Protein AF-A0A438N6I4-F1 (afdb_monomer_lite)

Foldseek 3Di:
DDDDDDDDDDDDDDDDDDDDDDPDDDPPPPVPPPPDDPDPDPPDDDPDDPDDDDDDDPDDPVPDDPDPCPPPPPDPPDADVVVQLVLQQAAQPVDRDDPDPPDDGSVVVCDDDVNPPDRSVPDDRDHDLLVLLQAEAEQEAQDQKAWAQQQDDPPTHPIDIWGQVDLAWTADPPNRHTYHYPVNLVVVVPDPDHSHHNDHDPDPSYDPGPRGDHDDPDDDDDDDDDDDDDDDDDDDDDDDDPDPPDPDDQDKDKDKDKDKDFWDFAWKDFCQVVVCVRCQVLQQFAKWKKKKFWPDQLKAKAKFFDPDPVVRVVVSVVLCVVQPFPPPPPPDPDAPPHRQVVSSNVSCVVHHRMDMFIRHNSDTPDPPGITMMIGGRHRDTDMIMMMIMIIHGGD

Secondary structure (DSSP, 8-state):
-------------------------------------S--STT-PPTT-SSPP----SS-TTS---------TTS-----HHHHHHHHH---TT--S-SSTTSPPHHHHT-STTTTT--GGGS-----HHHHHHTSPPEEESSSEEEE-SSSSTTS---EEEE--SSS-EE-TTT--EEEEGGGHHHHHHSS--SS-SS----TT---PPPP---------------------------------PPPP--EEEEEEEEEPPPB-SEEEE-HHHHHHH-GGGGGEEEEEEEEEES-SSEEEEEEESS-SHHHHHHHHHHHHHS---TTS-S-S--TT-TTHHHHHHHHHHH-SEEEEEEETTEE---TTEEEEEEE--SS-B--EEEEEEEEEE-

Structure (mmCIF, N/CA/C/O backbone):
data_AF-A0A438N6I4-F1
#
_entry.id   AF-A0A438N6I4-F1
#
loop_
_atom_site.group_PDB
_atom_site.id
_atom_site.type_symbol
_atom_site.label_atom_id
_atom_site.label_alt_id
_atom_site.label_comp_id
_atom_site.label_asym_id
_atom_site.label_entity_id
_atom_site.label_seq_id
_atom_site.pdbx_PDB_ins_code
_atom_site.Cartn_x
_atom_site.Cartn_y
_atom_site.Cartn_z
_atom_site.occupancy
_atom_site.B_iso_or_equiv
_atom_site.auth_seq_id
_atom_site.auth_comp_id
_atom_site.auth_asym_id
_atom_site.auth_atom_id
_atom_site.pdbx_PDB_model_num
ATOM 1 N N . MET A 1 1 ? -16.463 18.625 87.730 1.00 43.56 1 MET A N 1
ATOM 2 C CA . MET A 1 1 ? -16.125 17.210 87.471 1.00 43.56 1 MET A CA 1
ATOM 3 C C . MET A 1 1 ? -17.326 16.554 86.815 1.00 43.56 1 MET A C 1
ATOM 5 O O . MET A 1 1 ? -18.324 16.334 87.484 1.00 43.56 1 MET A O 1
ATOM 9 N N . ALA A 1 2 ? -17.278 16.378 85.495 1.00 35.69 2 ALA A N 1
ATOM 10 C CA . ALA A 1 2 ? -18.364 15.792 84.717 1.00 35.69 2 ALA A CA 1
ATOM 11 C C . ALA A 1 2 ? -18.176 14.270 84.645 1.00 35.69 2 ALA A C 1
ATOM 13 O O . ALA A 1 2 ? -17.121 13.807 84.221 1.00 35.69 2 ALA A O 1
ATOM 14 N N . SER A 1 3 ? -19.191 13.517 85.066 1.00 35.22 3 SER A N 1
ATOM 15 C CA . SER A 1 3 ? -19.293 12.067 84.889 1.00 35.22 3 SER A CA 1
ATOM 16 C C . SER A 1 3 ? -20.554 11.796 84.074 1.00 35.22 3 SER A C 1
ATOM 18 O O . SER A 1 3 ? -21.653 12.148 84.501 1.00 35.22 3 SER A O 1
ATOM 20 N N . LEU A 1 4 ? -20.389 11.236 82.876 1.00 39.81 4 LEU A N 1
ATOM 21 C CA . LEU A 1 4 ? -21.473 10.780 82.008 1.00 39.81 4 LEU A CA 1
ATOM 22 C C . LEU A 1 4 ? -21.297 9.276 81.789 1.00 39.81 4 LEU A C 1
ATOM 24 O O . LEU A 1 4 ? -20.354 8.835 81.136 1.00 39.81 4 LEU A O 1
ATOM 28 N N . LEU A 1 5 ? -22.221 8.505 82.360 1.00 39.84 5 LEU A N 1
ATOM 29 C CA . LEU A 1 5 ? -22.455 7.094 82.057 1.00 39.84 5 LEU A CA 1
ATOM 30 C C . LEU A 1 5 ? -23.241 6.970 80.735 1.00 39.84 5 LEU A C 1
ATOM 32 O O . LEU A 1 5 ? -24.096 7.818 80.465 1.00 39.84 5 LEU A O 1
ATOM 36 N N . PRO A 1 6 ? -23.021 5.922 79.919 1.00 47.69 6 PRO A N 1
ATOM 37 C CA . PRO A 1 6 ? -23.746 5.736 78.669 1.00 47.69 6 PRO A CA 1
ATOM 38 C C . PRO A 1 6 ? -25.044 4.940 78.881 1.00 47.69 6 PRO A C 1
ATOM 40 O O . PRO A 1 6 ? -25.056 3.881 79.506 1.00 47.69 6 PRO A O 1
ATOM 43 N N . VAL A 1 7 ? -26.144 5.430 78.305 1.00 45.06 7 VAL A N 1
ATOM 44 C CA . VAL A 1 7 ? -27.427 4.716 78.217 1.00 45.06 7 VAL A CA 1
ATOM 45 C C . VAL A 1 7 ? -27.436 3.861 76.948 1.00 45.06 7 VAL A C 1
ATOM 47 O O . VAL A 1 7 ? -27.422 4.384 75.834 1.00 45.06 7 VAL A O 1
ATOM 50 N N . MET A 1 8 ? -27.494 2.538 77.117 1.00 37.34 8 MET A N 1
ATOM 51 C CA . MET A 1 8 ? -27.798 1.589 76.045 1.00 37.34 8 MET A CA 1
ATOM 52 C C . MET A 1 8 ? -29.251 1.763 75.580 1.00 37.34 8 MET A C 1
ATOM 54 O O . MET A 1 8 ? -30.184 1.645 76.372 1.00 37.34 8 MET A O 1
ATOM 58 N N . ARG A 1 9 ? -29.458 1.993 74.279 1.00 42.03 9 ARG A N 1
ATOM 59 C CA . ARG A 1 9 ? -30.762 1.844 73.615 1.00 42.03 9 ARG A CA 1
ATOM 60 C C . ARG A 1 9 ? -30.723 0.623 72.704 1.00 42.03 9 ARG A C 1
ATOM 62 O O . ARG A 1 9 ? -30.037 0.618 71.687 1.00 42.03 9 ARG A O 1
ATOM 69 N N . THR A 1 10 ? -31.495 -0.390 73.070 1.00 39.00 10 THR A N 1
ATOM 70 C CA . THR A 1 10 ? -31.819 -1.553 72.246 1.00 39.00 10 THR A CA 1
ATOM 71 C C . THR A 1 10 ? -32.731 -1.128 71.089 1.00 39.00 10 THR A C 1
ATOM 73 O O . THR A 1 10 ? -33.742 -0.454 71.286 1.00 39.00 10 THR A O 1
ATOM 76 N N . ARG A 1 11 ? -32.374 -1.496 69.853 1.00 41.38 11 ARG A N 1
ATOM 77 C CA . ARG A 1 11 ? -33.251 -1.384 68.677 1.00 41.38 11 ARG A CA 1
ATOM 78 C C . ARG A 1 11 ? -33.702 -2.781 68.263 1.00 41.38 11 ARG A C 1
ATOM 80 O O . ARG A 1 11 ? -32.890 -3.605 67.863 1.00 41.38 11 ARG A O 1
ATOM 87 N N . VAL A 1 12 ? -35.007 -3.010 68.352 1.00 40.94 12 VAL A N 1
ATOM 88 C CA . VAL A 1 12 ? -35.719 -4.146 67.752 1.00 40.94 12 VAL A CA 1
ATOM 89 C C . VAL A 1 12 ? -35.766 -3.939 66.230 1.00 40.94 12 VAL A C 1
ATOM 91 O O . VAL A 1 12 ? -36.139 -2.841 65.802 1.00 40.94 12 VAL A O 1
ATOM 94 N N . PRO A 1 13 ? -35.427 -4.928 65.384 1.00 41.31 13 PRO A N 1
ATOM 95 C CA . PRO A 1 13 ? -35.602 -4.788 63.945 1.00 41.31 13 PRO A CA 1
ATOM 96 C C . PRO A 1 13 ? -37.062 -5.066 63.555 1.00 41.31 13 PRO A C 1
ATOM 98 O O . PRO A 1 13 ? -37.615 -6.127 63.835 1.00 41.31 13 PRO A O 1
ATOM 101 N N . ARG A 1 14 ? -37.689 -4.099 62.876 1.00 41.59 14 ARG A N 1
ATOM 102 C CA . ARG A 1 14 ? -38.939 -4.295 62.129 1.00 41.59 14 ARG A CA 1
ATOM 103 C C . ARG A 1 14 ? -38.622 -5.050 60.837 1.00 41.59 14 ARG A C 1
ATOM 105 O O . ARG A 1 14 ? -37.941 -4.515 59.967 1.00 41.59 14 ARG A O 1
ATOM 112 N N . VAL A 1 15 ? -39.152 -6.262 60.705 1.00 41.09 15 VAL A N 1
ATOM 113 C CA . VAL A 1 15 ? -39.207 -7.002 59.439 1.00 41.09 15 VAL A CA 1
ATOM 114 C C . VAL A 1 15 ? -40.285 -6.357 58.567 1.00 41.09 15 VAL A C 1
ATOM 116 O O . VAL A 1 15 ? -41.470 -6.432 58.881 1.00 41.09 15 VAL A O 1
ATOM 119 N N . ALA A 1 16 ? -39.873 -5.680 57.496 1.00 42.94 16 ALA A N 1
ATOM 120 C CA . ALA A 1 16 ? -40.768 -5.195 56.453 1.00 42.94 16 ALA A CA 1
ATOM 121 C C . ALA A 1 16 ? -40.784 -6.217 55.310 1.00 42.94 16 ALA A C 1
ATOM 123 O O . ALA A 1 16 ? -39.807 -6.374 54.581 1.00 42.94 16 ALA A O 1
ATOM 124 N N . THR A 1 17 ? -41.897 -6.930 55.174 1.00 43.00 17 THR A N 1
ATOM 125 C CA . THR A 1 17 ? -42.191 -7.819 54.049 1.00 43.00 17 THR A CA 1
ATOM 126 C C . THR A 1 17 ? -42.391 -6.994 52.777 1.00 43.00 17 THR A C 1
ATOM 128 O O . THR A 1 17 ? -43.435 -6.365 52.602 1.00 43.00 17 THR A O 1
ATOM 131 N N . TYR A 1 18 ? -41.401 -6.989 51.885 1.00 40.97 18 TYR A N 1
ATOM 132 C CA . TYR A 1 18 ? -41.552 -6.468 50.527 1.00 40.97 18 TYR A CA 1
ATOM 133 C C . TYR A 1 18 ? -42.101 -7.574 49.621 1.00 40.97 18 TYR A C 1
ATOM 135 O O . TYR A 1 18 ? -41.411 -8.538 49.296 1.00 40.97 18 TYR A O 1
ATOM 143 N N . ALA A 1 19 ? -43.365 -7.436 49.226 1.00 40.06 19 ALA A N 1
ATOM 144 C CA . ALA A 1 19 ? -43.981 -8.259 48.197 1.00 40.06 19 ALA A CA 1
ATOM 145 C C . ALA A 1 19 ? -43.385 -7.894 46.825 1.00 40.06 19 ALA A C 1
ATOM 147 O O . ALA A 1 19 ? -43.558 -6.775 46.337 1.00 40.06 19 ALA A O 1
ATOM 148 N N . LEU A 1 20 ? -42.687 -8.842 46.199 1.00 38.19 20 LEU A N 1
ATOM 149 C CA . LEU A 1 20 ? -42.206 -8.735 44.823 1.00 38.19 20 LEU A CA 1
ATOM 150 C C . LEU A 1 20 ? -43.403 -8.758 43.860 1.00 38.19 20 LEU A C 1
ATOM 152 O O . LEU A 1 20 ? -43.984 -9.809 43.589 1.00 38.19 20 LEU A O 1
ATOM 156 N N . ARG A 1 21 ? -43.774 -7.595 43.316 1.00 38.75 21 ARG A N 1
ATOM 157 C CA . ARG A 1 21 ? -44.653 -7.510 42.142 1.00 38.75 21 ARG A CA 1
ATOM 158 C C . ARG A 1 21 ? -43.849 -7.895 40.899 1.00 38.75 21 ARG A C 1
ATOM 160 O O . ARG A 1 21 ? -43.129 -7.072 40.345 1.00 38.75 21 ARG A O 1
ATOM 167 N N . SER A 1 22 ? -43.988 -9.145 40.466 1.00 37.25 22 SER A N 1
ATOM 168 C CA . SER A 1 22 ? -43.541 -9.593 39.143 1.00 37.25 22 SER A CA 1
ATOM 169 C C . SER A 1 22 ? -44.535 -9.120 38.075 1.00 37.25 22 SER A C 1
ATOM 171 O O . SER A 1 22 ? -45.722 -9.432 38.194 1.00 37.25 22 SER A O 1
ATOM 173 N N . PRO A 1 23 ? -44.117 -8.407 37.014 1.00 40.84 23 PRO A N 1
ATOM 174 C CA . PRO A 1 23 ? -44.973 -8.199 35.859 1.00 40.84 23 PRO A CA 1
ATOM 175 C C . PRO A 1 23 ? -44.974 -9.479 35.016 1.00 40.84 23 PRO A C 1
ATOM 177 O O . PRO A 1 23 ? -44.004 -9.806 34.335 1.00 40.84 23 PRO A O 1
ATOM 180 N N . CYS A 1 24 ? -46.082 -10.214 35.066 1.00 36.59 24 CYS A N 1
ATOM 181 C CA . CYS A 1 24 ? -46.358 -11.316 34.155 1.00 36.59 24 CYS A CA 1
ATOM 182 C C . CYS A 1 24 ? -46.638 -10.720 32.762 1.00 36.59 24 CYS A C 1
ATOM 184 O O . CYS A 1 24 ? -47.746 -10.267 32.481 1.00 36.59 24 CYS A O 1
ATOM 186 N N . ARG A 1 25 ? -45.621 -10.645 31.893 1.00 37.78 25 ARG A N 1
ATOM 187 C CA . ARG A 1 25 ? -45.846 -10.457 30.454 1.00 37.78 25 ARG A CA 1
ATOM 188 C C . ARG A 1 25 ? -46.265 -11.804 29.878 1.00 37.78 25 ARG A C 1
ATOM 190 O O . ARG A 1 25 ? -45.504 -12.764 29.956 1.00 37.78 25 ARG A O 1
ATOM 197 N N . SER A 1 26 ? -47.456 -11.863 29.284 1.00 36.91 26 SER A N 1
ATOM 198 C CA . SER A 1 26 ? -47.880 -13.018 28.499 1.00 36.91 26 SER A CA 1
ATOM 199 C C . SER A 1 26 ? -46.914 -13.202 27.329 1.00 36.91 26 SER A C 1
ATOM 201 O O . SER A 1 26 ? -46.804 -12.331 26.461 1.00 36.91 26 SER A O 1
ATOM 203 N N . LEU A 1 27 ? -46.210 -14.329 27.301 1.00 35.62 27 LEU A N 1
ATOM 204 C CA . LEU A 1 27 ? -45.497 -14.778 26.115 1.00 35.62 27 LEU A CA 1
ATOM 205 C C . LEU A 1 27 ? -46.546 -15.101 25.048 1.00 35.62 27 LEU A C 1
ATOM 207 O O . LEU A 1 27 ? -47.216 -16.127 25.106 1.00 35.62 27 LEU A O 1
ATOM 211 N N . SER A 1 28 ? -46.708 -14.193 24.088 1.00 37.78 28 SER A N 1
ATOM 212 C CA . SER A 1 28 ? -47.361 -14.495 22.819 1.00 37.78 28 SER A CA 1
ATOM 213 C C . SER A 1 28 ? -46.523 -15.564 22.121 1.00 37.78 28 SER A C 1
ATOM 215 O O . SER A 1 28 ? -45.469 -15.260 21.559 1.00 37.78 28 SER A O 1
ATOM 217 N N . SER A 1 29 ? -46.973 -16.815 22.163 1.00 37.78 29 SER A N 1
ATOM 218 C CA . SER A 1 29 ? -46.452 -17.906 21.344 1.00 37.78 29 SER A CA 1
ATOM 219 C C . SER A 1 29 ? -46.892 -17.715 19.891 1.00 37.78 29 SER A C 1
ATOM 221 O O . SER A 1 29 ? -47.653 -18.492 19.320 1.00 37.78 29 SER A O 1
ATOM 223 N N . THR A 1 30 ? -46.380 -16.670 19.243 1.00 38.25 30 THR A N 1
ATOM 224 C CA . THR A 1 30 ? -46.267 -16.703 17.788 1.00 38.25 30 THR A CA 1
ATOM 225 C C . THR A 1 30 ? -45.284 -17.811 17.466 1.00 38.25 30 THR A C 1
ATOM 227 O O . THR A 1 30 ? -44.095 -17.700 17.766 1.00 38.25 30 THR A O 1
ATOM 230 N N . ASN A 1 31 ? -45.818 -18.883 16.893 1.00 38.66 31 ASN A N 1
ATOM 231 C CA . ASN A 1 31 ? -45.114 -20.030 16.347 1.00 38.66 31 ASN A CA 1
ATOM 232 C C . ASN A 1 31 ? -44.243 -19.556 15.168 1.00 38.66 31 ASN A C 1
ATOM 234 O O . ASN A 1 31 ? -44.555 -19.753 13.996 1.00 38.66 31 ASN A O 1
ATOM 238 N N . ARG A 1 32 ? -43.185 -18.802 15.475 1.00 38.91 32 ARG A N 1
ATOM 239 C CA . ARG A 1 32 ? -42.172 -18.394 14.517 1.00 38.91 32 ARG A CA 1
ATOM 240 C C . ARG A 1 32 ? -41.281 -19.611 14.379 1.00 38.91 32 ARG A C 1
ATOM 242 O O . ARG A 1 32 ? -40.435 -19.853 15.235 1.00 38.91 32 ARG A O 1
ATOM 249 N N . GLN A 1 33 ? -41.552 -20.396 13.336 1.00 38.72 33 GLN A N 1
ATOM 250 C CA . GLN A 1 33 ? -40.645 -21.419 12.833 1.00 38.72 33 GLN A CA 1
ATOM 251 C C . GLN A 1 33 ? -39.211 -20.937 13.041 1.00 38.72 33 GLN A C 1
ATOM 253 O O . GLN A 1 33 ? -38.864 -19.833 12.609 1.00 38.72 33 GLN A O 1
ATOM 258 N N . LEU A 1 34 ? -38.424 -21.744 13.752 1.00 38.12 34 LEU A N 1
ATOM 259 C CA . LEU A 1 34 ? -36.976 -21.639 13.805 1.00 38.12 34 LEU A CA 1
ATOM 260 C C . LEU A 1 34 ? -36.488 -21.495 12.361 1.00 38.12 34 LEU A C 1
ATOM 262 O O . LEU A 1 34 ? -36.399 -22.475 11.623 1.00 38.12 34 LEU A O 1
ATOM 266 N N . ARG A 1 35 ? -36.246 -20.251 11.935 1.00 39.78 35 ARG A N 1
ATOM 267 C CA . ARG A 1 35 ? -35.493 -19.980 10.721 1.00 39.78 35 ARG A CA 1
ATOM 268 C C . ARG A 1 35 ? -34.130 -20.596 10.977 1.00 39.78 35 ARG A C 1
ATOM 270 O O . ARG A 1 35 ? -33.415 -20.178 11.886 1.00 39.78 35 ARG A O 1
ATOM 277 N N . GLN A 1 36 ? -33.854 -21.635 10.202 1.00 43.34 36 GLN A N 1
ATOM 278 C CA . GLN A 1 36 ? -32.537 -22.215 10.023 1.00 43.34 36 GLN A CA 1
ATOM 279 C C . GLN A 1 36 ? -31.509 -21.094 9.788 1.00 43.34 36 GLN A C 1
ATOM 281 O O . GLN A 1 36 ? -31.866 -20.014 9.314 1.00 43.34 36 GLN A O 1
ATOM 286 N N . GLY A 1 37 ? -30.275 -21.349 10.223 1.00 42.50 37 GLY A N 1
ATOM 287 C CA . GLY A 1 37 ? -29.209 -20.370 10.436 1.00 42.50 37 GLY A CA 1
ATOM 288 C C . GLY A 1 37 ? -28.726 -19.578 9.205 1.00 42.50 37 GLY A C 1
ATOM 289 O O . GLY A 1 37 ? -29.398 -19.500 8.178 1.00 42.50 37 GLY A O 1
ATOM 290 N N . PRO A 1 38 ? -27.565 -18.911 9.316 1.00 47.53 38 PRO A N 1
ATOM 291 C CA . PRO A 1 38 ? -27.121 -17.932 8.334 1.00 47.53 38 PRO A CA 1
ATOM 292 C C . PRO A 1 38 ? -26.650 -18.637 7.056 1.00 47.53 38 PRO A C 1
ATOM 294 O O . PRO A 1 38 ? -25.630 -19.315 7.070 1.00 47.53 38 PRO A O 1
ATOM 297 N N . GLY A 1 39 ? -27.380 -18.463 5.950 1.00 42.53 39 GLY A N 1
ATOM 298 C CA . GLY A 1 39 ? -26.947 -18.977 4.648 1.00 42.53 39 GLY A CA 1
ATOM 299 C C . GLY A 1 39 ? -28.082 -19.269 3.675 1.00 42.53 39 GLY A C 1
ATOM 300 O O . GLY A 1 39 ? -28.296 -20.411 3.306 1.00 42.53 39 GLY A O 1
ATOM 301 N N . THR A 1 40 ? -28.818 -18.254 3.221 1.00 46.84 40 THR A N 1
ATOM 302 C CA . THR A 1 40 ? -29.792 -18.410 2.119 1.00 46.84 40 THR A CA 1
ATOM 303 C C . THR A 1 40 ? -29.202 -17.957 0.782 1.00 46.84 40 THR A C 1
ATOM 305 O O . THR A 1 40 ? -29.860 -17.259 0.013 1.00 46.84 40 THR A O 1
ATOM 308 N N . GLY A 1 41 ? -27.930 -18.272 0.537 1.00 52.00 41 GLY A N 1
ATOM 309 C CA . GLY A 1 41 ? -27.316 -18.122 -0.781 1.00 52.00 41 GLY A CA 1
ATOM 310 C C . GLY A 1 41 ? -27.501 -19.405 -1.585 1.00 52.00 41 GLY A C 1
ATOM 311 O O . GLY A 1 41 ? -27.479 -20.487 -1.010 1.00 52.00 41 GLY A O 1
ATOM 312 N N . GLU A 1 42 ? -27.620 -19.305 -2.908 1.00 55.19 42 GLU A N 1
ATOM 313 C CA . GLU A 1 42 ? -27.724 -20.464 -3.820 1.00 55.19 42 GLU A CA 1
ATOM 314 C C . GLU A 1 42 ? -26.508 -21.415 -3.751 1.00 55.19 42 GLU A C 1
ATOM 316 O O . GLU A 1 42 ? -26.558 -22.523 -4.273 1.00 55.19 42 GLU A O 1
ATOM 321 N N . ASN A 1 43 ? -25.437 -20.990 -3.072 1.00 50.56 43 ASN A N 1
ATOM 322 C CA . ASN A 1 43 ? -24.204 -21.742 -2.834 1.00 50.56 43 ASN A CA 1
ATOM 323 C C . ASN A 1 43 ? -24.063 -22.254 -1.387 1.00 50.56 43 ASN A C 1
ATOM 325 O O . ASN A 1 43 ? -22.968 -22.646 -0.991 1.00 50.56 43 ASN A O 1
ATOM 329 N N . PHE A 1 44 ? -25.110 -22.183 -0.558 1.00 56.19 44 PHE A N 1
ATOM 330 C CA . PHE A 1 44 ? -25.045 -22.742 0.790 1.00 56.19 44 PHE A CA 1
ATOM 331 C C . PHE A 1 44 ? -25.271 -24.255 0.738 1.00 56.19 44 PHE A C 1
ATOM 333 O O . PHE A 1 44 ? -26.343 -24.720 0.355 1.00 56.19 44 PHE A O 1
ATOM 340 N N . GLU A 1 45 ? -24.249 -25.014 1.122 1.00 58.44 45 GLU A N 1
ATOM 341 C CA . GLU A 1 45 ? -24.281 -26.473 1.144 1.00 58.44 45 GLU A CA 1
ATOM 342 C C . GLU A 1 45 ? -24.613 -26.974 2.551 1.00 58.44 45 GLU A C 1
ATOM 344 O O . GLU A 1 45 ? -23.993 -26.579 3.542 1.00 58.44 45 GLU A O 1
ATOM 349 N N . GLN A 1 46 ? -25.587 -27.876 2.646 1.00 57.84 46 GLN A N 1
ATOM 350 C CA . GLN A 1 46 ? -25.891 -28.569 3.888 1.00 57.84 46 GLN A CA 1
ATOM 351 C C . GLN A 1 46 ? -25.017 -29.826 3.962 1.00 57.84 46 GLN A C 1
ATOM 353 O O . GLN A 1 46 ? -25.104 -30.708 3.109 1.00 57.84 46 GLN A O 1
ATOM 358 N N . ALA A 1 47 ? -24.146 -29.911 4.970 1.00 49.19 47 ALA A N 1
ATOM 359 C CA . ALA A 1 47 ? -23.325 -31.099 5.180 1.00 49.19 47 ALA A CA 1
ATOM 360 C C . ALA A 1 47 ? -24.244 -32.322 5.400 1.00 49.19 47 ALA A C 1
ATOM 362 O O . ALA A 1 47 ? -25.029 -32.321 6.347 1.00 49.19 47 ALA A O 1
ATOM 363 N N . ASN A 1 48 ? -24.134 -33.339 4.533 1.00 58.84 48 ASN A N 1
ATOM 364 C CA . ASN A 1 48 ? -24.966 -34.559 4.438 1.00 58.84 48 ASN A CA 1
ATOM 365 C C . ASN A 1 48 ? -26.322 -34.459 3.705 1.00 58.84 48 ASN A C 1
ATOM 367 O O . ASN A 1 48 ? -27.286 -35.105 4.121 1.00 58.84 48 ASN A O 1
ATOM 371 N N . ASP A 1 49 ? -26.412 -33.741 2.585 1.00 67.25 49 ASP A N 1
ATOM 372 C CA . ASP A 1 49 ? -27.532 -33.946 1.652 1.00 67.25 49 ASP A CA 1
ATOM 373 C C . ASP A 1 49 ? -27.348 -35.263 0.851 1.00 67.25 49 ASP A C 1
ATOM 375 O O . ASP A 1 49 ? -26.330 -35.424 0.173 1.00 67.25 49 ASP A O 1
ATOM 379 N N . PRO A 1 50 ? -28.286 -36.233 0.916 1.00 70.00 50 PRO A N 1
ATOM 380 C CA . PRO A 1 50 ? -28.240 -37.453 0.104 1.00 70.00 50 PRO A CA 1
ATOM 381 C C . PRO A 1 50 ? -28.500 -37.212 -1.394 1.00 70.00 50 PRO A C 1
ATOM 383 O O . PRO A 1 50 ? -28.365 -38.143 -2.192 1.00 70.00 50 PRO A O 1
ATOM 386 N N . GLN A 1 51 ? -28.904 -36.005 -1.797 1.00 67.31 51 GLN A N 1
ATOM 387 C CA . GLN A 1 51 ? -29.154 -35.654 -3.192 1.00 67.31 51 GLN A CA 1
ATOM 388 C C . GLN A 1 51 ? -27.873 -35.145 -3.866 1.00 67.31 51 GLN A C 1
ATOM 390 O O . GLN A 1 51 ? -27.151 -34.300 -3.344 1.00 67.31 51 GLN A O 1
ATOM 395 N N . GLY A 1 52 ? -27.578 -35.675 -5.057 1.00 61.19 52 GLY A N 1
ATOM 396 C CA . GLY A 1 52 ? -26.422 -35.253 -5.847 1.00 61.19 52 GLY A CA 1
ATOM 397 C C . GLY A 1 52 ? -26.509 -33.782 -6.266 1.00 61.19 52 GLY A C 1
ATOM 398 O O . GLY A 1 52 ? -27.594 -33.248 -6.504 1.00 61.19 52 GLY A O 1
ATOM 399 N N . ARG A 1 53 ? -25.347 -33.131 -6.388 1.00 59.12 53 ARG A N 1
ATOM 400 C CA . ARG A 1 53 ? -25.228 -31.706 -6.721 1.00 59.12 53 ARG A CA 1
ATOM 401 C C . ARG A 1 53 ? -25.997 -31.356 -7.996 1.00 59.12 53 ARG A C 1
ATOM 403 O O . ARG A 1 53 ? -25.740 -31.908 -9.067 1.00 59.12 53 ARG A O 1
ATOM 410 N N . LYS A 1 54 ? -26.873 -30.355 -7.911 1.00 64.75 54 LYS A N 1
ATOM 411 C CA . LYS A 1 54 ? -27.453 -29.726 -9.099 1.00 64.75 54 LYS A CA 1
ATOM 412 C C . LYS A 1 54 ? -26.391 -28.821 -9.728 1.00 64.75 54 LYS A C 1
ATOM 414 O O . LYS A 1 54 ? -25.965 -27.849 -9.112 1.00 64.75 54 LYS A O 1
ATOM 419 N N . LEU A 1 55 ? -25.925 -29.162 -10.928 1.00 57.94 55 LEU A N 1
ATOM 420 C CA . LEU A 1 55 ? -24.955 -28.348 -11.660 1.00 57.94 55 LEU A CA 1
ATOM 421 C C . LEU A 1 55 ? -25.629 -27.051 -12.122 1.00 57.94 55 LEU A C 1
ATOM 423 O O . LEU A 1 55 ? -26.399 -27.048 -13.081 1.00 57.94 55 LEU A O 1
ATOM 427 N N . THR A 1 56 ? -25.356 -25.951 -11.428 1.00 59.75 56 THR A N 1
ATOM 428 C CA . THR A 1 56 ? -25.748 -24.612 -11.869 1.00 59.75 56 THR A CA 1
ATOM 429 C C . THR A 1 56 ? -24.625 -24.051 -12.744 1.00 59.75 56 THR A C 1
ATOM 431 O O . THR A 1 56 ? -23.509 -23.882 -12.247 1.00 59.75 56 THR A O 1
ATOM 434 N N . PRO A 1 57 ? -24.858 -23.785 -14.043 1.00 62.31 57 PRO A N 1
ATOM 435 C CA . PRO A 1 57 ? -23.854 -23.132 -14.870 1.00 62.31 57 PRO A CA 1
ATOM 436 C C . PRO A 1 57 ? -23.572 -21.731 -14.317 1.00 62.31 57 PRO A C 1
ATOM 438 O O . PRO A 1 57 ? -24.477 -20.997 -13.926 1.00 62.31 57 PRO A O 1
ATOM 441 N N . ASN A 1 58 ? -22.296 -21.361 -14.285 1.00 62.41 58 ASN A N 1
ATOM 442 C CA . ASN A 1 58 ? -21.796 -20.085 -13.769 1.00 62.41 58 ASN A CA 1
ATOM 443 C C . ASN A 1 58 ? -22.012 -18.907 -14.737 1.00 62.41 58 ASN A C 1
ATOM 445 O O . ASN A 1 58 ? -21.548 -17.799 -14.469 1.00 62.41 58 ASN A O 1
ATOM 449 N N . VAL A 1 59 ? -22.686 -19.139 -15.865 1.00 63.34 59 VAL A N 1
ATOM 450 C CA . VAL A 1 59 ? -22.919 -18.143 -16.910 1.00 63.34 59 VAL A CA 1
ATOM 451 C C . VAL A 1 59 ? -24.373 -18.221 -17.370 1.00 63.34 59 VAL A C 1
ATOM 453 O O . VAL A 1 59 ? -24.957 -19.301 -17.459 1.00 63.34 59 VAL A O 1
ATOM 456 N N . SER A 1 60 ? -24.976 -17.069 -17.661 1.00 62.94 60 SER A N 1
ATOM 457 C CA . SER A 1 60 ? -26.275 -17.026 -18.329 1.00 62.94 60 SER A CA 1
ATOM 458 C C . SER A 1 60 ? -26.145 -17.607 -19.740 1.00 62.94 60 SER A C 1
ATOM 460 O O . SER A 1 60 ? -25.171 -17.324 -20.437 1.00 62.94 60 SER A O 1
ATOM 462 N N . LYS A 1 61 ? -27.153 -18.368 -20.195 1.00 61.59 61 LYS A N 1
ATOM 463 C CA . LYS A 1 61 ? -27.202 -18.972 -21.548 1.00 61.59 61 LYS A CA 1
ATOM 464 C C . LYS A 1 61 ? -26.919 -17.981 -22.686 1.00 61.59 61 LYS A C 1
ATOM 466 O O . LYS A 1 61 ? -26.537 -18.377 -23.776 1.00 61.59 61 LYS A O 1
ATOM 471 N N . THR A 1 62 ? -27.133 -16.693 -22.445 1.00 60.75 62 THR A N 1
ATOM 472 C CA . THR A 1 62 ? -26.906 -15.603 -23.399 1.00 60.75 62 THR A CA 1
ATOM 473 C C . THR A 1 62 ? -25.437 -15.195 -23.562 1.00 60.75 62 THR A C 1
ATOM 475 O O . THR A 1 62 ? -25.131 -14.523 -24.539 1.00 60.75 62 THR A O 1
ATOM 478 N N . ASN A 1 63 ? -24.539 -15.582 -22.646 1.00 56.47 63 ASN A N 1
ATOM 479 C CA . ASN A 1 63 ? -23.118 -15.196 -22.640 1.00 56.47 63 ASN A CA 1
ATOM 480 C C . ASN A 1 63 ? -22.154 -16.393 -22.785 1.00 56.47 63 ASN A C 1
ATOM 482 O O . ASN A 1 63 ? -20.952 -16.237 -22.569 1.00 56.47 63 ASN A O 1
ATOM 486 N N . GLU A 1 64 ? -22.650 -17.586 -23.131 1.00 56.94 64 GLU A N 1
ATOM 487 C CA . GLU A 1 64 ? -21.800 -18.755 -23.378 1.00 56.94 64 GLU A CA 1
ATOM 488 C C . GLU A 1 64 ? -20.967 -18.548 -24.654 1.00 56.94 64 GLU A C 1
ATOM 490 O O . GLU A 1 64 ? -21.451 -18.689 -25.776 1.00 56.94 64 GLU A O 1
ATOM 495 N N . THR A 1 65 ? -19.685 -18.222 -24.494 1.00 47.78 65 THR A N 1
ATOM 496 C CA . THR A 1 65 ? -18.685 -18.531 -25.519 1.00 47.78 65 THR A CA 1
ATOM 497 C C . THR A 1 65 ? -18.330 -20.017 -25.416 1.00 47.78 65 THR A C 1
ATOM 499 O O . THR A 1 65 ? -18.318 -20.557 -24.304 1.00 47.78 65 THR A O 1
ATOM 502 N N . PRO A 1 66 ? -18.038 -20.708 -26.537 1.00 44.44 66 PRO A N 1
ATOM 503 C CA . PRO A 1 66 ? -17.552 -22.080 -26.496 1.00 44.44 66 PRO A CA 1
ATOM 504 C C . PRO A 1 66 ? -16.211 -22.090 -25.762 1.00 44.44 66 PRO A C 1
ATOM 506 O O . PRO A 1 66 ? -15.162 -21.761 -26.313 1.00 44.44 66 PRO A O 1
ATOM 509 N N . THR A 1 67 ? -16.262 -22.405 -24.475 1.00 46.28 67 THR A N 1
ATOM 510 C CA . THR A 1 67 ? -15.080 -22.681 -23.677 1.00 46.28 67 THR A CA 1
ATOM 511 C C . THR A 1 67 ? -14.824 -24.166 -23.825 1.00 46.28 67 THR A C 1
ATOM 513 O O . THR A 1 67 ? -15.579 -24.988 -23.317 1.00 46.28 67 THR A O 1
ATOM 516 N N . ASP A 1 68 ? -13.754 -24.518 -24.534 1.00 43.47 68 ASP A N 1
ATOM 517 C CA . ASP A 1 68 ? -13.278 -25.900 -24.657 1.00 43.47 68 ASP A CA 1
ATOM 518 C C . ASP A 1 68 ? -12.579 -26.344 -23.358 1.00 43.47 68 ASP A C 1
ATOM 520 O O . ASP A 1 68 ? -11.471 -26.875 -23.333 1.00 43.47 68 ASP A O 1
ATOM 524 N N . ALA A 1 69 ? -13.216 -26.059 -22.222 1.00 45.78 69 ALA A N 1
ATOM 525 C CA . ALA A 1 69 ? -12.790 -26.517 -20.916 1.00 45.78 69 ALA A CA 1
ATOM 526 C C . ALA A 1 69 ? -13.332 -27.933 -20.691 1.00 45.78 69 ALA A C 1
ATOM 528 O O . ALA A 1 69 ? -13.993 -28.201 -19.690 1.00 45.78 69 ALA A O 1
ATOM 529 N N . MET A 1 70 ? -13.004 -28.859 -21.596 1.00 44.22 70 MET A N 1
ATOM 530 C CA . MET A 1 70 ? -13.101 -30.304 -21.361 1.00 44.22 70 MET A CA 1
ATOM 531 C C . MET A 1 70 ? -11.986 -30.762 -20.400 1.00 44.22 70 MET A C 1
ATOM 533 O O . MET A 1 70 ? -11.324 -31.775 -20.608 1.00 44.22 70 MET A O 1
ATOM 537 N N . GLY A 1 71 ? -11.746 -29.993 -19.335 1.00 50.09 71 GLY A N 1
ATOM 538 C CA . GLY A 1 71 ? -10.981 -30.446 -18.186 1.00 50.09 71 GLY A CA 1
ATOM 539 C C . GLY A 1 71 ? -11.906 -31.297 -17.331 1.00 50.09 71 GLY A C 1
ATOM 540 O O . GLY A 1 71 ? -13.013 -30.867 -17.009 1.00 50.09 71 GLY A O 1
ATOM 541 N N . ALA A 1 72 ? -11.482 -32.509 -16.989 1.00 53.25 72 ALA A N 1
ATOM 542 C CA . ALA A 1 72 ? -12.234 -33.431 -16.149 1.00 53.25 72 ALA A CA 1
ATOM 543 C C . ALA A 1 72 ? -12.372 -32.876 -14.718 1.00 53.25 72 ALA A C 1
ATOM 545 O O . ALA A 1 72 ? -11.644 -33.275 -13.817 1.00 53.25 72 ALA A O 1
ATOM 546 N N . ARG A 1 73 ? -13.300 -31.934 -14.515 1.00 54.66 73 ARG A N 1
ATOM 547 C CA . ARG A 1 73 ? -13.511 -31.221 -13.245 1.00 54.66 73 ARG A CA 1
ATOM 548 C C . ARG A 1 73 ? -13.995 -32.120 -12.102 1.00 54.66 73 ARG A C 1
ATOM 550 O O . ARG A 1 73 ? -13.847 -31.734 -10.951 1.00 54.66 73 ARG A O 1
ATOM 557 N N . ASP A 1 74 ? -14.500 -33.311 -12.423 1.00 56.25 74 ASP A N 1
ATOM 558 C CA . ASP A 1 74 ? -15.095 -34.243 -11.456 1.00 56.25 74 ASP A CA 1
ATOM 559 C C . ASP A 1 74 ? -14.211 -35.460 -11.134 1.00 56.25 74 ASP A C 1
ATOM 561 O O . ASP A 1 74 ? -14.619 -36.337 -10.370 1.00 56.25 74 ASP A O 1
ATOM 565 N N . LYS A 1 75 ? -13.002 -35.562 -11.706 1.00 61.81 75 LYS A N 1
ATOM 566 C CA . LYS A 1 75 ? -12.076 -36.635 -11.320 1.00 61.81 75 LYS A CA 1
ATOM 567 C C . LYS A 1 75 ? -11.395 -36.271 -9.998 1.00 61.81 75 LYS A C 1
ATOM 569 O O . LYS A 1 75 ? -10.936 -35.137 -9.859 1.00 61.81 75 LYS A O 1
ATOM 574 N N . PRO A 1 76 ? -11.284 -37.207 -9.035 1.00 64.06 76 PRO A N 1
ATOM 575 C CA . PRO A 1 76 ? -10.481 -36.971 -7.846 1.00 64.06 76 PRO A CA 1
ATOM 576 C C . PRO A 1 76 ? -9.044 -36.663 -8.277 1.00 64.06 76 PRO A C 1
ATOM 578 O O . PRO A 1 76 ? -8.425 -37.444 -9.001 1.00 64.06 76 PRO A O 1
ATOM 581 N N . LEU A 1 77 ? -8.540 -35.505 -7.849 1.00 66.00 77 LEU A N 1
ATOM 582 C CA . LEU A 1 77 ? -7.154 -35.081 -8.032 1.00 66.00 77 LEU A CA 1
ATOM 583 C C . LEU A 1 77 ? -6.263 -35.979 -7.168 1.00 66.00 77 LEU A C 1
ATOM 585 O O . LEU A 1 77 ? -5.953 -35.658 -6.023 1.00 66.00 77 LEU A O 1
ATOM 589 N N . GLN A 1 78 ? -5.918 -37.148 -7.701 1.00 69.06 78 GLN A N 1
ATOM 590 C CA . GLN A 1 78 ? -5.048 -38.114 -7.051 1.00 69.06 78 GLN A CA 1
ATOM 591 C C . GLN A 1 78 ? -3.753 -38.240 -7.842 1.00 69.06 78 GLN A C 1
ATOM 593 O O . GLN A 1 78 ? -3.748 -38.582 -9.022 1.00 69.06 78 GLN A O 1
ATOM 598 N N . GLU A 1 79 ? -2.648 -37.965 -7.165 1.00 70.88 79 GLU A N 1
ATOM 599 C CA . GLU A 1 79 ? -1.318 -38.057 -7.739 1.00 70.88 79 GLU A CA 1
ATOM 600 C C . GLU A 1 79 ? -0.846 -39.519 -7.762 1.00 70.88 79 GLU A C 1
ATOM 602 O O . GLU A 1 79 ? -0.862 -40.213 -6.742 1.00 70.88 79 GLU A O 1
ATOM 607 N N . ALA A 1 80 ? -0.388 -39.996 -8.921 1.00 79.06 80 ALA A N 1
ATOM 608 C CA . ALA A 1 80 ? 0.370 -41.236 -8.990 1.00 79.06 80 ALA A CA 1
ATOM 609 C C . ALA A 1 80 ? 1.819 -40.948 -8.566 1.00 79.06 80 ALA A C 1
ATOM 611 O O . ALA A 1 80 ? 2.590 -40.379 -9.337 1.00 79.06 80 ALA A O 1
ATOM 612 N N . VAL A 1 81 ? 2.199 -41.376 -7.357 1.00 74.38 81 VAL A N 1
ATOM 613 C CA . VAL A 1 81 ? 3.532 -41.153 -6.754 1.00 74.38 81 VAL A CA 1
ATOM 614 C C . VAL A 1 81 ? 4.714 -41.332 -7.733 1.00 74.38 81 VAL A C 1
ATOM 616 O O . VAL A 1 81 ? 5.530 -40.416 -7.826 1.00 74.38 81 VAL A O 1
ATOM 619 N N . PRO A 1 82 ? 4.821 -42.419 -8.531 1.00 78.31 82 PRO A N 1
ATOM 620 C CA . PRO A 1 82 ? 5.966 -42.586 -9.433 1.00 78.31 82 PRO A CA 1
ATOM 621 C C . PRO A 1 82 ? 5.986 -41.597 -10.612 1.00 78.31 82 PRO A C 1
ATOM 623 O O . PRO A 1 82 ? 7.057 -41.224 -11.094 1.00 78.31 82 PRO A O 1
ATOM 626 N N . ALA A 1 83 ? 4.821 -41.168 -11.102 1.00 74.56 83 ALA A N 1
ATOM 627 C CA . ALA A 1 83 ? 4.730 -40.197 -12.192 1.00 74.56 83 ALA A CA 1
ATOM 628 C C . ALA A 1 83 ? 5.059 -38.776 -11.687 1.00 74.56 83 ALA A C 1
ATOM 630 O O . ALA A 1 83 ? 5.812 -38.030 -12.324 1.00 74.56 83 ALA A O 1
ATOM 631 N N . ALA A 1 84 ? 4.639 -38.478 -10.459 1.00 73.62 84 ALA A N 1
ATOM 632 C CA . ALA A 1 84 ? 4.939 -37.241 -9.757 1.00 73.62 84 ALA A CA 1
ATOM 633 C C . ALA A 1 84 ? 6.417 -37.040 -9.434 1.00 73.62 84 ALA A C 1
ATOM 635 O O . ALA A 1 84 ? 6.966 -35.958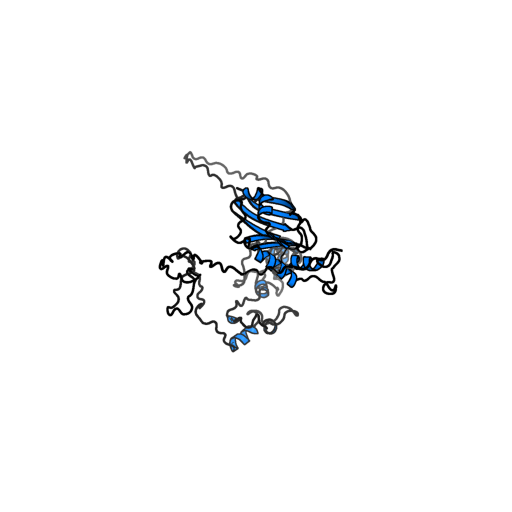 -9.640 1.00 73.62 84 ALA A O 1
ATOM 636 N N . GLU A 1 85 ? 7.094 -38.079 -8.950 1.00 76.12 85 GLU A N 1
ATOM 637 C CA . GLU A 1 85 ? 8.535 -38.015 -8.694 1.00 76.12 85 GLU A CA 1
ATOM 638 C C . GLU A 1 85 ? 9.314 -37.722 -9.980 1.00 76.12 85 GLU A C 1
ATOM 640 O O . GLU A 1 85 ? 10.219 -36.884 -9.986 1.00 76.12 85 GLU A O 1
ATOM 645 N N . LYS A 1 86 ? 8.899 -38.323 -11.102 1.00 78.25 86 LYS A N 1
ATOM 646 C CA . LYS A 1 86 ? 9.490 -38.063 -12.418 1.00 78.25 86 LYS A CA 1
ATOM 647 C C . LYS A 1 86 ? 9.238 -36.627 -12.892 1.00 78.25 86 LYS A C 1
ATOM 649 O O . LYS A 1 86 ? 10.157 -35.978 -13.391 1.00 78.25 86 LYS A O 1
ATOM 654 N N . SER A 1 87 ? 8.019 -36.107 -12.745 1.00 75.31 87 SER A N 1
ATOM 655 C CA . SER A 1 87 ? 7.669 -34.749 -13.194 1.00 75.31 87 SER A CA 1
ATOM 656 C C . SER A 1 87 ? 8.328 -33.648 -12.351 1.00 75.31 87 SER A C 1
ATOM 658 O O . SER A 1 87 ? 8.702 -32.608 -12.898 1.00 75.31 87 SER A O 1
ATOM 660 N N . ARG A 1 88 ? 8.574 -33.888 -11.054 1.00 75.00 88 ARG A N 1
ATOM 661 C CA . ARG A 1 88 ? 9.317 -32.975 -10.158 1.00 75.00 88 ARG A CA 1
ATOM 662 C C . ARG A 1 88 ? 10.773 -32.763 -10.580 1.00 75.00 88 ARG A C 1
ATOM 664 O O . ARG A 1 88 ? 11.321 -31.683 -10.360 1.00 75.00 88 ARG A O 1
ATOM 671 N N . GLN A 1 89 ? 11.387 -33.762 -11.209 1.00 74.50 89 GLN A N 1
ATOM 672 C CA . GLN A 1 89 ? 12.783 -33.707 -11.657 1.00 74.50 89 GLN A CA 1
ATOM 673 C C . GLN A 1 89 ? 12.945 -33.064 -13.043 1.00 74.50 89 GLN A C 1
ATOM 675 O O . GLN A 1 89 ? 14.007 -32.527 -13.363 1.00 74.50 89 GLN A O 1
ATOM 680 N N . LEU A 1 90 ? 11.898 -33.081 -13.872 1.00 74.81 90 LEU A N 1
ATOM 681 C CA . LEU A 1 90 ? 11.963 -32.588 -15.246 1.00 74.81 90 LEU A CA 1
ATOM 682 C C . LEU A 1 90 ? 11.945 -31.054 -15.304 1.00 74.81 90 LEU A C 1
ATOM 684 O O . LEU A 1 90 ? 11.038 -30.389 -14.799 1.00 74.81 90 LEU A O 1
ATOM 688 N N . GLN A 1 91 ? 12.940 -30.480 -15.980 1.00 79.56 91 GLN A N 1
ATOM 689 C CA . GLN A 1 91 ? 12.929 -29.074 -16.390 1.00 79.56 91 GLN A CA 1
ATOM 690 C C . GLN A 1 91 ? 11.877 -28.827 -17.490 1.00 79.56 91 GLN A C 1
ATOM 692 O O . GLN A 1 91 ? 11.108 -29.720 -17.850 1.00 79.56 91 GLN A O 1
ATOM 697 N N . SER A 1 92 ? 11.800 -27.600 -18.011 1.00 82.00 92 SER A N 1
ATOM 698 C CA . SER A 1 92 ? 10.889 -27.264 -19.116 1.00 82.00 92 SER A CA 1
ATOM 699 C C . SER A 1 92 ? 11.028 -28.246 -20.293 1.00 82.00 92 SER A C 1
ATOM 701 O O . SER A 1 92 ? 12.155 -28.633 -20.605 1.00 82.00 92 SER A O 1
ATOM 703 N N . PRO A 1 93 ? 9.945 -28.595 -21.011 1.00 83.69 93 PRO A N 1
ATOM 704 C CA . PRO A 1 93 ? 9.972 -29.678 -22.002 1.00 83.69 93 PRO A CA 1
ATOM 705 C C . PRO A 1 93 ? 11.008 -29.527 -23.127 1.00 83.69 93 PRO A C 1
ATOM 707 O O . PRO A 1 93 ? 11.480 -30.514 -23.679 1.00 83.69 93 PRO A O 1
ATOM 710 N N . ASN A 1 94 ? 11.364 -28.293 -23.478 1.00 85.31 94 ASN A N 1
ATOM 711 C CA . ASN A 1 94 ? 12.328 -27.975 -24.528 1.00 85.31 94 ASN A CA 1
ATOM 712 C C . ASN A 1 94 ? 13.768 -27.794 -24.017 1.00 85.31 94 ASN A C 1
ATOM 714 O O . ASN A 1 94 ? 14.692 -27.765 -24.820 1.00 85.31 94 ASN A O 1
ATOM 718 N N . ARG A 1 95 ? 13.985 -27.740 -22.697 1.00 82.44 95 ARG A N 1
ATOM 719 C CA . ARG A 1 95 ? 15.307 -27.503 -22.108 1.00 82.44 95 ARG A CA 1
ATOM 720 C C . ARG A 1 95 ? 15.547 -28.367 -20.876 1.00 82.44 95 ARG A C 1
ATOM 722 O O . ARG A 1 95 ? 14.926 -28.156 -19.841 1.00 82.44 95 ARG A O 1
ATOM 729 N N . ALA A 1 96 ? 16.519 -29.273 -20.966 1.00 81.75 96 ALA A N 1
ATOM 730 C CA . ALA A 1 96 ? 16.836 -30.221 -19.895 1.00 81.75 96 ALA A CA 1
ATOM 731 C C . ALA A 1 96 ? 17.712 -29.647 -18.761 1.00 81.75 96 ALA A C 1
ATOM 733 O O . ALA A 1 96 ? 17.704 -30.183 -17.657 1.00 81.75 96 ALA A O 1
ATOM 734 N N . THR A 1 97 ? 18.479 -28.578 -19.006 1.00 83.62 97 THR A N 1
ATOM 735 C CA . THR A 1 97 ? 19.490 -28.055 -18.066 1.00 83.62 97 THR A CA 1
ATOM 736 C C . THR A 1 97 ? 19.140 -26.673 -17.512 1.00 83.62 97 THR A C 1
ATOM 738 O O . THR A 1 97 ? 18.407 -25.896 -18.132 1.00 83.62 97 THR A O 1
ATOM 741 N N . THR A 1 98 ? 19.701 -26.338 -16.345 1.00 82.25 98 THR A N 1
ATOM 742 C CA . THR A 1 98 ? 19.585 -24.999 -15.748 1.00 82.25 98 THR A CA 1
ATOM 743 C C . THR A 1 98 ? 20.225 -23.931 -16.647 1.00 82.25 98 THR A C 1
ATOM 745 O O . THR A 1 98 ? 21.154 -24.188 -17.416 1.00 82.25 98 THR A O 1
ATOM 748 N N . TRP A 1 99 ? 19.693 -22.709 -16.610 1.00 77.88 99 TRP A N 1
ATOM 749 C CA . TRP A 1 99 ? 20.135 -21.595 -17.451 1.00 77.88 99 TRP A CA 1
ATOM 750 C C . TRP A 1 99 ? 21.312 -20.811 -16.858 1.00 77.88 99 TRP A C 1
ATOM 752 O O . TRP A 1 99 ? 22.016 -20.128 -17.598 1.00 77.88 99 TRP A O 1
ATOM 762 N N . SER A 1 100 ? 21.541 -20.880 -15.544 1.00 81.88 100 SER A N 1
ATOM 763 C CA . SER A 1 100 ? 22.666 -20.216 -14.878 1.00 81.88 100 SER A CA 1
ATOM 764 C C . SER A 1 100 ? 23.288 -21.108 -13.814 1.00 81.88 100 SER A C 1
ATOM 766 O O . SER A 1 100 ? 22.644 -21.991 -13.255 1.00 81.88 100 SER A O 1
ATOM 768 N N . ARG A 1 101 ? 24.549 -20.815 -13.478 1.00 84.25 101 ARG A N 1
ATOM 769 C CA . ARG A 1 101 ? 25.269 -21.484 -12.383 1.00 84.25 101 ARG A CA 1
ATOM 770 C C . ARG A 1 101 ? 24.610 -21.269 -11.016 1.00 84.25 101 ARG A C 1
ATOM 772 O O . ARG A 1 101 ? 24.787 -22.088 -10.129 1.00 84.25 101 ARG A O 1
ATOM 779 N N . SER A 1 102 ? 23.886 -20.161 -10.849 1.00 87.00 102 SER A N 1
ATOM 780 C CA . SER A 1 102 ? 23.172 -19.814 -9.616 1.00 87.00 102 SER A CA 1
ATOM 781 C C . SER A 1 102 ? 21.764 -20.405 -9.533 1.00 87.00 102 SER A C 1
ATOM 783 O O . SER A 1 102 ? 21.168 -20.385 -8.460 1.00 87.00 102 SER A O 1
ATOM 785 N N . GLN A 1 103 ? 21.207 -20.897 -10.644 1.00 84.88 103 GLN A N 1
ATOM 786 C CA . GLN A 1 103 ? 19.875 -21.484 -10.645 1.00 84.88 103 GLN A CA 1
ATOM 787 C C . GLN A 1 103 ? 19.932 -22.893 -10.055 1.00 84.88 103 GLN A C 1
ATOM 789 O O . GLN A 1 103 ? 20.669 -23.752 -10.539 1.00 84.88 103 GLN A O 1
ATOM 794 N N . GLN A 1 104 ? 19.098 -23.144 -9.049 1.00 86.25 104 GLN A N 1
ATOM 795 C CA . GLN A 1 104 ? 18.921 -24.483 -8.505 1.00 86.25 104 GLN A CA 1
ATOM 796 C C . GLN A 1 104 ? 18.118 -25.370 -9.478 1.00 86.25 104 GLN A C 1
ATOM 798 O O . GLN A 1 104 ? 17.085 -24.934 -9.996 1.00 86.25 104 GLN A O 1
ATOM 803 N N . PRO A 1 105 ? 18.564 -26.614 -9.730 1.00 85.31 105 PRO A N 1
ATOM 804 C CA . PRO A 1 105 ? 17.759 -27.659 -10.351 1.00 85.31 105 PRO A CA 1
ATOM 805 C C . PRO A 1 105 ? 16.369 -27.792 -9.721 1.00 85.31 105 PRO A C 1
ATOM 807 O O . PRO A 1 105 ? 16.198 -27.610 -8.515 1.00 85.31 105 PRO A O 1
ATOM 810 N N . ARG A 1 106 ? 15.373 -28.140 -10.543 1.00 81.00 106 ARG A N 1
ATOM 811 C CA . ARG A 1 106 ? 13.964 -28.227 -10.136 1.00 81.00 106 ARG A CA 1
ATOM 812 C C . ARG A 1 106 ? 13.753 -29.245 -9.018 1.00 81.00 106 ARG A C 1
ATOM 814 O O . ARG A 1 106 ? 13.009 -28.956 -8.092 1.00 81.00 106 ARG A O 1
ATOM 821 N N . GLU A 1 107 ? 14.483 -30.357 -9.063 1.00 81.25 107 GLU A N 1
ATOM 822 C CA . GLU A 1 107 ? 14.498 -31.386 -8.016 1.00 81.25 107 GLU A CA 1
ATOM 823 C C . GLU A 1 107 ? 14.850 -30.836 -6.623 1.00 81.25 107 GLU A C 1
ATOM 825 O O . GLU A 1 107 ? 14.298 -31.296 -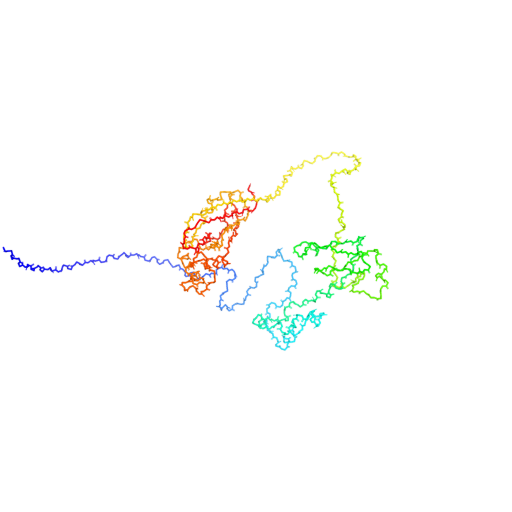5.632 1.00 81.25 107 GLU A O 1
ATOM 830 N N . MET A 1 108 ? 15.718 -29.819 -6.540 1.00 84.06 108 MET A N 1
ATOM 831 C CA . MET A 1 108 ? 16.092 -29.182 -5.273 1.00 84.06 108 MET A CA 1
ATOM 832 C C . MET A 1 108 ? 15.177 -27.999 -4.942 1.00 84.06 108 MET A C 1
ATOM 834 O O . MET A 1 108 ? 14.821 -27.802 -3.783 1.00 84.06 108 MET A O 1
ATOM 838 N N . ALA A 1 109 ? 14.776 -27.220 -5.952 1.00 82.69 109 ALA A N 1
ATOM 839 C CA . ALA A 1 109 ? 13.970 -26.012 -5.772 1.00 82.69 109 ALA A CA 1
ATOM 840 C C . ALA A 1 109 ? 12.497 -26.297 -5.422 1.00 82.69 109 ALA A C 1
ATOM 842 O O . ALA A 1 109 ? 11.867 -25.498 -4.733 1.00 82.69 109 ALA A O 1
ATOM 843 N N . MET A 1 110 ? 11.941 -27.419 -5.889 1.00 78.12 110 MET A N 1
ATOM 844 C CA . MET A 1 110 ? 10.539 -27.806 -5.681 1.00 78.12 110 MET A CA 1
ATOM 845 C C . MET A 1 110 ? 10.364 -28.678 -4.430 1.00 78.12 110 MET A C 1
ATOM 847 O O . MET A 1 110 ? 9.635 -29.667 -4.446 1.00 78.12 110 MET A O 1
ATOM 851 N N . THR A 1 111 ? 11.054 -28.319 -3.348 1.00 80.25 111 THR A N 1
ATOM 852 C CA . THR A 1 111 ? 11.001 -29.018 -2.058 1.00 80.25 111 THR A CA 1
ATOM 853 C C . THR A 1 111 ? 10.344 -28.145 -0.983 1.00 80.25 111 THR A C 1
ATOM 855 O O . THR A 1 111 ? 10.411 -26.915 -1.026 1.00 80.25 111 THR A O 1
ATOM 858 N N . GLY A 1 112 ? 9.684 -28.780 -0.011 1.00 81.88 112 GLY A N 1
ATOM 859 C CA . GLY A 1 112 ? 9.112 -28.134 1.172 1.00 81.88 112 GLY A CA 1
ATOM 860 C C . GLY A 1 112 ? 7.592 -27.907 1.141 1.00 81.88 112 GLY A C 1
ATOM 861 O O . GLY A 1 112 ? 6.930 -28.188 0.136 1.00 81.88 112 GLY A O 1
ATOM 862 N N . PRO A 1 113 ? 7.034 -27.319 2.221 1.00 81.19 113 PRO A N 1
ATOM 863 C CA . PRO A 1 113 ? 5.591 -27.322 2.497 1.00 81.19 113 PRO A CA 1
ATOM 864 C C . PRO A 1 113 ? 4.722 -26.675 1.412 1.00 81.19 113 PRO A C 1
ATOM 866 O O . PRO A 1 113 ? 3.546 -26.991 1.275 1.00 81.19 113 PRO A O 1
ATOM 869 N N . ARG A 1 114 ? 5.298 -25.766 0.613 1.00 77.44 114 ARG A N 1
ATOM 870 C CA . ARG A 1 114 ? 4.611 -25.115 -0.513 1.00 77.44 114 ARG A CA 1
ATOM 871 C C . ARG A 1 114 ? 4.314 -26.081 -1.667 1.00 77.44 114 ARG A C 1
ATOM 873 O O . ARG A 1 114 ? 3.334 -25.875 -2.373 1.00 77.44 114 ARG A O 1
ATOM 880 N N . PHE A 1 115 ? 5.160 -27.086 -1.888 1.00 76.00 115 PHE A N 1
ATOM 881 C CA . PHE A 1 115 ? 5.103 -27.957 -3.068 1.00 76.00 115 PHE A CA 1
ATOM 882 C C . PHE A 1 115 ? 4.584 -29.368 -2.758 1.00 76.00 115 PHE A C 1
ATOM 884 O O . PHE A 1 115 ? 4.187 -30.075 -3.678 1.00 76.00 115 PHE A O 1
ATOM 891 N N . GLU A 1 116 ? 4.510 -29.749 -1.479 1.00 70.81 116 GLU A N 1
ATOM 892 C CA . GLU A 1 116 ? 4.029 -31.059 -1.004 1.00 70.81 116 GLU A CA 1
ATOM 893 C C . GLU A 1 116 ? 2.558 -31.353 -1.348 1.00 70.81 116 GLU A C 1
ATOM 895 O O . GLU A 1 116 ? 2.178 -32.511 -1.473 1.00 70.81 116 GLU A O 1
ATOM 900 N N . GLN A 1 117 ? 1.733 -30.320 -1.547 1.00 71.75 117 GLN A N 1
ATOM 901 C CA . GLN A 1 117 ? 0.314 -30.454 -1.917 1.00 71.75 117 GLN A CA 1
ATOM 902 C C . GLN A 1 117 ? 0.033 -30.093 -3.386 1.00 71.75 117 GLN A C 1
ATOM 904 O O . GLN A 1 117 ? -1.122 -29.929 -3.775 1.00 71.75 117 GLN A O 1
ATOM 909 N N . THR A 1 118 ? 1.073 -29.923 -4.210 1.00 73.44 118 THR A N 1
ATOM 910 C CA . THR A 1 118 ? 0.920 -29.529 -5.618 1.00 73.44 118 THR A CA 1
ATOM 911 C C . THR A 1 118 ? 1.108 -30.728 -6.542 1.00 73.44 118 THR A C 1
ATOM 913 O O . THR A 1 118 ? 2.204 -31.281 -6.624 1.00 73.44 118 THR A O 1
ATOM 916 N N . ILE A 1 119 ? 0.069 -31.072 -7.308 1.00 80.94 119 ILE A N 1
ATOM 917 C CA . ILE A 1 119 ? 0.151 -32.070 -8.384 1.00 80.94 119 ILE A CA 1
ATOM 918 C C . ILE A 1 119 ? 0.824 -31.411 -9.588 1.00 80.94 119 ILE A C 1
ATOM 920 O O . ILE A 1 119 ? 0.205 -30.620 -10.302 1.00 80.94 119 ILE A O 1
ATOM 924 N N . ILE A 1 120 ? 2.113 -31.698 -9.782 1.00 76.06 120 ILE A N 1
ATOM 925 C CA . ILE A 1 120 ? 2.965 -31.028 -10.781 1.00 76.06 120 ILE A CA 1
ATOM 926 C C . ILE A 1 120 ? 2.497 -31.284 -12.218 1.00 76.06 120 ILE A C 1
ATOM 928 O O . ILE A 1 120 ? 2.680 -30.426 -13.076 1.00 76.06 120 ILE A O 1
ATOM 932 N N . GLU A 1 121 ? 1.875 -32.431 -12.475 1.00 74.75 121 GLU A N 1
ATOM 933 C CA . GLU A 1 121 ? 1.390 -32.839 -13.802 1.00 74.75 121 GLU A CA 1
ATOM 934 C C . GLU A 1 121 ? 0.224 -31.985 -14.305 1.00 74.75 121 GLU A C 1
ATOM 936 O O . GLU A 1 121 ? 0.125 -31.718 -15.499 1.00 74.75 121 GLU A O 1
ATOM 941 N N . GLU A 1 122 ? -0.618 -31.516 -13.387 1.00 77.62 122 GLU A N 1
ATOM 942 C CA . GLU A 1 122 ? -1.755 -30.638 -13.681 1.00 77.62 122 GLU A CA 1
ATOM 943 C C . GLU A 1 122 ? -1.333 -29.162 -13.759 1.00 77.62 122 GLU A C 1
ATOM 945 O O . GLU A 1 122 ? -2.117 -28.293 -14.144 1.00 77.62 122 GLU A O 1
ATOM 950 N N . GLN A 1 123 ? -0.088 -28.843 -13.384 1.00 77.62 123 GLN A N 1
ATOM 951 C CA . GLN A 1 123 ? 0.427 -27.489 -13.536 1.00 77.62 123 GLN A CA 1
ATOM 952 C C . GLN A 1 123 ? 0.788 -27.223 -15.002 1.00 77.62 123 GLN A C 1
ATOM 954 O O . GLN A 1 123 ? 1.364 -28.088 -15.668 1.00 77.62 123 GLN A O 1
ATOM 959 N N . PRO A 1 124 ? 0.547 -26.002 -15.512 1.00 75.75 124 PRO A N 1
ATOM 960 C CA . PRO A 1 124 ? 1.046 -25.608 -16.819 1.00 75.75 124 PRO A CA 1
ATOM 961 C C . PRO A 1 124 ? 2.558 -25.846 -16.902 1.00 75.75 124 PRO A C 1
ATOM 963 O O . PRO A 1 124 ? 3.318 -25.360 -16.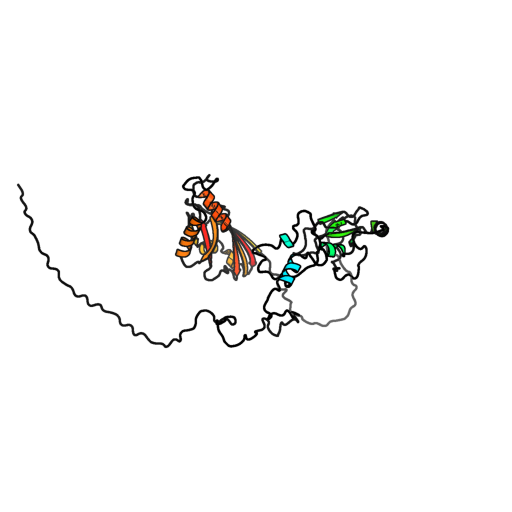062 1.00 75.75 124 PRO A O 1
ATOM 966 N N . ALA A 1 125 ? 2.999 -26.571 -17.930 1.00 74.12 125 ALA A N 1
ATOM 967 C CA . ALA A 1 125 ? 4.409 -26.830 -18.211 1.00 74.12 125 ALA A CA 1
ATOM 968 C C . ALA A 1 125 ? 4.872 -25.978 -19.408 1.00 74.12 125 ALA A C 1
ATOM 970 O O . ALA A 1 125 ? 5.036 -26.504 -20.513 1.00 74.12 125 ALA A O 1
ATOM 971 N N . PRO A 1 126 ? 5.040 -24.650 -19.241 1.00 79.25 126 PRO A N 1
ATOM 972 C CA . PRO A 1 126 ? 5.423 -23.784 -20.343 1.00 79.25 126 PRO A CA 1
ATOM 973 C C . PRO A 1 126 ? 6.827 -24.131 -20.847 1.00 79.25 126 PRO A C 1
ATOM 975 O O . PRO A 1 126 ? 7.727 -24.494 -20.084 1.00 79.25 126 PRO A O 1
ATOM 978 N N . PHE A 1 127 ? 7.025 -23.967 -22.152 1.00 84.62 127 PHE A N 1
ATOM 979 C CA . PHE A 1 127 ? 8.352 -24.025 -22.749 1.00 84.62 127 PHE A CA 1
ATOM 980 C C . PHE A 1 127 ? 9.241 -22.891 -22.215 1.00 84.62 127 PHE A C 1
ATOM 982 O O . PHE A 1 127 ? 8.772 -21.784 -21.938 1.00 84.62 127 PHE A O 1
ATOM 989 N N . ALA A 1 128 ? 10.545 -23.142 -22.114 1.00 85.00 128 ALA A N 1
ATOM 990 C CA . ALA A 1 128 ? 11.529 -22.133 -21.761 1.00 85.00 128 ALA A CA 1
ATOM 991 C C . ALA A 1 128 ? 11.511 -20.992 -22.785 1.00 85.00 128 ALA A C 1
ATOM 993 O O . ALA A 1 128 ? 11.875 -21.177 -23.951 1.00 85.00 128 ALA A O 1
ATOM 994 N N . ALA A 1 129 ? 11.141 -19.798 -22.316 1.00 82.44 129 ALA A N 1
ATOM 995 C CA . ALA A 1 129 ? 10.985 -18.606 -23.144 1.00 82.44 129 ALA A CA 1
ATOM 996 C C . ALA A 1 129 ? 12.248 -18.265 -23.946 1.00 82.44 129 ALA A C 1
ATOM 998 O O . ALA A 1 129 ? 12.142 -17.813 -25.079 1.00 82.44 129 ALA A O 1
ATOM 999 N N . ILE A 1 130 ? 13.440 -18.532 -23.402 1.00 82.12 130 ILE A N 1
ATOM 1000 C CA . ILE A 1 130 ? 14.705 -18.257 -24.092 1.00 82.12 130 ILE A CA 1
ATOM 1001 C C . ILE A 1 130 ? 14.793 -18.967 -25.445 1.00 82.12 130 ILE A C 1
ATOM 1003 O O . ILE A 1 130 ? 15.180 -18.347 -26.429 1.00 82.12 130 ILE A O 1
ATOM 1007 N N . GLU A 1 131 ? 14.383 -20.229 -25.542 1.00 85.69 131 GLU A N 1
ATOM 1008 C CA . GLU A 1 131 ? 14.445 -20.961 -26.810 1.00 85.69 131 GLU A CA 1
ATOM 1009 C C . GLU A 1 131 ? 13.337 -20.523 -27.766 1.00 85.69 131 GLU A C 1
ATOM 1011 O O . GLU A 1 131 ? 13.564 -20.438 -28.969 1.00 85.69 131 GLU A O 1
ATOM 1016 N N . LEU A 1 132 ? 12.164 -20.158 -27.237 1.00 87.19 132 LEU A N 1
ATOM 1017 C CA . LEU A 1 132 ? 11.094 -19.560 -28.040 1.00 87.19 132 LEU A CA 1
ATOM 1018 C C . LEU A 1 132 ? 11.512 -18.204 -28.632 1.00 87.19 132 LEU A C 1
ATOM 1020 O O . LEU A 1 132 ? 11.147 -17.882 -29.763 1.00 87.19 132 LEU A O 1
ATOM 1024 N N . ILE A 1 133 ? 12.302 -17.419 -27.895 1.00 87.81 133 ILE A N 1
ATOM 1025 C CA . ILE A 1 133 ? 12.861 -16.145 -28.362 1.00 87.81 133 ILE A CA 1
ATOM 1026 C C . ILE A 1 133 ? 13.889 -16.382 -29.476 1.00 87.81 133 ILE A C 1
ATOM 1028 O O . ILE A 1 133 ? 13.868 -15.668 -30.475 1.00 87.81 133 ILE A O 1
ATOM 1032 N N . HIS A 1 134 ? 14.732 -17.414 -29.367 1.00 88.19 134 HIS A N 1
ATOM 1033 C CA . HIS A 1 134 ? 15.700 -17.770 -30.417 1.00 88.19 134 HIS A CA 1
ATOM 1034 C C . HIS A 1 134 ? 15.042 -18.279 -31.703 1.00 88.19 134 HIS A C 1
ATOM 1036 O O . HIS A 1 134 ? 15.648 -18.223 -32.768 1.00 88.19 134 HIS A O 1
ATOM 1042 N N . LYS A 1 135 ? 13.785 -18.724 -31.631 1.00 89.00 135 LYS A N 1
ATOM 1043 C CA . LYS A 1 135 ? 12.978 -19.043 -32.813 1.00 89.00 135 LYS A CA 1
ATOM 1044 C C . LYS A 1 135 ? 12.404 -17.805 -33.502 1.00 89.00 135 LYS A C 1
ATOM 1046 O O . LYS A 1 135 ? 11.936 -17.937 -34.631 1.00 89.00 135 LYS A O 1
ATOM 1051 N N . GLN A 1 136 ? 12.417 -16.625 -32.870 1.00 88.81 136 GLN A N 1
ATOM 1052 C CA . GLN A 1 136 ? 11.934 -15.396 -33.504 1.00 88.81 136 GLN A CA 1
ATOM 1053 C C . GLN A 1 136 ? 12.917 -14.917 -34.576 1.00 88.81 136 GLN A C 1
ATOM 1055 O O . GLN A 1 136 ? 14.128 -14.907 -34.339 1.00 88.81 136 GLN A O 1
ATOM 1060 N N . PRO A 1 137 ? 12.419 -14.478 -35.742 1.00 90.81 137 PRO A N 1
ATOM 1061 C CA . PRO A 1 137 ? 13.283 -13.984 -36.794 1.00 90.81 137 PRO A CA 1
ATOM 1062 C C . PRO A 1 137 ? 13.888 -12.622 -36.441 1.00 90.81 137 PRO A C 1
ATOM 1064 O O . PRO A 1 137 ? 13.283 -11.808 -35.737 1.00 90.81 137 PRO A O 1
ATOM 1067 N N . VAL A 1 138 ? 15.071 -12.348 -36.992 1.00 91.25 138 VAL A N 1
ATOM 1068 C CA . VAL A 1 138 ? 15.746 -11.052 -36.873 1.00 91.25 138 VAL A CA 1
ATOM 1069 C C . VAL A 1 138 ? 14.858 -9.937 -37.416 1.00 91.25 138 VAL A C 1
ATOM 1071 O O . VAL A 1 138 ? 14.374 -9.976 -38.550 1.00 91.25 138 VAL A O 1
ATOM 1074 N N . ARG A 1 139 ? 14.678 -8.891 -36.606 1.00 89.75 139 ARG A N 1
ATOM 1075 C CA . ARG A 1 139 ? 13.911 -7.705 -36.978 1.00 89.75 139 ARG A CA 1
ATOM 1076 C C . ARG A 1 139 ? 14.814 -6.703 -37.681 1.00 89.75 139 ARG A C 1
ATOM 1078 O O . ARG A 1 139 ? 15.713 -6.111 -37.085 1.00 89.75 139 ARG A O 1
ATOM 1085 N N . TRP A 1 140 ? 14.547 -6.508 -38.963 1.00 90.06 140 TRP A N 1
ATOM 1086 C CA . TRP A 1 140 ? 15.333 -5.637 -39.824 1.00 90.06 140 TRP A CA 1
ATOM 1087 C C . TRP A 1 140 ? 14.930 -4.168 -39.681 1.00 90.06 140 TRP A C 1
ATOM 1089 O O . TRP A 1 140 ? 13.765 -3.818 -39.863 1.00 90.06 140 TRP A O 1
ATOM 1099 N N . VAL A 1 141 ? 15.905 -3.300 -39.411 1.00 90.25 141 VAL A N 1
ATOM 1100 C CA . VAL A 1 141 ? 15.705 -1.858 -39.191 1.00 90.25 141 VAL A CA 1
ATOM 1101 C C . VAL A 1 141 ? 16.518 -1.052 -40.208 1.00 90.25 141 VAL A C 1
ATOM 1103 O O . VAL A 1 141 ? 17.617 -1.446 -40.584 1.00 90.25 141 VAL A O 1
ATOM 1106 N N . ASP A 1 142 ? 15.987 0.081 -40.668 1.00 88.31 142 ASP A N 1
ATOM 1107 C CA . ASP A 1 142 ? 16.658 0.958 -41.646 1.00 88.31 142 ASP A CA 1
ATOM 1108 C C . ASP A 1 142 ? 17.673 1.937 -41.018 1.00 88.31 142 ASP A C 1
ATOM 1110 O O . ASP A 1 142 ? 18.445 2.580 -41.724 1.00 88.31 142 ASP A O 1
ATOM 1114 N N . GLY A 1 143 ? 17.646 2.108 -39.694 1.00 86.31 143 GLY A N 1
ATOM 1115 C CA . GLY A 1 143 ? 18.480 3.055 -38.950 1.00 86.31 143 GLY A CA 1
ATOM 1116 C C . GLY A 1 143 ? 19.652 2.404 -38.214 1.00 86.31 143 GLY A C 1
ATOM 1117 O O . GLY A 1 143 ? 19.784 1.185 -38.169 1.00 86.31 143 GLY A O 1
ATOM 1118 N N . LYS A 1 144 ? 20.482 3.244 -37.587 1.00 89.00 144 LYS A N 1
ATOM 1119 C CA . LYS A 1 144 ? 21.597 2.826 -36.716 1.00 89.00 144 LYS A CA 1
ATOM 1120 C C . LYS A 1 144 ? 21.169 2.509 -35.283 1.00 89.00 144 LYS A C 1
ATOM 1122 O O . LYS A 1 144 ? 21.940 1.947 -34.515 1.00 89.00 144 LYS A O 1
ATOM 1127 N N . SER A 1 145 ? 19.944 2.865 -34.910 1.00 89.69 145 SER A N 1
ATOM 1128 C CA . SER A 1 145 ? 19.367 2.566 -33.605 1.00 89.69 145 SER A CA 1
ATOM 1129 C C . SER A 1 145 ? 17.898 2.179 -33.733 1.00 89.69 145 SER A C 1
ATOM 1131 O O . SER A 1 145 ? 17.211 2.582 -34.675 1.00 89.69 145 SER A O 1
ATOM 1133 N N . VAL A 1 146 ? 17.418 1.384 -32.779 1.00 90.19 146 VAL A N 1
ATOM 1134 C CA . VAL A 1 146 ? 16.020 0.954 -32.685 1.00 90.19 146 VAL A CA 1
ATOM 1135 C C . VAL A 1 146 ? 15.513 1.114 -31.260 1.00 90.19 146 VAL A C 1
ATOM 1137 O O . VAL A 1 146 ? 16.254 0.889 -30.305 1.00 90.19 146 VAL A O 1
ATOM 1140 N N . ALA A 1 147 ? 14.250 1.515 -31.119 1.00 89.56 147 ALA A N 1
ATOM 1141 C CA . ALA A 1 147 ? 13.568 1.549 -29.835 1.00 89.56 147 ALA A CA 1
ATOM 1142 C C . ALA A 1 147 ? 12.769 0.256 -29.620 1.00 89.56 147 ALA A C 1
ATOM 1144 O O . ALA A 1 147 ? 12.027 -0.164 -30.511 1.00 89.56 147 ALA A O 1
ATOM 1145 N N . CYS A 1 148 ? 12.907 -0.345 -28.438 1.00 87.75 148 CYS A N 1
ATOM 1146 C CA . CYS A 1 148 ? 12.138 -1.512 -28.008 1.00 87.75 148 CYS A CA 1
ATOM 1147 C C . CYS A 1 148 ? 11.452 -1.221 -26.672 1.00 87.75 148 CYS A C 1
ATOM 1149 O O . CYS A 1 148 ? 12.100 -0.767 -25.731 1.00 87.75 148 CYS A O 1
ATOM 1151 N N . ASP A 1 149 ? 10.159 -1.507 -26.597 1.00 86.38 149 ASP A N 1
ATOM 1152 C CA . ASP A 1 149 ? 9.281 -1.327 -25.434 1.00 86.38 149 ASP A CA 1
ATOM 1153 C C . ASP A 1 149 ? 8.548 -2.627 -25.044 1.00 86.38 149 ASP A C 1
ATOM 1155 O O . ASP A 1 149 ? 7.663 -2.627 -24.192 1.00 86.38 149 ASP A O 1
ATOM 1159 N N . GLY A 1 150 ? 8.898 -3.753 -25.671 1.00 79.19 150 GLY A N 1
ATOM 1160 C CA . GLY A 1 150 ? 8.296 -5.052 -25.374 1.00 79.19 150 GLY A CA 1
ATOM 1161 C C . GLY A 1 150 ? 6.906 -5.277 -25.977 1.00 79.19 150 GLY A C 1
ATOM 1162 O O . GLY A 1 150 ? 6.251 -6.232 -25.580 1.00 79.19 150 GLY A O 1
ATOM 1163 N N . GLY A 1 151 ? 6.464 -4.456 -26.941 1.00 73.69 151 GLY A N 1
ATOM 1164 C CA . GLY A 1 151 ? 5.200 -4.672 -27.663 1.00 73.69 151 GLY A CA 1
ATOM 1165 C C . GLY A 1 151 ? 4.048 -3.750 -27.260 1.00 73.69 151 GLY A C 1
ATOM 1166 O O . GLY A 1 151 ? 2.940 -3.942 -27.753 1.00 73.69 151 GLY A O 1
ATOM 1167 N N . GLY A 1 152 ? 4.319 -2.736 -26.430 1.00 65.81 152 GLY A N 1
ATOM 1168 C CA . GLY A 1 152 ? 3.343 -1.737 -25.993 1.00 65.81 152 GLY A CA 1
ATOM 1169 C C . GLY A 1 152 ? 2.332 -2.270 -24.967 1.00 65.81 152 GLY A C 1
ATOM 1170 O O . GLY A 1 152 ? 1.883 -3.411 -25.028 1.00 65.81 152 GLY A O 1
ATOM 1171 N N . GLY A 1 153 ? 1.955 -1.429 -24.002 1.00 66.88 153 GLY A N 1
ATOM 1172 C CA . GLY A 1 153 ? 0.975 -1.769 -22.964 1.00 66.88 153 GLY A CA 1
ATOM 1173 C C . GLY A 1 153 ? 1.584 -2.231 -21.628 1.00 66.88 153 GLY A C 1
ATOM 1174 O O . GLY A 1 153 ? 2.796 -2.148 -21.430 1.00 66.88 153 GLY A O 1
ATOM 1175 N N . PRO A 1 154 ? 0.744 -2.695 -20.683 1.00 68.81 154 PRO A N 1
ATOM 1176 C CA . PRO A 1 154 ? 1.141 -2.954 -19.293 1.00 68.81 154 PRO A CA 1
ATOM 1177 C C . PRO A 1 154 ? 2.082 -4.155 -19.111 1.00 68.81 154 PRO A C 1
ATOM 1179 O O . PRO A 1 154 ? 2.690 -4.287 -18.056 1.00 68.81 154 PRO A O 1
ATOM 1182 N N . LEU A 1 155 ? 2.204 -5.022 -20.123 1.00 70.31 155 LEU A N 1
ATOM 1183 C CA . LEU A 1 155 ? 3.084 -6.200 -20.117 1.00 70.31 155 LEU A CA 1
ATOM 1184 C C . LEU A 1 155 ? 4.442 -5.950 -20.805 1.00 70.31 155 LEU A C 1
ATOM 1186 O O . LEU A 1 155 ? 5.261 -6.863 -20.889 1.00 70.31 155 LEU A O 1
ATOM 1190 N N . GLY A 1 156 ? 4.672 -4.739 -21.323 1.00 79.25 156 GLY A N 1
ATOM 1191 C CA . GLY A 1 156 ? 5.944 -4.340 -21.925 1.00 79.25 156 GLY A CA 1
ATOM 1192 C C . GLY A 1 156 ? 7.037 -4.046 -20.891 1.00 79.25 156 GLY A C 1
ATOM 1193 O O . GLY A 1 156 ? 6.862 -4.221 -19.686 1.00 79.25 156 GLY A O 1
ATOM 1194 N N . HIS A 1 157 ? 8.182 -3.555 -21.362 1.00 85.44 157 HIS A N 1
ATOM 1195 C CA . HIS A 1 157 ? 9.284 -3.098 -20.507 1.00 85.44 157 HIS A CA 1
ATOM 1196 C C . HIS A 1 157 ? 9.616 -1.625 -20.798 1.00 85.44 157 HIS A C 1
ATOM 1198 O O . HIS A 1 157 ? 9.241 -1.116 -21.859 1.00 85.44 157 HIS A O 1
ATOM 1204 N N . PRO A 1 158 ? 10.340 -0.917 -19.905 1.00 87.12 158 PRO A N 1
ATOM 1205 C CA . PRO A 1 158 ? 10.759 0.456 -20.164 1.00 87.12 158 PRO A CA 1
ATOM 1206 C C . PRO A 1 158 ? 11.444 0.583 -21.524 1.00 87.12 158 PRO A C 1
ATOM 1208 O O . PRO A 1 158 ? 12.244 -0.275 -21.908 1.00 87.12 158 PRO A O 1
ATOM 1211 N N . ARG A 1 159 ? 11.117 1.649 -22.257 1.00 87.81 159 ARG A N 1
ATOM 1212 C CA . ARG A 1 159 ? 11.640 1.879 -23.605 1.00 87.81 159 ARG A CA 1
ATOM 1213 C C . ARG A 1 159 ? 13.166 1.957 -23.571 1.00 87.81 159 ARG A C 1
ATOM 1215 O O . ARG A 1 159 ? 13.724 2.871 -22.968 1.00 87.81 159 ARG A O 1
ATOM 1222 N N . ILE A 1 160 ? 13.825 1.040 -24.273 1.00 88.94 160 ILE A N 1
ATOM 1223 C CA . ILE A 1 160 ? 15.278 1.051 -24.464 1.00 88.94 160 ILE A CA 1
ATOM 1224 C C . ILE A 1 160 ? 15.649 1.375 -25.904 1.00 88.94 160 ILE A C 1
ATOM 1226 O O . ILE A 1 160 ? 14.866 1.146 -26.827 1.00 88.94 160 ILE A O 1
ATOM 1230 N N . TYR A 1 161 ? 16.880 1.844 -26.088 1.00 91.50 161 TYR A N 1
ATOM 1231 C CA . TYR A 1 161 ? 17.474 2.101 -27.393 1.00 91.50 161 TYR A CA 1
ATOM 1232 C C . TYR A 1 161 ? 18.634 1.141 -27.630 1.00 91.50 161 TYR A C 1
ATOM 1234 O O . TYR A 1 161 ? 19.569 1.071 -26.836 1.00 91.50 161 TYR A O 1
ATOM 1242 N N . ILE A 1 162 ? 18.566 0.402 -28.730 1.00 92.50 162 ILE A N 1
ATOM 1243 C CA . ILE A 1 162 ? 19.551 -0.609 -29.108 1.00 92.50 162 ILE A CA 1
ATOM 1244 C C . ILE A 1 162 ? 20.333 -0.062 -30.299 1.00 92.50 162 ILE A C 1
ATOM 1246 O O . ILE A 1 162 ? 19.739 0.334 -31.303 1.00 92.50 162 ILE A O 1
ATOM 1250 N N . ASN A 1 163 ? 21.661 -0.028 -30.190 1.00 93.25 163 ASN A N 1
ATOM 1251 C CA . ASN A 1 163 ? 22.543 0.367 -31.286 1.00 93.25 163 ASN A CA 1
ATOM 1252 C C . ASN A 1 163 ? 22.763 -0.828 -32.231 1.00 93.25 163 ASN A C 1
ATOM 1254 O O . ASN A 1 163 ? 23.255 -1.873 -31.806 1.00 93.25 163 ASN A O 1
ATOM 1258 N N . VAL A 1 164 ? 22.395 -0.665 -33.501 1.00 93.31 164 VAL A N 1
ATOM 1259 C CA . VAL A 1 164 ? 22.479 -1.676 -34.572 1.00 93.31 164 VAL A CA 1
ATOM 1260 C C . VAL A 1 164 ? 23.446 -1.255 -35.691 1.00 93.31 164 VAL A C 1
ATOM 1262 O O . VAL A 1 164 ? 23.380 -1.780 -36.799 1.00 93.31 164 VAL A O 1
ATOM 1265 N N . ASP A 1 165 ? 24.347 -0.300 -35.424 1.00 91.88 165 ASP A N 1
ATOM 1266 C CA . ASP A 1 165 ? 25.341 0.191 -36.399 1.00 91.88 165 ASP A CA 1
ATOM 1267 C C . ASP A 1 165 ? 26.435 -0.843 -36.723 1.00 91.88 165 ASP A C 1
ATOM 1269 O O . ASP A 1 165 ? 27.087 -0.760 -37.759 1.00 91.88 165 ASP A O 1
ATOM 1273 N N . LYS A 1 166 ? 26.640 -1.843 -35.859 1.00 92.19 166 LYS A N 1
ATOM 1274 C CA . LYS A 1 166 ? 27.620 -2.918 -36.073 1.00 92.19 166 LYS A CA 1
ATOM 1275 C C . LYS A 1 166 ? 27.047 -4.025 -36.975 1.00 92.19 166 LYS A C 1
ATOM 1277 O O . LYS A 1 166 ? 25.845 -4.280 -36.905 1.00 92.19 166 LYS A O 1
ATOM 1282 N N . PRO A 1 167 ? 27.882 -4.739 -37.757 1.00 92.12 167 PRO A N 1
ATOM 1283 C CA . PRO A 1 167 ? 27.455 -5.841 -38.624 1.00 92.12 167 PRO A CA 1
ATOM 1284 C C . PRO A 1 167 ? 27.185 -7.134 -37.832 1.00 92.12 167 PRO A C 1
ATOM 1286 O O . PRO A 1 167 ? 27.750 -8.186 -38.103 1.00 92.12 167 PRO A O 1
ATOM 1289 N N . GLN A 1 168 ? 26.335 -7.048 -36.811 1.00 92.81 168 GLN A N 1
ATOM 1290 C CA . GLN A 1 168 ? 25.973 -8.144 -35.916 1.00 92.81 168 GLN A CA 1
ATOM 1291 C C . GLN A 1 168 ? 24.483 -8.066 -35.563 1.00 92.81 168 GLN A C 1
ATOM 1293 O O . GLN A 1 168 ? 23.852 -7.017 -35.702 1.00 92.81 168 GLN A O 1
ATOM 1298 N N . ILE A 1 169 ? 23.932 -9.168 -35.060 1.00 93.50 169 ILE A N 1
ATOM 1299 C CA . ILE A 1 169 ? 22.583 -9.186 -34.492 1.00 93.50 169 ILE A CA 1
ATOM 1300 C C . ILE A 1 169 ? 22.670 -8.648 -33.061 1.00 93.50 169 ILE A C 1
ATOM 1302 O O . ILE A 1 169 ? 23.407 -9.183 -32.233 1.00 93.50 169 ILE A O 1
ATOM 1306 N N . CYS A 1 170 ? 21.920 -7.592 -32.765 1.00 93.50 170 CYS A N 1
ATOM 1307 C CA . CYS A 1 170 ? 21.795 -7.031 -31.424 1.00 93.50 170 CYS A CA 1
ATOM 1308 C C . CYS A 1 170 ? 20.442 -7.428 -30.837 1.00 93.50 170 CYS A C 1
ATOM 1310 O O . CYS A 1 170 ? 19.432 -7.368 -31.530 1.00 93.50 170 CYS A O 1
ATOM 1312 N N . TRP A 1 171 ? 20.388 -7.797 -29.562 1.00 92.38 171 TRP A N 1
ATOM 1313 C CA . TRP A 1 171 ? 19.136 -8.175 -28.905 1.00 92.38 171 TRP A CA 1
ATOM 1314 C C . TRP A 1 171 ? 18.711 -7.148 -27.858 1.00 92.38 171 TRP A C 1
ATOM 1316 O O . TRP A 1 171 ? 19.525 -6.403 -27.309 1.00 92.38 171 TRP A O 1
ATOM 1326 N N . CYS A 1 172 ? 17.414 -7.113 -27.570 1.00 91.00 172 CYS A N 1
ATOM 1327 C CA . CYS A 1 172 ? 16.895 -6.361 -26.437 1.00 91.00 172 CYS A CA 1
ATOM 1328 C C . CYS A 1 172 ? 17.308 -7.027 -25.116 1.00 91.00 172 CYS A C 1
ATOM 1330 O O . CYS A 1 172 ? 17.093 -8.222 -24.931 1.00 91.00 172 CYS A O 1
ATOM 1332 N N . THR A 1 173 ? 17.830 -6.258 -24.162 1.00 89.69 173 THR A N 1
ATOM 1333 C CA . THR A 1 173 ? 18.239 -6.774 -22.843 1.00 89.69 173 THR A CA 1
ATOM 1334 C C . THR A 1 173 ? 17.074 -7.227 -21.962 1.00 89.69 173 THR A C 1
ATOM 1336 O O . THR A 1 173 ? 17.301 -7.965 -21.011 1.00 89.69 173 THR A O 1
ATOM 1339 N N . TYR A 1 174 ? 15.846 -6.798 -22.265 1.00 88.25 174 TYR A N 1
ATOM 1340 C CA . TYR A 1 174 ? 14.646 -7.166 -21.513 1.00 88.25 174 TYR A CA 1
ATOM 1341 C C . TYR A 1 174 ? 13.905 -8.342 -22.153 1.00 88.25 174 TYR A C 1
ATOM 1343 O O . TYR A 1 174 ? 13.742 -9.379 -21.520 1.00 88.25 174 TYR A O 1
ATOM 1351 N N . CYS A 1 175 ? 13.461 -8.205 -23.406 1.00 86.81 175 CYS A N 1
ATOM 1352 C CA . CYS A 1 175 ? 12.650 -9.233 -24.071 1.00 86.81 175 CYS A CA 1
ATOM 1353 C C . CYS A 1 175 ? 13.456 -10.219 -24.931 1.00 86.81 175 CYS A C 1
ATOM 1355 O O . CYS A 1 175 ? 12.883 -11.159 -25.471 1.00 86.81 175 CYS A O 1
ATOM 1357 N N . GLY A 1 176 ? 14.764 -10.006 -25.111 1.00 88.81 176 GLY A N 1
ATOM 1358 C CA . GLY A 1 176 ? 15.630 -10.883 -25.905 1.00 88.81 176 GLY A CA 1
ATOM 1359 C C . GLY A 1 176 ? 15.390 -10.842 -27.419 1.00 88.81 176 GLY A C 1
ATOM 1360 O O . GLY A 1 176 ? 16.088 -11.530 -28.155 1.00 88.81 176 GLY A O 1
ATOM 1361 N N . LEU A 1 177 ? 14.440 -10.035 -27.908 1.00 90.25 177 LEU A N 1
ATOM 1362 C CA . LEU A 1 177 ? 14.120 -9.978 -29.334 1.00 90.25 177 LEU A CA 1
ATOM 1363 C C . LEU A 1 177 ? 15.324 -9.514 -30.173 1.00 90.25 177 LEU A C 1
ATOM 1365 O O . LEU A 1 177 ? 15.969 -8.528 -29.795 1.00 90.25 177 LEU A O 1
ATOM 1369 N N . PRO A 1 178 ? 15.604 -10.177 -31.311 1.00 91.94 178 PRO A N 1
ATOM 1370 C CA . PRO A 1 178 ? 16.742 -9.862 -32.167 1.00 91.94 178 PRO A CA 1
ATOM 1371 C C . PRO A 1 178 ? 16.449 -8.724 -33.154 1.00 91.94 178 PRO A C 1
ATOM 1373 O O . PRO A 1 178 ? 15.404 -8.685 -33.803 1.00 91.94 178 PRO A O 1
ATOM 1376 N N . TYR A 1 179 ? 17.421 -7.835 -33.333 1.00 92.31 179 TYR A N 1
ATOM 1377 C CA . TYR A 1 179 ? 17.395 -6.700 -34.251 1.00 92.31 179 TYR A CA 1
ATOM 1378 C C . TYR A 1 179 ? 18.697 -6.618 -35.050 1.00 92.31 179 TYR A C 1
ATOM 1380 O O . TYR A 1 179 ? 19.782 -6.864 -34.524 1.00 92.31 179 TYR A O 1
ATOM 1388 N N . ALA A 1 180 ? 18.606 -6.213 -36.314 1.00 93.12 180 ALA A N 1
ATOM 1389 C CA . ALA A 1 180 ? 19.773 -5.919 -37.141 1.00 93.12 180 ALA A CA 1
ATOM 1390 C C . ALA A 1 180 ? 19.468 -4.817 -38.158 1.00 93.12 180 ALA A C 1
ATOM 1392 O O . ALA A 1 180 ? 18.326 -4.640 -38.590 1.00 93.12 180 ALA A O 1
ATOM 1393 N N . SER A 1 181 ? 20.500 -4.080 -38.568 1.00 92.56 181 SER A N 1
ATOM 1394 C CA . SER A 1 181 ? 20.370 -3.091 -39.639 1.00 92.56 181 SER A CA 1
ATOM 1395 C C . SER A 1 181 ? 20.284 -3.769 -41.006 1.00 92.56 181 SER A C 1
ATOM 1397 O O . SER A 1 181 ? 21.069 -4.669 -41.314 1.00 92.56 181 SER A O 1
ATOM 1399 N N . LYS A 1 182 ? 19.380 -3.293 -41.872 1.00 92.50 182 LYS A N 1
ATOM 1400 C CA . LYS A 1 182 ? 19.286 -3.746 -43.271 1.00 92.50 182 LYS A CA 1
ATOM 1401 C C . LYS A 1 182 ? 20.579 -3.510 -44.052 1.00 92.50 182 LYS A C 1
ATOM 1403 O O . LYS A 1 182 ? 20.865 -4.276 -44.968 1.00 92.50 182 LYS A O 1
ATOM 1408 N N . ALA A 1 183 ? 21.376 -2.506 -43.675 1.00 92.00 183 ALA A N 1
ATOM 1409 C CA . ALA A 1 183 ? 22.669 -2.232 -44.306 1.00 92.00 183 ALA A CA 1
ATOM 1410 C C . ALA A 1 183 ? 23.637 -3.424 -44.189 1.00 92.00 183 ALA A C 1
ATOM 1412 O O . ALA A 1 183 ? 24.395 -3.703 -45.114 1.00 92.00 183 ALA A O 1
ATOM 1413 N N . HIS A 1 184 ? 23.548 -4.172 -43.087 1.00 92.38 184 HIS A N 1
ATOM 1414 C CA . HIS A 1 184 ? 24.423 -5.308 -42.784 1.00 92.38 184 HIS A CA 1
ATOM 1415 C C . HIS A 1 184 ? 23.819 -6.660 -43.169 1.00 92.38 184 HIS A C 1
ATOM 1417 O O . HIS A 1 184 ? 24.413 -7.701 -42.899 1.00 92.38 184 HIS A O 1
ATOM 1423 N N . LYS A 1 185 ? 22.653 -6.665 -43.826 1.00 92.12 185 LYS A N 1
ATOM 1424 C CA . LYS A 1 185 ? 21.920 -7.888 -44.172 1.00 92.12 185 LYS A CA 1
ATOM 1425 C C . LYS A 1 185 ? 22.749 -8.861 -45.011 1.00 92.12 185 LYS A C 1
ATOM 1427 O O . LYS A 1 185 ? 22.862 -10.021 -44.639 1.00 92.12 185 LYS A O 1
ATOM 1432 N N . LYS A 1 186 ? 23.419 -8.367 -46.060 1.00 92.31 186 LYS A N 1
ATOM 1433 C CA . LYS A 1 186 ? 24.289 -9.184 -46.928 1.00 92.31 186 LYS A CA 1
ATOM 1434 C C . LYS A 1 186 ? 25.432 -9.851 -46.160 1.00 92.31 186 LYS A C 1
ATOM 1436 O O . LYS A 1 186 ? 25.796 -10.981 -46.457 1.00 92.31 186 LYS A O 1
ATOM 1441 N N . HIS A 1 187 ? 26.001 -9.149 -45.177 1.00 92.19 187 HIS A N 1
ATOM 1442 C CA . HIS A 1 187 ? 27.061 -9.703 -44.340 1.00 92.19 187 HIS A CA 1
ATOM 1443 C C . HIS A 1 187 ? 26.516 -10.809 -43.431 1.00 92.19 187 HIS A C 1
ATOM 1445 O O . HIS A 1 187 ? 27.089 -11.892 -43.383 1.00 92.19 187 HIS A O 1
ATOM 1451 N N . LEU A 1 188 ? 25.381 -10.575 -42.769 1.00 91.94 188 LEU A N 1
ATOM 1452 C CA . LEU A 1 188 ? 24.764 -11.571 -41.889 1.00 91.94 188 LEU A CA 1
ATOM 1453 C C . LEU A 1 188 ? 24.300 -12.822 -42.647 1.00 91.94 188 LEU A C 1
ATOM 1455 O O . LEU A 1 188 ? 24.447 -13.923 -42.131 1.00 91.94 188 LEU A O 1
ATOM 1459 N N . GLU A 1 189 ? 23.806 -12.668 -43.876 1.00 93.00 189 GLU A N 1
ATOM 1460 C CA . GLU A 1 189 ? 23.450 -13.785 -44.764 1.00 93.00 189 GLU A CA 1
ATOM 1461 C C . GLU A 1 189 ? 24.673 -14.568 -45.262 1.00 93.00 189 GLU A C 1
ATOM 1463 O O . GLU A 1 189 ? 24.544 -15.739 -45.602 1.00 93.00 189 GLU A O 1
ATOM 1468 N N . SER A 1 190 ? 25.860 -13.949 -45.291 1.00 93.75 190 SER A N 1
ATOM 1469 C CA . SER A 1 190 ? 27.106 -14.629 -45.675 1.00 93.75 190 SER A CA 1
ATOM 1470 C C . SER A 1 190 ? 27.707 -15.495 -44.563 1.00 93.75 190 SER A C 1
ATOM 1472 O O . SER A 1 190 ? 28.606 -16.293 -44.829 1.00 93.75 190 SER A O 1
ATOM 1474 N N . LEU A 1 191 ? 27.243 -15.341 -43.317 1.00 92.38 191 LEU A N 1
ATOM 1475 C CA . LEU A 1 191 ? 27.745 -16.124 -42.192 1.00 92.38 191 LEU A CA 1
ATOM 1476 C C . LEU A 1 191 ? 27.259 -17.580 -42.288 1.00 92.38 191 LEU A C 1
ATOM 1478 O O . LEU A 1 191 ? 26.099 -17.818 -42.620 1.00 92.38 191 LEU A O 1
ATOM 1482 N N . PRO A 1 192 ? 28.106 -18.567 -41.936 1.00 89.88 192 PRO A N 1
ATOM 1483 C CA . PRO A 1 192 ? 27.755 -19.987 -42.044 1.00 89.88 192 PRO A CA 1
ATOM 1484 C C . PRO A 1 192 ? 26.611 -20.392 -41.106 1.00 89.88 192 PRO A C 1
ATOM 1486 O O . PRO A 1 192 ? 25.898 -21.356 -41.368 1.00 89.88 192 PRO A O 1
ATOM 1489 N N . SER A 1 193 ? 26.447 -19.674 -39.994 1.00 89.19 193 SER A N 1
ATOM 1490 C CA . SER A 1 193 ? 25.360 -19.856 -39.039 1.00 89.19 193 SER A CA 1
ATOM 1491 C C . SER A 1 193 ? 25.145 -18.568 -38.251 1.00 89.19 193 SER A C 1
ATOM 1493 O O . SER A 1 193 ? 26.079 -17.793 -38.029 1.00 89.19 193 SER A O 1
ATOM 1495 N N . THR A 1 194 ? 23.908 -18.342 -37.821 1.00 89.56 194 THR A N 1
ATOM 1496 C CA . THR A 1 194 ? 23.513 -17.200 -36.995 1.00 89.56 194 THR A CA 1
ATOM 1497 C C . THR A 1 194 ? 22.709 -17.683 -35.793 1.00 89.56 194 THR A C 1
ATOM 1499 O O . THR A 1 194 ? 22.025 -18.701 -35.852 1.00 89.56 194 THR A O 1
ATOM 1502 N N . THR A 1 195 ? 22.798 -16.951 -34.682 1.00 87.25 195 THR A N 1
ATOM 1503 C CA . THR A 1 195 ? 22.099 -17.288 -33.428 1.00 87.25 195 THR A CA 1
ATOM 1504 C C . THR A 1 195 ? 20.573 -17.209 -33.553 1.00 87.25 195 THR A C 1
ATOM 1506 O O . THR A 1 195 ? 19.870 -17.872 -32.798 1.00 87.25 195 THR A O 1
ATOM 1509 N N . TYR A 1 196 ? 20.066 -16.412 -34.498 1.00 91.25 196 TYR A N 1
ATOM 1510 C CA . TYR A 1 196 ? 18.639 -16.195 -34.739 1.00 91.25 196 TYR A CA 1
ATOM 1511 C C . TYR A 1 196 ? 18.318 -16.378 -36.227 1.00 91.25 196 TYR A C 1
ATOM 1513 O O . TYR A 1 196 ? 19.116 -15.944 -37.060 1.00 91.25 196 TYR A O 1
ATOM 1521 N N . PRO A 1 197 ? 17.144 -16.926 -36.589 1.00 90.31 197 PRO A N 1
ATOM 1522 C CA . PRO A 1 197 ? 16.704 -17.020 -37.977 1.00 90.31 197 PRO A CA 1
ATOM 1523 C C . PRO A 1 197 ? 16.682 -15.649 -38.666 1.00 90.31 197 PRO A C 1
ATOM 1525 O O . PRO A 1 197 ? 16.076 -14.702 -38.172 1.00 90.31 197 PRO A O 1
ATOM 1528 N N . LEU A 1 198 ? 17.303 -15.522 -39.840 1.00 89.25 198 LEU A N 1
ATOM 1529 C CA . LEU A 1 198 ? 17.311 -14.257 -40.595 1.00 89.25 198 LEU A CA 1
ATOM 1530 C C . LEU A 1 198 ? 15.974 -13.959 -41.295 1.00 89.25 198 LEU A C 1
ATOM 1532 O O . LEU A 1 198 ? 15.676 -12.802 -41.611 1.00 89.25 198 LEU A O 1
ATOM 1536 N N . ALA A 1 199 ? 15.177 -15.003 -41.528 1.00 85.00 199 ALA A N 1
ATOM 1537 C CA . ALA A 1 199 ? 13.865 -14.952 -42.155 1.00 85.00 199 ALA A CA 1
ATOM 1538 C C . ALA A 1 199 ? 12.811 -15.633 -41.263 1.00 85.00 199 ALA A C 1
ATOM 1540 O O . ALA A 1 199 ? 13.162 -16.517 -40.473 1.00 85.00 199 ALA A O 1
ATOM 1541 N N . PRO A 1 200 ? 11.527 -15.239 -41.375 1.00 82.38 200 PRO A N 1
ATOM 1542 C CA . PRO A 1 200 ? 10.433 -15.931 -40.704 1.00 82.38 200 PRO A CA 1
ATOM 1543 C C . PRO A 1 200 ? 10.431 -17.419 -41.056 1.00 82.38 200 PRO A C 1
ATOM 1545 O O . PRO A 1 200 ? 10.635 -17.793 -42.209 1.00 82.38 200 PRO A O 1
ATOM 1548 N N . SER A 1 201 ? 10.184 -18.252 -40.054 1.00 76.75 201 SER A N 1
ATOM 1549 C CA . SER A 1 201 ? 9.985 -19.693 -40.202 1.00 76.75 201 SER A CA 1
ATOM 1550 C C . SER A 1 201 ? 8.540 -19.990 -39.820 1.00 76.75 201 SER A C 1
ATOM 1552 O O . SER A 1 201 ? 7.980 -19.324 -38.957 1.00 76.75 201 SER A O 1
ATOM 1554 N N . ASN A 1 202 ? 7.910 -21.004 -40.404 1.00 75.06 202 ASN A N 1
ATOM 1555 C CA . ASN A 1 202 ? 6.546 -21.392 -40.021 1.00 75.06 202 ASN A CA 1
ATOM 1556 C C . ASN A 1 202 ? 6.505 -22.148 -38.672 1.00 75.06 202 ASN A C 1
ATOM 1558 O O . ASN A 1 202 ? 5.690 -23.047 -38.487 1.00 75.06 202 ASN A O 1
ATOM 1562 N N . ASP A 1 203 ? 7.401 -21.820 -37.736 1.00 79.94 203 ASP A N 1
ATOM 1563 C CA . ASP A 1 203 ? 7.424 -22.423 -36.406 1.00 79.94 203 ASP A CA 1
ATOM 1564 C C . ASP A 1 203 ? 6.245 -21.867 -35.582 1.00 79.94 203 ASP A C 1
ATOM 1566 O O . ASP A 1 203 ? 6.077 -20.646 -35.514 1.00 79.94 203 ASP A O 1
ATOM 1570 N N . PRO A 1 204 ? 5.432 -22.725 -34.939 1.00 77.81 204 PRO A N 1
ATOM 1571 C CA . PRO A 1 204 ? 4.273 -22.303 -34.147 1.00 77.81 204 PRO A CA 1
ATOM 1572 C C . PRO A 1 204 ? 4.628 -21.372 -32.977 1.00 77.81 204 PRO A C 1
ATOM 1574 O O . PRO A 1 204 ? 3.758 -20.667 -32.475 1.00 77.81 204 PRO A O 1
ATOM 1577 N N . ALA A 1 205 ? 5.891 -21.345 -32.540 1.00 74.31 205 ALA A N 1
ATOM 1578 C CA . ALA A 1 205 ? 6.367 -20.415 -31.522 1.00 74.31 205 ALA A CA 1
ATOM 1579 C C . ALA A 1 205 ? 6.590 -18.985 -32.048 1.00 74.31 205 ALA A C 1
ATOM 1581 O O . ALA A 1 205 ? 6.798 -18.071 -31.246 1.00 74.31 205 ALA A O 1
ATOM 1582 N N . GLN A 1 206 ? 6.600 -18.762 -33.368 1.00 80.50 206 GLN A N 1
ATOM 1583 C CA . GLN A 1 206 ? 6.785 -17.427 -33.931 1.00 80.50 206 GLN A CA 1
ATOM 1584 C C . GLN A 1 206 ? 5.547 -16.570 -33.715 1.00 80.50 206 GLN A C 1
ATOM 1586 O O . GLN A 1 206 ? 4.452 -16.874 -34.188 1.00 80.50 206 GLN A O 1
ATOM 1591 N N . VAL A 1 207 ? 5.741 -15.450 -33.023 1.00 75.44 207 VAL A N 1
ATOM 1592 C CA . VAL A 1 207 ? 4.673 -14.489 -32.778 1.00 75.44 207 VAL A CA 1
ATOM 1593 C C . VAL A 1 207 ? 4.793 -13.383 -33.810 1.00 75.44 207 VAL A C 1
ATOM 1595 O O . VAL A 1 207 ? 5.863 -12.808 -34.020 1.00 75.44 207 VAL A O 1
ATOM 1598 N N . ARG A 1 208 ? 3.671 -13.038 -34.446 1.00 67.69 208 ARG A N 1
ATOM 1599 C CA . ARG A 1 208 ? 3.592 -11.841 -35.287 1.00 67.69 208 ARG A CA 1
ATOM 1600 C C . ARG A 1 208 ? 3.619 -10.608 -34.393 1.00 67.69 208 ARG A C 1
ATOM 1602 O O . ARG A 1 208 ? 2.585 -10.123 -33.948 1.00 67.69 208 ARG A O 1
ATOM 1609 N N . LEU A 1 209 ? 4.819 -10.127 -34.105 1.00 66.38 209 LEU A N 1
ATOM 1610 C CA . LEU A 1 209 ? 5.007 -8.892 -33.361 1.00 66.38 209 LEU A CA 1
ATOM 1611 C C . LEU A 1 209 ? 4.702 -7.689 -34.265 1.00 66.38 209 LEU A C 1
ATOM 1613 O O . LEU A 1 209 ? 5.058 -7.716 -35.448 1.00 66.38 209 LEU A O 1
ATOM 1617 N N . PRO A 1 210 ? 4.086 -6.620 -33.729 1.00 65.19 210 PRO A N 1
ATOM 1618 C CA . PRO A 1 210 ? 3.841 -5.401 -34.490 1.00 65.19 210 PRO A CA 1
ATOM 1619 C C . PRO A 1 210 ? 5.162 -4.858 -35.030 1.00 65.19 210 PRO A C 1
ATOM 1621 O O . PRO A 1 210 ? 6.196 -4.966 -34.367 1.00 65.19 210 PRO A O 1
ATOM 1624 N N . THR A 1 211 ? 5.159 -4.284 -36.230 1.00 58.78 211 THR A N 1
ATOM 1625 C CA . THR A 1 211 ? 6.339 -3.634 -36.812 1.00 58.78 211 THR A CA 1
ATOM 1626 C C . THR A 1 211 ? 6.879 -2.608 -35.812 1.00 58.78 211 THR A C 1
ATOM 1628 O O . THR A 1 211 ? 6.126 -1.780 -35.309 1.00 58.78 211 THR A O 1
ATOM 1631 N N . SER A 1 212 ? 8.165 -2.717 -35.452 1.00 51.09 212 SER A N 1
ATOM 1632 C CA . SER A 1 212 ? 8.792 -1.867 -34.426 1.00 51.09 212 SER A CA 1
ATOM 1633 C C . SER A 1 212 ? 8.553 -0.404 -34.799 1.00 51.09 212 SER A C 1
ATOM 1635 O O . SER A 1 212 ? 8.667 -0.101 -35.989 1.00 51.09 212 SER A O 1
ATOM 1637 N N . PRO A 1 213 ? 8.248 0.502 -33.854 1.00 49.22 213 PRO A N 1
ATOM 1638 C CA . PRO A 1 213 ? 7.988 1.890 -34.198 1.00 49.22 213 PRO A CA 1
ATOM 1639 C C . PRO A 1 213 ? 9.212 2.484 -34.903 1.00 49.22 213 PRO A C 1
ATOM 1641 O O . PRO A 1 213 ? 10.304 2.611 -34.341 1.00 49.22 213 PRO A O 1
ATOM 1644 N N . THR A 1 214 ? 9.006 2.780 -36.183 1.00 39.62 214 THR A N 1
ATOM 1645 C CA . THR A 1 214 ? 9.899 3.498 -37.083 1.00 39.62 214 THR A CA 1
ATOM 1646 C C . THR A 1 214 ? 10.351 4.810 -36.437 1.00 39.62 214 THR A C 1
ATOM 1648 O O . THR A 1 214 ? 9.539 5.510 -35.845 1.00 39.62 214 THR A O 1
ATOM 1651 N N . LYS A 1 215 ? 11.655 5.102 -36.557 1.00 37.34 215 LYS A N 1
ATOM 1652 C CA . LYS A 1 215 ? 12.360 6.387 -36.355 1.00 37.34 215 LYS A CA 1
ATOM 1653 C C . LYS A 1 215 ? 11.670 7.451 -35.481 1.00 37.34 215 LYS A C 1
ATOM 1655 O O . LYS A 1 215 ? 10.685 8.065 -35.872 1.00 37.34 215 LYS A O 1
ATOM 1660 N N . LEU A 1 216 ? 12.357 7.835 -34.403 1.00 31.94 216 LEU A N 1
ATOM 1661 C CA . LEU A 1 216 ? 12.304 9.212 -33.905 1.00 31.94 216 LEU A CA 1
ATOM 1662 C C . LEU A 1 216 ? 12.717 10.162 -35.044 1.00 31.94 216 LEU A C 1
ATOM 1664 O O . LEU A 1 216 ? 13.899 10.241 -35.376 1.00 31.94 216 LEU A O 1
ATOM 1668 N N . ILE A 1 217 ? 11.758 10.871 -35.642 1.00 31.22 217 ILE A N 1
ATOM 1669 C CA . ILE A 1 217 ? 12.031 12.188 -36.220 1.00 31.22 217 ILE A CA 1
ATOM 1670 C C . ILE A 1 217 ? 11.969 13.162 -35.044 1.00 31.22 217 ILE A C 1
ATOM 1672 O O . ILE A 1 217 ? 10.907 13.438 -34.494 1.00 31.22 217 ILE A O 1
ATOM 1676 N N . LEU A 1 218 ? 13.140 13.630 -34.620 1.00 32.19 218 LEU A N 1
ATOM 1677 C CA . LEU A 1 218 ? 13.271 14.876 -33.878 1.00 32.19 218 LEU A CA 1
ATOM 1678 C C . LEU A 1 218 ? 12.925 16.012 -34.850 1.00 32.19 218 LEU A C 1
ATOM 1680 O O . LEU A 1 218 ? 13.693 16.237 -35.783 1.00 32.19 218 LEU A O 1
ATOM 1684 N N . ASN A 1 219 ? 11.763 16.648 -34.666 1.00 27.45 219 ASN A N 1
ATOM 1685 C CA . ASN A 1 219 ? 11.525 18.103 -34.721 1.00 27.45 219 ASN A CA 1
ATOM 1686 C C . ASN A 1 219 ? 10.105 18.474 -35.193 1.00 27.45 219 ASN A C 1
ATOM 1688 O O . ASN A 1 219 ? 9.654 18.020 -36.238 1.00 27.45 219 ASN A O 1
ATOM 1692 N N . ALA A 1 220 ? 9.518 19.391 -34.413 1.00 29.52 220 ALA A N 1
ATOM 1693 C CA . ALA A 1 220 ? 8.643 20.507 -34.785 1.00 29.52 220 ALA A CA 1
ATOM 1694 C C . ALA A 1 220 ? 7.256 20.242 -35.413 1.00 29.52 220 ALA A C 1
ATOM 1696 O O . ALA A 1 220 ? 7.123 19.679 -36.491 1.00 29.52 220 ALA A O 1
ATOM 1697 N N . GLU A 1 221 ? 6.245 20.747 -34.691 1.00 33.06 221 GLU A N 1
ATOM 1698 C CA . GLU A 1 221 ? 4.985 21.348 -35.159 1.00 33.06 221 GLU A CA 1
ATOM 1699 C C . GLU A 1 221 ? 4.338 20.770 -36.429 1.00 33.06 221 GLU A C 1
ATOM 1701 O O . GLU A 1 221 ? 4.727 21.075 -37.552 1.00 33.06 221 GLU A O 1
ATOM 1706 N N . GLN A 1 222 ? 3.238 20.033 -36.249 1.00 28.39 222 GLN A N 1
ATOM 1707 C CA . GLN A 1 222 ? 2.259 19.812 -37.314 1.00 28.39 222 GLN A CA 1
ATOM 1708 C C . GLN A 1 222 ? 0.966 20.560 -36.993 1.00 28.39 222 GLN A C 1
ATOM 1710 O O . GLN A 1 222 ? 0.142 20.128 -36.189 1.00 28.39 222 GLN A O 1
ATOM 1715 N N . SER A 1 223 ? 0.813 21.701 -37.658 1.00 28.05 223 SER A N 1
ATOM 1716 C CA . SER A 1 223 ? -0.468 22.311 -37.996 1.00 28.05 223 SER A CA 1
ATOM 1717 C C . SER A 1 223 ? -1.203 21.444 -39.040 1.00 28.05 223 SER A C 1
ATOM 1719 O O . SER A 1 223 ? -0.558 20.834 -39.897 1.00 28.05 223 SER A O 1
ATOM 1721 N N . PRO A 1 224 ? -2.547 21.358 -39.008 1.00 32.06 224 PRO A N 1
ATOM 1722 C CA . PRO A 1 224 ? -3.298 20.572 -39.982 1.00 32.06 224 PRO A CA 1
ATOM 1723 C C . PRO A 1 224 ? -3.511 21.391 -41.263 1.00 32.06 224 PRO A C 1
ATOM 1725 O O . PRO A 1 224 ? -4.270 22.358 -41.281 1.00 32.06 224 PRO A O 1
ATOM 1728 N N . GLY A 1 225 ? -2.825 21.010 -42.341 1.00 27.58 225 GLY A N 1
ATOM 1729 C CA . GLY A 1 225 ? -2.925 21.643 -43.656 1.00 27.58 225 GLY A CA 1
ATOM 1730 C C . GLY A 1 225 ? -3.574 20.736 -44.702 1.00 27.58 225 GLY A C 1
ATOM 1731 O O . GLY A 1 225 ? -2.935 19.820 -45.200 1.00 27.58 225 GLY A O 1
ATOM 1732 N N . SER A 1 226 ? -4.832 21.047 -45.017 1.00 26.81 226 SER A N 1
ATOM 1733 C CA . SER A 1 226 ? -5.512 20.959 -46.322 1.00 26.81 226 SER A CA 1
ATOM 1734 C C . SER A 1 226 ? -5.245 19.754 -47.246 1.00 26.81 226 SER A C 1
ATOM 1736 O O . SER A 1 226 ? -4.258 19.697 -47.978 1.00 26.81 226 SER A O 1
ATOM 1738 N N . ILE A 1 227 ? -6.237 18.864 -47.326 1.00 31.38 227 ILE A N 1
ATOM 1739 C CA . ILE A 1 227 ? -6.486 18.003 -48.489 1.00 31.38 227 ILE A CA 1
ATOM 1740 C C . ILE A 1 227 ? -7.503 18.704 -49.399 1.00 31.38 227 ILE A C 1
ATOM 1742 O O . ILE A 1 227 ? -8.695 18.744 -49.100 1.00 31.38 227 ILE A O 1
ATOM 1746 N N . ASN A 1 228 ? -7.025 19.246 -50.521 1.00 27.91 228 ASN A N 1
ATOM 1747 C CA . ASN A 1 228 ? -7.871 19.702 -51.623 1.00 27.91 228 ASN A CA 1
ATOM 1748 C C . ASN A 1 228 ? -8.510 18.485 -52.307 1.00 27.91 228 ASN A C 1
ATOM 1750 O O . ASN A 1 228 ? -7.820 17.714 -52.974 1.00 27.91 228 ASN A O 1
ATOM 1754 N N . SER A 1 229 ? -9.828 18.341 -52.179 1.00 31.44 229 SER A N 1
ATOM 1755 C CA . SER A 1 229 ? -10.644 17.517 -53.075 1.00 31.44 229 SER A CA 1
ATOM 1756 C C . SER A 1 229 ? -11.581 18.440 -53.854 1.00 31.44 229 SER A C 1
ATOM 1758 O O . SER A 1 229 ? -12.232 19.317 -53.293 1.00 31.44 229 SER A O 1
ATOM 1760 N N . THR A 1 230 ? -11.558 18.303 -55.175 1.00 30.30 230 THR A N 1
ATOM 1761 C CA . THR A 1 230 ? -12.375 19.057 -56.134 1.00 30.30 230 THR A CA 1
ATOM 1762 C C . THR A 1 230 ? -13.856 18.672 -56.034 1.00 30.30 230 THR A C 1
ATOM 1764 O O . THR A 1 230 ? -14.140 17.490 -55.827 1.00 30.30 230 THR A O 1
ATOM 1767 N N . PRO A 1 231 ? -14.799 19.614 -56.223 1.00 32.84 231 PRO A N 1
ATOM 1768 C CA . PRO A 1 231 ? -16.223 19.350 -56.068 1.00 32.84 231 PRO A CA 1
ATOM 1769 C C . PRO A 1 231 ? -16.836 18.807 -57.366 1.00 32.84 231 PRO A C 1
ATOM 1771 O O . PRO A 1 231 ? -16.529 19.286 -58.457 1.00 32.84 231 PRO A O 1
ATOM 1774 N N . LEU A 1 232 ? -17.738 17.835 -57.239 1.00 30.36 232 LEU A N 1
ATOM 1775 C CA . LEU A 1 232 ? -18.741 17.528 -58.255 1.00 30.36 232 LEU A CA 1
ATOM 1776 C C . LEU A 1 232 ? -20.119 17.678 -57.609 1.00 30.36 232 LEU A C 1
ATOM 1778 O O . LEU A 1 232 ? -20.440 17.007 -56.628 1.00 30.36 232 LEU A O 1
ATOM 1782 N N . ASP A 1 233 ? -20.874 18.620 -58.162 1.00 30.86 233 ASP A N 1
ATOM 1783 C CA . ASP A 1 233 ? -22.241 18.990 -57.820 1.00 30.86 233 ASP A CA 1
ATOM 1784 C C . ASP A 1 233 ? -23.227 17.831 -57.992 1.00 30.86 233 ASP A C 1
ATOM 1786 O O . ASP A 1 233 ? -23.294 17.238 -59.065 1.00 30.86 233 ASP A O 1
ATOM 1790 N N . HIS A 1 234 ? -24.089 17.612 -56.993 1.00 34.50 234 HIS A N 1
ATOM 1791 C CA . HIS A 1 234 ? -25.470 17.163 -57.205 1.00 34.50 234 HIS A CA 1
ATOM 1792 C C . HIS A 1 234 ? -26.398 17.654 -56.072 1.00 34.50 234 HIS A C 1
ATOM 1794 O O . HIS A 1 234 ? -25.944 17.828 -54.938 1.00 34.50 234 HIS A O 1
ATOM 1800 N N . PRO A 1 235 ? -27.687 17.931 -56.364 1.00 35.81 235 PRO A N 1
ATOM 1801 C CA . PRO A 1 235 ? -28.526 18.770 -55.516 1.00 35.81 235 PRO A CA 1
ATOM 1802 C C . PRO A 1 235 ? -29.270 18.012 -54.404 1.00 35.81 235 PRO A C 1
ATOM 1804 O O . PRO A 1 235 ? -29.769 16.908 -54.590 1.00 35.81 235 PRO A O 1
ATOM 1807 N N . ALA A 1 236 ? -29.362 18.701 -53.264 1.00 37.06 236 ALA A N 1
ATOM 1808 C CA . ALA A 1 236 ? -30.404 18.709 -52.233 1.00 37.06 236 ALA A CA 1
ATOM 1809 C C . ALA A 1 236 ? -31.237 17.434 -51.965 1.00 37.06 236 ALA A C 1
ATOM 1811 O O . ALA A 1 236 ? -32.234 17.160 -52.630 1.00 37.06 236 ALA A O 1
ATOM 1812 N N . ALA A 1 237 ? -30.969 16.814 -50.812 1.00 32.22 237 ALA A N 1
ATOM 1813 C CA . ALA A 1 237 ? -31.999 16.197 -49.979 1.00 32.22 237 ALA A CA 1
ATOM 1814 C C . ALA A 1 237 ? -31.792 16.652 -48.524 1.00 32.22 237 ALA A C 1
ATOM 1816 O O . ALA A 1 237 ? -30.843 16.248 -47.853 1.00 32.22 237 ALA A O 1
ATOM 1817 N N . HIS A 1 238 ? -32.667 17.540 -48.048 1.00 43.75 238 HIS A N 1
ATOM 1818 C CA . HIS A 1 238 ? -32.725 17.951 -46.648 1.00 43.75 238 HIS A CA 1
ATOM 1819 C C . HIS A 1 238 ? -33.193 16.771 -45.789 1.00 43.75 238 HIS A C 1
ATOM 1821 O O . HIS A 1 238 ? -34.386 16.490 -45.709 1.00 43.75 238 HIS A O 1
ATOM 1827 N N . ILE A 1 239 ? -32.257 16.106 -45.113 1.00 40.78 239 ILE A N 1
ATOM 1828 C CA . ILE A 1 239 ? -32.563 15.250 -43.966 1.00 40.78 239 ILE A CA 1
ATOM 1829 C C . ILE A 1 239 ? -32.111 16.013 -42.724 1.00 40.78 239 ILE A C 1
ATOM 1831 O O . ILE A 1 239 ? -30.921 16.182 -42.469 1.00 40.78 239 ILE A O 1
ATOM 1835 N N . CYS A 1 240 ? -33.087 16.527 -41.978 1.00 37.25 240 CYS A N 1
ATOM 1836 C CA . CYS A 1 240 ? -32.872 17.156 -40.684 1.00 37.25 240 CYS A CA 1
ATOM 1837 C C . CYS A 1 240 ? -32.491 16.057 -39.677 1.00 37.25 240 CYS A C 1
ATOM 1839 O O . CYS A 1 240 ? -33.359 15.343 -39.174 1.00 37.25 240 CYS A O 1
ATOM 1841 N N . LEU A 1 241 ? -31.192 15.866 -39.439 1.00 39.72 241 LEU A N 1
ATOM 1842 C CA . LEU A 1 241 ? -30.695 15.022 -38.352 1.00 39.72 241 LEU A CA 1
ATOM 1843 C C . LEU A 1 241 ? -30.775 15.812 -37.036 1.00 39.72 241 LEU A C 1
ATOM 1845 O O . LEU A 1 241 ? -30.378 16.980 -37.013 1.00 39.72 241 LEU A O 1
ATOM 1849 N N . PRO A 1 242 ? -31.265 15.212 -35.936 1.00 44.91 242 PRO A N 1
ATOM 1850 C CA . PRO A 1 242 ? -31.257 15.870 -34.640 1.00 44.91 242 PRO A CA 1
ATOM 1851 C C . PRO A 1 242 ? -29.810 16.092 -34.192 1.00 44.91 242 PRO A C 1
ATOM 1853 O O . PRO A 1 242 ? -28.955 15.220 -34.352 1.00 44.91 242 PRO A O 1
ATOM 1856 N N . SER A 1 243 ? -29.548 17.272 -33.633 1.00 42.88 243 SER A N 1
ATOM 1857 C CA . SER A 1 243 ? -28.257 17.670 -33.081 1.00 42.88 243 SER A CA 1
ATOM 1858 C C . SER A 1 243 ? -27.706 16.582 -32.160 1.00 42.88 243 SER A C 1
ATOM 1860 O O . SER A 1 243 ? -28.245 16.340 -31.079 1.00 42.88 243 SER A O 1
ATOM 1862 N N . SER A 1 244 ? -26.623 15.926 -32.577 1.00 42.78 244 SER A N 1
ATOM 1863 C CA . SER A 1 244 ? -25.887 14.996 -31.731 1.00 42.78 244 SER A CA 1
ATOM 1864 C C . SER A 1 244 ? -25.287 15.781 -30.569 1.00 42.78 244 SER A C 1
ATOM 1866 O O . SER A 1 244 ? -24.303 16.503 -30.737 1.00 42.78 244 SER A O 1
ATOM 1868 N N . THR A 1 245 ? -25.879 15.666 -29.384 1.00 47.72 245 THR A N 1
ATOM 1869 C CA . THR A 1 245 ? -25.210 16.059 -28.148 1.00 47.72 245 THR A CA 1
ATOM 1870 C C . THR A 1 245 ? -24.027 15.111 -27.991 1.00 47.72 245 THR A C 1
ATOM 1872 O O . THR A 1 245 ? -24.198 13.940 -27.663 1.00 47.72 245 THR A O 1
ATOM 1875 N N . THR A 1 246 ? -22.826 15.575 -28.327 1.00 49.19 246 THR A N 1
ATOM 1876 C CA . THR A 1 246 ? -21.594 14.828 -28.071 1.00 49.19 246 THR A CA 1
ATOM 1877 C C . THR A 1 246 ? -21.522 14.542 -26.571 1.00 49.19 246 THR A C 1
ATOM 1879 O O . THR A 1 246 ? -21.549 15.505 -25.800 1.00 49.19 246 THR A O 1
ATOM 1882 N N . PRO A 1 247 ? -21.455 13.274 -26.124 1.00 52.59 247 PRO A N 1
ATOM 1883 C CA . PRO A 1 247 ? -21.249 12.984 -24.716 1.00 52.59 247 PRO A CA 1
ATOM 1884 C C . PRO A 1 247 ? -19.885 13.546 -24.322 1.00 52.59 247 PRO A C 1
ATOM 1886 O O . PRO A 1 247 ? -18.856 13.154 -24.873 1.00 52.59 247 PRO A O 1
ATOM 1889 N N . THR A 1 248 ? -19.887 14.518 -23.414 1.00 60.66 248 THR A N 1
ATOM 1890 C CA . THR A 1 248 ? -18.679 15.071 -22.810 1.00 60.66 248 THR A CA 1
ATOM 1891 C C . THR A 1 248 ? -17.907 13.910 -22.193 1.00 60.66 248 THR A C 1
ATOM 1893 O O . THR A 1 248 ? -18.420 13.238 -21.298 1.00 60.66 248 THR A O 1
ATOM 1896 N N . SER A 1 249 ? -16.704 13.625 -22.695 1.00 60.59 249 SER A N 1
ATOM 1897 C CA . SER A 1 249 ? -15.825 12.627 -22.085 1.00 60.59 249 SER A CA 1
ATOM 1898 C C . SER A 1 249 ? -15.662 12.955 -20.597 1.00 60.59 249 SER A C 1
ATOM 1900 O O . SER A 1 249 ? -15.437 14.128 -20.285 1.00 60.59 249 SER A O 1
ATOM 1902 N N . PRO A 1 250 ? -15.771 11.977 -19.679 1.00 65.69 250 PRO A N 1
ATOM 1903 C CA . PRO A 1 250 ? -15.664 12.246 -18.251 1.00 65.69 250 PRO A CA 1
ATOM 1904 C C . PRO A 1 250 ? -14.290 12.850 -17.952 1.00 65.69 250 PRO A C 1
ATOM 1906 O O . PRO A 1 250 ? -13.250 12.204 -18.101 1.00 65.69 250 PRO A O 1
ATOM 1909 N N . THR A 1 251 ? -14.279 14.129 -17.581 1.00 77.88 251 THR A N 1
ATOM 1910 C CA . THR A 1 251 ? -13.052 14.858 -17.274 1.00 77.88 251 THR A CA 1
ATOM 1911 C C . THR A 1 251 ? -12.552 14.397 -15.910 1.00 77.88 251 THR A C 1
ATOM 1913 O O . THR A 1 251 ? -13.125 14.742 -14.875 1.00 77.88 251 THR A O 1
ATOM 1916 N N . MET A 1 252 ? -11.481 13.603 -15.897 1.00 86.19 252 MET A N 1
ATOM 1917 C CA . MET A 1 252 ? -10.815 13.206 -14.657 1.00 86.19 252 MET A CA 1
ATOM 1918 C C . MET A 1 252 ? -10.245 14.442 -13.964 1.00 86.19 252 MET A C 1
ATOM 1920 O O . MET A 1 252 ? -9.415 15.159 -14.525 1.00 86.19 252 MET A O 1
ATOM 1924 N N . SER A 1 253 ? -10.688 14.687 -12.736 1.00 93.69 253 SER A N 1
ATOM 1925 C CA . SER A 1 253 ? -10.261 15.825 -11.930 1.00 93.69 253 SER A CA 1
ATOM 1926 C C . SER A 1 253 ? -9.467 15.373 -10.709 1.00 93.69 253 SER A C 1
ATOM 1928 O O . SER A 1 253 ? -9.676 14.278 -10.180 1.00 93.69 253 SER A O 1
ATOM 1930 N N . TRP A 1 254 ? -8.553 16.237 -10.278 1.00 96.00 254 TRP A N 1
ATOM 1931 C CA . TRP A 1 254 ? -7.695 16.029 -9.120 1.00 96.00 254 TRP A CA 1
ATOM 1932 C C . TRP A 1 254 ? -7.892 17.172 -8.137 1.00 96.00 254 TRP A C 1
ATOM 1934 O O . TRP A 1 254 ? -7.924 18.342 -8.523 1.00 96.00 254 TRP A O 1
ATOM 1944 N N . PHE A 1 255 ? -7.994 16.836 -6.860 1.00 96.81 255 PHE A N 1
ATOM 1945 C CA . PHE A 1 255 ? -8.052 17.795 -5.770 1.00 96.81 255 PHE A CA 1
ATOM 1946 C C . PHE A 1 255 ? -7.173 17.310 -4.626 1.00 96.81 255 PHE A C 1
ATOM 1948 O O . PHE A 1 255 ? -7.216 16.139 -4.260 1.00 96.81 255 PHE A O 1
ATOM 1955 N N . GLN A 1 256 ? -6.383 18.205 -4.043 1.00 97.75 256 GLN A N 1
ATOM 1956 C CA . GLN A 1 256 ? -5.559 17.884 -2.888 1.00 97.75 256 GLN A CA 1
ATOM 1957 C C . GLN A 1 256 ? -5.728 18.955 -1.822 1.00 97.75 256 GLN A C 1
ATOM 1959 O O . GLN A 1 256 ? -5.658 20.150 -2.102 1.00 97.75 256 GLN A O 1
ATOM 1964 N N . LYS A 1 257 ? -5.925 18.512 -0.584 1.00 97.75 257 LYS A N 1
ATOM 1965 C CA . LYS A 1 257 ? -6.067 19.376 0.581 1.00 97.75 257 LYS A CA 1
ATOM 1966 C C . LYS A 1 257 ? -5.304 18.782 1.739 1.00 97.75 257 LYS A C 1
ATOM 1968 O O . LYS A 1 257 ? -5.277 17.571 1.931 1.00 97.75 257 LYS A O 1
ATOM 1973 N N . THR A 1 258 ? -4.701 19.650 2.531 1.00 98.31 258 THR A N 1
ATOM 1974 C CA . THR A 1 258 ? -4.054 19.238 3.768 1.00 98.31 258 THR A CA 1
ATOM 1975 C C . THR A 1 258 ? -4.800 19.815 4.953 1.00 98.31 258 THR A C 1
ATOM 1977 O O . THR A 1 258 ? -5.119 21.002 4.960 1.00 98.31 258 THR A O 1
ATOM 1980 N N . PHE A 1 259 ? -5.061 18.984 5.955 1.00 97.62 259 PHE A N 1
ATOM 1981 C CA . PHE A 1 259 ? -5.670 19.403 7.210 1.00 97.62 259 PHE A CA 1
ATOM 1982 C C . PHE A 1 259 ? -4.990 18.713 8.391 1.00 97.62 259 PHE A C 1
ATOM 1984 O O . PHE A 1 259 ? -4.190 17.788 8.232 1.00 97.62 259 PHE A O 1
ATOM 1991 N N . THR A 1 260 ? -5.294 19.202 9.586 1.00 97.44 260 THR A N 1
ATOM 1992 C CA . THR A 1 260 ? -4.661 18.761 10.825 1.00 97.44 260 THR A CA 1
ATOM 1993 C C . THR A 1 260 ? -5.718 18.185 11.753 1.00 97.44 260 THR A C 1
ATOM 1995 O O . THR A 1 260 ? -6.769 18.795 11.947 1.00 97.44 260 THR A O 1
ATOM 1998 N N . LEU A 1 261 ? -5.443 17.014 12.322 1.00 95.44 261 LEU A N 1
ATOM 1999 C CA . LEU A 1 261 ? -6.301 16.396 13.324 1.00 95.44 261 LEU A CA 1
ATOM 2000 C C . LEU A 1 261 ? -6.098 17.039 14.703 1.00 95.44 261 LEU A C 1
ATOM 2002 O O . LEU A 1 261 ? -4.988 17.480 15.016 1.00 95.44 261 LEU A O 1
ATOM 2006 N N . PRO A 1 262 ? -7.133 17.055 15.562 1.00 94.19 262 PRO A N 1
ATOM 2007 C CA . PRO A 1 262 ? -6.987 17.480 16.948 1.00 94.19 262 PRO A CA 1
ATOM 2008 C C . PRO A 1 262 ? -5.903 16.682 17.672 1.00 94.19 262 PRO A C 1
ATOM 2010 O O . PRO A 1 262 ? -5.754 15.481 17.443 1.00 94.19 262 PRO A O 1
ATOM 2013 N N . ALA A 1 263 ? -5.188 17.333 18.591 1.00 95.88 263 ALA A N 1
ATOM 2014 C CA . ALA A 1 263 ? -4.129 16.666 19.331 1.00 95.88 263 ALA A CA 1
ATOM 2015 C C . ALA A 1 263 ? -4.688 15.531 20.204 1.00 95.88 263 ALA A C 1
ATOM 2017 O O . ALA A 1 263 ? -5.564 15.753 21.050 1.00 95.88 263 ALA A O 1
ATOM 2018 N N . LYS A 1 264 ? -4.164 14.319 20.018 1.00 95.81 264 LYS A N 1
ATOM 2019 C CA . LYS A 1 264 ? -4.515 13.132 20.806 1.00 95.81 264 LYS A CA 1
ATOM 2020 C C . LYS A 1 264 ? -3.261 12.500 21.386 1.00 95.81 264 LYS A C 1
ATOM 2022 O O . LYS A 1 264 ? -2.178 12.661 20.836 1.00 95.81 264 LYS A O 1
ATOM 2027 N N . SER A 1 265 ? -3.435 11.843 22.524 1.00 95.00 265 SER A N 1
ATOM 2028 C CA . SER A 1 265 ? -2.453 10.928 23.106 1.00 95.00 265 SER A CA 1
ATOM 2029 C C . SER A 1 265 ? -2.658 9.529 22.528 1.00 95.00 265 SER A C 1
ATOM 2031 O O . SER A 1 265 ? -3.539 9.335 21.693 1.00 95.00 265 SER A O 1
ATOM 2033 N N . ARG A 1 266 ? -1.887 8.558 23.015 1.00 94.75 266 ARG A N 1
ATOM 2034 C CA . ARG A 1 266 ? -1.988 7.149 22.634 1.00 94.75 266 ARG A CA 1
ATOM 2035 C C . ARG A 1 266 ? -3.433 6.641 22.637 1.00 94.75 266 ARG A C 1
ATOM 2037 O O . ARG A 1 266 ? -4.155 6.839 23.617 1.00 94.75 266 ARG A O 1
ATOM 2044 N N . GLY A 1 267 ? -3.819 5.961 21.559 1.00 94.62 267 GLY A N 1
ATOM 2045 C CA . GLY A 1 267 ? -5.111 5.295 21.422 1.00 94.62 267 GLY A CA 1
ATOM 2046 C C . GLY A 1 267 ? -5.605 5.188 19.980 1.00 94.62 267 GLY A C 1
ATOM 2047 O O . GLY A 1 267 ? -5.020 5.745 19.047 1.00 94.62 267 GLY A O 1
ATOM 2048 N N . SER A 1 268 ? -6.726 4.483 19.825 1.00 95.69 268 SER A N 1
ATOM 2049 C CA . SER A 1 268 ? -7.426 4.294 18.553 1.00 95.69 268 SER A CA 1
ATOM 2050 C C . SER A 1 268 ? -8.683 5.165 18.485 1.00 95.69 268 SER A C 1
ATOM 2052 O O . SER A 1 268 ? -9.585 5.061 19.321 1.00 95.69 268 SER A O 1
ATOM 2054 N N . TYR A 1 269 ? -8.770 6.036 17.481 1.00 95.88 269 TYR A N 1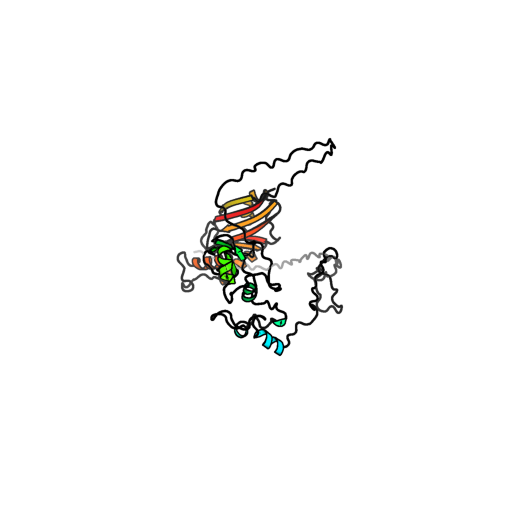
ATOM 2055 C CA . TYR A 1 269 ? -9.828 7.041 17.365 1.00 95.88 269 TYR A CA 1
ATOM 2056 C C . TYR A 1 269 ? -10.582 6.921 16.048 1.00 95.88 269 TYR A C 1
ATOM 2058 O O . TYR A 1 269 ? -9.976 6.869 14.984 1.00 95.88 269 TYR A O 1
ATOM 2066 N N . LEU A 1 270 ? -11.911 6.977 16.104 1.00 96.81 270 LEU A N 1
ATOM 2067 C CA . LEU A 1 270 ? -12.739 7.117 14.912 1.00 96.81 270 LEU A CA 1
ATOM 2068 C C . LEU A 1 270 ? -12.711 8.582 14.443 1.00 96.81 270 LEU A C 1
ATOM 2070 O O . LEU A 1 270 ? -13.075 9.481 15.202 1.00 96.81 270 LEU A O 1
ATOM 2074 N N . ILE A 1 271 ? -12.267 8.823 13.208 1.00 97.12 271 ILE A N 1
ATOM 2075 C CA . ILE A 1 271 ? -12.096 10.172 12.636 1.00 97.12 271 ILE A CA 1
ATOM 2076 C C . ILE A 1 271 ? -12.933 10.417 11.377 1.00 97.12 271 ILE A C 1
ATOM 2078 O O . ILE A 1 271 ? -12.769 11.457 10.742 1.00 97.12 271 ILE A O 1
ATOM 2082 N N . THR A 1 272 ? -13.831 9.499 11.003 1.00 97.12 272 THR A N 1
ATOM 2083 C CA . THR A 1 272 ? -14.641 9.607 9.775 1.00 97.12 272 THR A CA 1
ATOM 2084 C C . THR A 1 272 ? -15.326 10.971 9.647 1.00 97.12 272 THR A C 1
ATOM 2086 O O . THR A 1 272 ? -15.178 11.636 8.624 1.00 97.12 272 THR A O 1
ATOM 2089 N N . ASP A 1 273 ? -15.988 11.446 10.704 1.00 96.50 273 ASP A N 1
ATOM 2090 C CA . ASP A 1 273 ? -16.701 12.731 10.682 1.00 96.50 273 ASP A CA 1
ATOM 2091 C C . ASP A 1 273 ? -15.758 13.929 10.539 1.00 96.50 273 ASP A C 1
ATOM 2093 O O . ASP A 1 273 ? -16.078 14.911 9.870 1.00 96.50 273 ASP A O 1
ATOM 2097 N N . GLN A 1 274 ? -14.565 13.843 11.132 1.00 96.81 274 GLN A N 1
ATOM 2098 C CA . GLN A 1 274 ? -13.545 14.889 11.034 1.00 96.81 274 GLN A CA 1
ATOM 2099 C C . GLN A 1 274 ? -13.015 14.987 9.603 1.00 96.81 274 GLN A C 1
ATOM 2101 O O . GLN A 1 274 ? -12.855 16.090 9.085 1.00 96.81 274 GLN A O 1
ATOM 2106 N N . VAL A 1 275 ? -12.800 13.843 8.946 1.00 97.31 275 VAL A N 1
ATOM 2107 C CA . VAL A 1 275 ? -12.381 13.774 7.541 1.00 97.31 275 VAL A CA 1
ATOM 2108 C C . VAL A 1 275 ? -13.465 14.338 6.623 1.00 97.31 275 VAL A C 1
ATOM 2110 O O . VAL A 1 275 ? -13.168 15.180 5.780 1.00 97.31 275 VAL A O 1
ATOM 2113 N N . VAL A 1 276 ? -14.722 13.916 6.795 1.00 96.94 276 VAL A N 1
ATOM 2114 C CA . VAL A 1 276 ? -15.847 14.385 5.966 1.00 96.94 276 VAL A CA 1
ATOM 2115 C C . VAL A 1 276 ? -16.091 15.884 6.156 1.00 96.94 276 VAL A C 1
ATOM 2117 O O . VAL A 1 276 ? -16.328 16.596 5.183 1.00 96.94 276 VAL A O 1
ATOM 2120 N N . SER A 1 277 ? -15.979 16.386 7.388 1.00 97.12 277 SER A N 1
ATOM 2121 C CA . SER A 1 277 ? -16.086 17.819 7.690 1.00 97.12 277 SER A CA 1
ATOM 2122 C C . SER A 1 277 ? -14.937 18.630 7.076 1.00 97.12 277 SER A C 1
ATOM 2124 O O . SER A 1 277 ? -15.152 19.716 6.540 1.00 97.12 277 SER A O 1
ATOM 2126 N N . ALA A 1 278 ? -13.715 18.087 7.088 1.00 96.69 278 ALA A N 1
ATOM 2127 C CA . ALA A 1 278 ? -12.552 18.729 6.481 1.00 96.69 278 ALA A CA 1
ATOM 2128 C C . ALA A 1 278 ? -12.592 18.741 4.941 1.00 96.69 278 ALA A C 1
ATOM 2130 O O . ALA A 1 278 ? -11.918 19.578 4.330 1.00 96.69 278 ALA A O 1
ATOM 2131 N N . LEU A 1 279 ? -13.370 17.846 4.321 1.00 96.81 279 LEU A N 1
ATOM 2132 C CA . LEU A 1 279 ? -13.442 17.642 2.871 1.00 96.81 279 LEU A CA 1
ATOM 2133 C C . LEU A 1 279 ? -14.867 17.844 2.312 1.00 96.81 279 LEU A C 1
ATOM 2135 O O . LEU A 1 279 ? -15.455 16.902 1.771 1.00 96.81 279 LEU A O 1
ATOM 2139 N N . PRO A 1 280 ? -15.447 19.060 2.393 1.00 96.31 280 PRO A N 1
ATOM 2140 C CA . PRO A 1 280 ? -16.740 19.349 1.769 1.00 96.31 280 PRO A CA 1
ATOM 2141 C C . PRO A 1 280 ? -16.740 19.117 0.250 1.00 96.31 280 PRO A C 1
ATOM 2143 O O . PRO A 1 280 ? -17.792 18.813 -0.314 1.00 96.31 280 PRO A O 1
ATOM 2146 N N . GLU A 1 281 ? -15.569 19.198 -0.389 1.00 94.62 281 GLU A N 1
ATOM 2147 C CA . GLU A 1 281 ? -15.353 19.005 -1.825 1.00 94.62 281 GLU A CA 1
ATOM 2148 C C . GLU A 1 281 ? -15.673 17.572 -2.281 1.00 94.62 281 GLU A C 1
ATOM 2150 O O . GLU A 1 281 ? -15.878 17.342 -3.469 1.00 94.62 281 GLU A O 1
ATOM 2155 N N . LEU A 1 282 ? -15.786 16.603 -1.356 1.00 95.56 282 LEU A N 1
ATOM 2156 C CA . LEU A 1 282 ? -16.260 15.251 -1.671 1.00 95.56 282 LEU A CA 1
ATOM 2157 C C . LEU A 1 282 ? -17.599 15.285 -2.414 1.00 95.56 282 LEU A C 1
ATOM 2159 O O . LEU A 1 282 ? -17.784 14.497 -3.335 1.00 95.56 282 LEU A O 1
ATOM 2163 N N . LYS A 1 283 ? -18.496 16.221 -2.068 1.00 95.50 283 LYS A N 1
ATOM 2164 C CA . LYS A 1 283 ? -19.849 16.342 -2.641 1.00 95.50 283 LYS A CA 1
ATOM 2165 C C . LYS A 1 283 ? -19.869 16.625 -4.144 1.00 95.50 283 LYS A C 1
ATOM 2167 O O . LYS A 1 283 ? -20.875 16.315 -4.788 1.00 95.50 283 LYS A O 1
ATOM 2172 N N . ASP A 1 284 ? -18.776 17.167 -4.673 1.00 95.38 284 ASP A N 1
ATOM 2173 C CA . ASP A 1 284 ? -18.627 17.537 -6.081 1.00 95.38 284 ASP A CA 1
ATOM 2174 C C . ASP A 1 284 ? -18.277 16.331 -6.963 1.00 95.38 284 ASP A C 1
ATOM 2176 O O . ASP A 1 284 ? -18.312 16.435 -8.186 1.00 95.38 284 ASP A O 1
ATOM 2180 N N . TYR A 1 285 ? -17.937 15.181 -6.370 1.00 95.44 285 TYR A N 1
ATOM 2181 C CA . TYR A 1 285 ? -17.520 13.982 -7.096 1.00 95.44 285 TYR A CA 1
ATOM 2182 C C . TYR A 1 285 ? -18.657 12.972 -7.226 1.00 95.44 285 TYR A C 1
ATOM 2184 O O . TYR A 1 285 ? -19.315 12.608 -6.249 1.00 95.44 285 TYR A O 1
ATOM 2192 N N . LYS A 1 286 ? -18.857 12.467 -8.444 1.00 95.12 286 LYS A N 1
ATOM 2193 C CA . LYS A 1 286 ? -19.815 11.397 -8.735 1.00 95.12 286 LYS A CA 1
ATOM 2194 C C . LYS A 1 286 ? -19.199 10.031 -8.444 1.00 95.12 286 LYS A C 1
ATOM 2196 O O . LYS A 1 286 ? -19.791 9.230 -7.728 1.00 95.12 286 LYS A O 1
ATOM 2201 N N . VAL A 1 287 ? -17.999 9.787 -8.965 1.00 96.44 287 VAL A N 1
ATOM 2202 C CA . VAL A 1 287 ? -17.225 8.557 -8.757 1.00 96.44 287 VAL A CA 1
ATOM 2203 C C . VAL A 1 287 ? -15.761 8.935 -8.611 1.00 96.44 287 VAL A C 1
ATOM 2205 O O . VAL A 1 287 ? -15.243 9.734 -9.389 1.00 96.44 287 VAL A O 1
ATOM 2208 N N . GLY A 1 288 ? -15.074 8.361 -7.628 1.00 96.19 288 GLY A N 1
ATOM 2209 C CA . GLY A 1 288 ? -13.660 8.648 -7.431 1.00 96.19 288 GLY A CA 1
ATOM 2210 C C . GLY A 1 288 ? -12.995 7.799 -6.362 1.00 96.19 288 GLY A C 1
ATOM 2211 O O . GLY A 1 288 ? -13.537 6.799 -5.897 1.00 96.19 288 GLY A O 1
ATOM 2212 N N . MET A 1 289 ? -11.803 8.228 -5.969 1.00 97.88 289 MET A N 1
ATOM 2213 C CA . MET A 1 289 ? -11.002 7.645 -4.903 1.00 97.88 289 MET A CA 1
ATOM 2214 C C . MET A 1 289 ? -10.469 8.767 -4.014 1.00 97.88 289 MET A C 1
ATOM 2216 O O . MET A 1 289 ? -9.889 9.732 -4.515 1.00 97.88 289 MET A O 1
ATOM 2220 N N . LEU A 1 290 ? -10.646 8.624 -2.703 1.00 98.19 290 LEU A N 1
ATOM 2221 C CA . LEU A 1 290 ? -9.996 9.434 -1.681 1.00 98.19 290 LEU A CA 1
ATOM 2222 C C . LEU A 1 290 ? -8.787 8.668 -1.149 1.00 98.19 290 LEU A C 1
ATOM 2224 O O . LEU A 1 290 ? -8.951 7.624 -0.529 1.00 98.19 290 LEU A O 1
ATOM 2228 N N . ASN A 1 291 ? -7.590 9.214 -1.318 1.00 98.50 291 ASN A N 1
ATOM 2229 C CA . ASN A 1 291 ? -6.405 8.767 -0.599 1.00 98.50 291 ASN A CA 1
ATOM 2230 C C . ASN A 1 291 ? -6.121 9.714 0.570 1.00 98.50 291 ASN A C 1
ATOM 2232 O O . ASN A 1 291 ? -5.968 10.921 0.369 1.00 98.50 291 ASN A O 1
ATOM 2236 N N . LEU A 1 292 ? -6.017 9.167 1.776 1.00 98.38 292 LEU A N 1
ATOM 2237 C CA . LEU A 1 292 ? -5.577 9.880 2.970 1.00 98.38 292 LEU A CA 1
ATOM 2238 C C . LEU A 1 292 ? -4.179 9.402 3.328 1.00 98.38 292 LEU A C 1
ATOM 2240 O O . LEU A 1 292 ? -3.981 8.210 3.529 1.00 98.38 292 LEU A O 1
ATOM 2244 N N . PHE A 1 293 ? -3.231 10.326 3.438 1.00 98.44 293 PHE A N 1
ATOM 2245 C CA . PHE A 1 293 ? -1.853 10.043 3.825 1.00 98.44 293 PHE A CA 1
ATOM 2246 C C . PHE A 1 293 ? -1.476 10.875 5.050 1.00 98.44 293 PHE A C 1
ATOM 2248 O O . PHE A 1 293 ? -1.538 12.107 5.007 1.00 98.44 293 PHE A O 1
ATOM 2255 N N . VAL A 1 294 ? -1.076 10.227 6.144 1.00 97.88 294 VAL A N 1
ATOM 2256 C CA . VAL A 1 294 ? -0.574 10.919 7.336 1.00 97.88 294 VAL A CA 1
ATOM 2257 C C . VAL A 1 294 ? 0.920 11.204 7.183 1.00 97.88 294 VAL A C 1
ATOM 2259 O O . VAL A 1 294 ? 1.715 10.315 6.900 1.00 97.88 294 VAL A O 1
ATOM 2262 N N . GLN A 1 295 ? 1.329 12.462 7.359 1.00 97.12 295 GLN A N 1
ATOM 2263 C CA . GLN A 1 295 ? 2.725 12.892 7.180 1.00 97.12 295 GLN A CA 1
ATOM 2264 C C . GLN A 1 295 ? 3.568 12.670 8.444 1.00 97.12 295 GLN A C 1
ATOM 2266 O O . GLN A 1 295 ? 4.221 13.592 8.929 1.00 97.12 295 GLN A O 1
ATOM 2271 N N . HIS A 1 296 ? 3.487 11.473 9.024 1.00 96.25 296 HIS A N 1
ATOM 2272 C CA . HIS A 1 296 ? 4.090 11.125 10.311 1.00 96.25 296 HIS A CA 1
ATOM 2273 C C . HIS A 1 296 ? 4.489 9.649 10.322 1.00 96.25 296 HIS A C 1
ATOM 2275 O O . HIS A 1 296 ? 3.870 8.831 9.653 1.00 96.25 296 HIS A O 1
ATOM 2281 N N . THR A 1 297 ? 5.510 9.313 11.104 1.00 96.12 297 THR A N 1
ATOM 2282 C CA . THR A 1 297 ? 6.105 7.965 11.172 1.00 96.12 297 THR A CA 1
ATOM 2283 C C . THR A 1 297 ? 5.819 7.238 12.489 1.00 96.12 297 THR A C 1
ATOM 2285 O O . THR A 1 297 ? 6.265 6.111 12.672 1.00 96.12 297 THR A O 1
ATOM 2288 N N . SER A 1 298 ? 5.090 7.882 13.405 1.00 95.88 298 SER A N 1
ATOM 2289 C CA . SER A 1 298 ? 4.754 7.383 14.747 1.00 95.88 298 SER A CA 1
ATOM 2290 C C . SER A 1 298 ? 3.244 7.313 15.007 1.00 95.88 298 SER A C 1
ATOM 2292 O O . SER A 1 298 ? 2.801 7.237 16.149 1.00 95.88 298 SER A O 1
ATOM 2294 N N . CYS A 1 299 ? 2.445 7.338 13.941 1.00 97.19 299 CYS A N 1
ATOM 2295 C CA . CYS A 1 299 ? 1.001 7.121 13.952 1.00 97.19 299 CYS A CA 1
ATOM 2296 C C . CYS A 1 299 ? 0.575 6.451 12.635 1.00 97.19 299 CYS A C 1
ATOM 2298 O O . CYS A 1 299 ? 1.391 6.311 11.719 1.00 97.19 299 CYS A O 1
ATOM 2300 N N . ALA A 1 300 ? -0.674 6.001 12.541 1.00 97.94 300 ALA A N 1
ATOM 2301 C CA . ALA A 1 300 ? -1.187 5.311 11.358 1.00 97.94 300 ALA A CA 1
ATOM 2302 C C . ALA A 1 300 ? -2.652 5.649 11.063 1.00 97.94 300 ALA A C 1
ATOM 2304 O O . ALA A 1 300 ? -3.376 6.184 11.911 1.00 97.94 300 ALA A O 1
ATOM 2305 N N . LEU A 1 301 ? -3.080 5.296 9.851 1.00 98.00 301 LEU A N 1
ATOM 2306 C CA . LEU A 1 301 ? -4.475 5.320 9.421 1.00 98.00 301 LEU A CA 1
ATOM 2307 C C . LEU A 1 301 ? -4.916 3.900 9.074 1.00 98.00 301 LEU A C 1
ATOM 2309 O O . LEU A 1 301 ? -4.159 3.152 8.466 1.00 98.00 301 LEU A O 1
ATOM 2313 N N . SER A 1 302 ? -6.142 3.538 9.442 1.00 97.25 302 SER A N 1
ATOM 2314 C CA . SER A 1 302 ? -6.716 2.225 9.128 1.00 97.25 302 SER A CA 1
ATOM 2315 C C . SER A 1 302 ? -8.216 2.325 8.848 1.00 97.25 302 SER A C 1
ATOM 2317 O O . SER A 1 302 ? -8.841 3.349 9.130 1.00 97.25 302 SER A O 1
ATOM 2319 N N . LEU A 1 303 ? -8.792 1.266 8.280 1.00 97.06 303 LEU A N 1
ATOM 2320 C CA . LEU A 1 303 ? -10.233 1.082 8.133 1.00 97.06 303 LEU A CA 1
ATOM 2321 C C . LEU A 1 303 ? -10.661 -0.089 9.008 1.00 97.06 303 LEU A C 1
ATOM 2323 O O . LEU A 1 303 ? -10.204 -1.211 8.797 1.00 97.06 303 LEU A O 1
ATOM 2327 N N . ASN A 1 304 ? -11.525 0.166 9.983 1.00 96.44 304 ASN A N 1
ATOM 2328 C CA . ASN A 1 304 ? -12.010 -0.870 10.890 1.00 96.44 304 ASN A CA 1
ATOM 2329 C C . ASN A 1 304 ? -13.385 -0.487 11.466 1.00 96.44 304 ASN A C 1
ATOM 2331 O O . ASN A 1 304 ? -14.000 0.470 10.988 1.00 96.44 304 ASN A O 1
ATOM 2335 N N . GLU A 1 305 ? -13.877 -1.241 12.448 1.00 96.75 305 GLU A N 1
ATOM 2336 C CA . GLU A 1 305 ? -15.226 -1.111 12.990 1.00 96.75 305 GLU A CA 1
ATOM 2337 C C . GLU A 1 305 ? -15.570 0.317 13.462 1.00 96.75 305 GLU A C 1
ATOM 2339 O O . GLU A 1 305 ? -14.790 0.969 14.150 1.00 96.75 305 GLU A O 1
ATOM 2344 N N . ASN A 1 306 ? -16.739 0.841 13.095 1.00 95.38 306 ASN A N 1
ATOM 2345 C CA . ASN A 1 306 ? -17.172 2.203 13.441 1.00 95.38 306 ASN A CA 1
ATOM 2346 C C . ASN A 1 306 ? -18.220 2.276 14.564 1.00 95.38 306 ASN A C 1
ATOM 2348 O O . ASN A 1 306 ? -18.674 3.376 14.878 1.00 95.38 306 ASN A O 1
ATOM 2352 N N . TRP A 1 307 ? -18.612 1.140 15.142 1.00 91.81 307 TRP A N 1
ATOM 2353 C CA . TRP A 1 307 ? -19.731 1.051 16.076 1.00 91.81 307 TRP A CA 1
ATOM 2354 C C . TRP A 1 307 ? -19.279 0.844 17.519 1.00 91.81 307 TRP A C 1
ATOM 2356 O O . TRP A 1 307 ? -19.555 1.690 18.370 1.00 91.81 307 TRP A O 1
ATOM 2366 N N . ASP A 1 308 ? -18.555 -0.240 17.788 1.00 93.12 308 ASP A N 1
ATOM 2367 C CA . ASP A 1 308 ? -18.138 -0.589 19.142 1.00 93.12 308 ASP A CA 1
ATOM 2368 C C . ASP A 1 308 ? -16.870 0.175 19.584 1.00 93.12 308 ASP A C 1
ATOM 2370 O O . ASP A 1 308 ? -15.880 0.300 18.852 1.00 93.12 308 ASP A O 1
ATOM 2374 N N . SER A 1 309 ? -16.894 0.745 20.792 1.00 92.44 309 SER A N 1
ATOM 2375 C CA . SER A 1 309 ? -15.706 1.337 21.414 1.00 92.44 309 SER A CA 1
ATOM 2376 C C . SER A 1 309 ? -14.711 0.291 21.885 1.00 92.44 309 SER A C 1
ATOM 2378 O O . SER A 1 309 ? -13.512 0.556 21.812 1.00 92.44 309 SER A O 1
ATOM 2380 N N . ASP A 1 310 ? -15.185 -0.878 22.302 1.00 94.81 310 ASP A N 1
ATOM 2381 C CA . ASP A 1 310 ? -14.353 -1.907 22.918 1.00 94.81 310 ASP A CA 1
ATOM 2382 C C . ASP A 1 310 ? -13.365 -2.460 21.885 1.00 94.81 310 ASP A C 1
ATOM 2384 O O . ASP A 1 310 ? -12.181 -2.606 22.167 1.00 94.81 310 ASP A O 1
ATOM 2388 N N . VAL A 1 311 ? -13.785 -2.572 20.619 1.00 95.06 311 VAL A N 1
ATOM 2389 C CA . VAL A 1 311 ? -12.919 -2.959 19.489 1.00 95.06 311 VAL A CA 1
ATOM 2390 C C . VAL A 1 311 ? -11.740 -1.988 19.304 1.00 95.06 311 VAL A C 1
ATOM 2392 O O . VAL A 1 311 ? -10.648 -2.394 18.899 1.00 95.06 311 VAL A O 1
ATOM 2395 N N . ARG A 1 312 ? -11.910 -0.697 19.626 1.00 93.25 312 ARG A N 1
ATOM 2396 C CA . ARG A 1 312 ? -10.819 0.299 19.580 1.00 93.25 312 ARG A CA 1
ATOM 2397 C C . ARG A 1 312 ? -9.862 0.155 20.761 1.00 93.25 312 ARG A C 1
ATOM 2399 O O . ARG A 1 312 ? -8.656 0.362 20.589 1.00 93.25 312 ARG A O 1
ATOM 2406 N N . GLU A 1 313 ? -10.376 -0.176 21.939 1.00 93.12 313 GLU A N 1
ATOM 2407 C CA . GLU A 1 313 ? -9.560 -0.425 23.130 1.00 93.12 313 GLU A CA 1
ATOM 2408 C C . GLU A 1 313 ? -8.764 -1.726 22.969 1.00 93.12 313 GLU A C 1
ATOM 2410 O O . GLU A 1 313 ? -7.535 -1.692 23.038 1.00 93.12 313 GLU A O 1
ATOM 2415 N N . ASP A 1 314 ? -9.424 -2.817 22.577 1.00 95.56 314 ASP A N 1
ATOM 2416 C CA . ASP A 1 314 ? -8.814 -4.121 22.305 1.00 95.56 314 ASP A CA 1
ATOM 2417 C C . ASP A 1 314 ? -7.724 -4.045 21.234 1.00 95.56 314 ASP A C 1
ATOM 2419 O O . ASP A 1 314 ? -6.660 -4.655 21.373 1.00 95.56 314 ASP A O 1
ATOM 2423 N N . MET A 1 315 ? -7.949 -3.269 20.168 1.00 93.94 315 MET A N 1
ATOM 2424 C CA . MET A 1 315 ? -6.930 -3.059 19.139 1.00 93.94 315 MET A CA 1
ATOM 2425 C C . MET A 1 315 ? -5.715 -2.305 19.689 1.00 93.94 315 MET A C 1
ATOM 2427 O O . MET A 1 315 ? -4.577 -2.633 19.348 1.00 93.94 315 MET A O 1
ATOM 2431 N N . SER A 1 316 ? -5.935 -1.307 20.550 1.00 92.12 316 SER A N 1
ATOM 2432 C CA . SER A 1 316 ? -4.844 -0.554 21.183 1.00 92.12 316 SER A CA 1
ATOM 2433 C C . SER A 1 316 ? -4.012 -1.475 22.085 1.00 92.12 316 SER A C 1
ATOM 2435 O O . SER A 1 316 ? -2.785 -1.514 21.970 1.00 92.12 316 SER A O 1
ATOM 2437 N N . ASP A 1 317 ? -4.685 -2.300 22.885 1.00 93.75 317 ASP A N 1
ATOM 2438 C CA . ASP A 1 317 ? -4.083 -3.322 23.739 1.00 93.75 317 ASP A CA 1
ATOM 2439 C C . ASP A 1 317 ? -3.315 -4.386 22.941 1.00 93.75 317 ASP A C 1
ATOM 2441 O O . ASP A 1 317 ? -2.211 -4.795 23.313 1.00 93.75 317 ASP A O 1
ATOM 2445 N N . ALA A 1 318 ? -3.878 -4.856 21.826 1.00 95.12 318 ALA A N 1
ATOM 2446 C CA . ALA A 1 318 ? -3.231 -5.829 20.953 1.00 95.12 318 ALA A CA 1
ATOM 2447 C C . ALA A 1 318 ? -1.943 -5.263 20.340 1.00 95.12 318 ALA A C 1
ATOM 2449 O O . ALA A 1 318 ? -0.915 -5.943 20.328 1.00 95.12 318 ALA A O 1
ATOM 2450 N N . LEU A 1 319 ? -1.962 -4.007 19.889 1.00 94.94 319 LEU A N 1
ATOM 2451 C CA . LEU A 1 319 ? -0.778 -3.344 19.346 1.00 94.94 319 LEU A CA 1
ATOM 2452 C C . LEU A 1 319 ? 0.315 -3.166 20.402 1.00 94.94 319 LEU A C 1
ATOM 2454 O O . LEU A 1 319 ? 1.490 -3.367 20.094 1.00 94.94 319 LEU A O 1
ATOM 2458 N N . ASP A 1 320 ? -0.053 -2.854 21.644 1.00 93.06 320 ASP A N 1
ATOM 2459 C CA . ASP A 1 320 ? 0.889 -2.767 22.765 1.00 93.06 320 ASP A CA 1
ATOM 2460 C C . ASP A 1 320 ? 1.541 -4.119 23.099 1.00 93.06 320 ASP A C 1
ATOM 2462 O O . ASP A 1 320 ? 2.686 -4.150 23.548 1.00 93.06 320 ASP A O 1
ATOM 2466 N N . ARG A 1 321 ? 0.874 -5.246 22.817 1.00 94.81 321 ARG A N 1
ATOM 2467 C CA . ARG A 1 321 ? 1.476 -6.588 22.929 1.00 94.81 321 ARG A CA 1
ATOM 2468 C C . ARG A 1 321 ? 2.395 -6.923 21.750 1.00 94.81 321 ARG A C 1
ATOM 2470 O O . ARG A 1 321 ? 3.410 -7.583 21.953 1.00 94.81 321 ARG A O 1
ATOM 2477 N N . ILE A 1 322 ? 2.053 -6.482 20.537 1.00 94.88 322 ILE A N 1
ATOM 2478 C CA . ILE A 1 322 ? 2.838 -6.739 19.312 1.00 94.88 322 ILE A CA 1
ATOM 2479 C C . ILE A 1 322 ? 4.159 -5.960 19.321 1.00 94.88 322 ILE A C 1
ATOM 2481 O O . ILE A 1 322 ? 5.206 -6.504 18.977 1.00 94.88 322 ILE A O 1
ATOM 2485 N N . ALA A 1 323 ? 4.111 -4.687 19.711 1.00 94.81 323 ALA A N 1
ATOM 2486 C CA . ALA A 1 323 ? 5.272 -3.810 19.807 1.00 94.81 323 ALA A CA 1
ATOM 2487 C C . ALA A 1 323 ? 5.270 -3.132 21.189 1.00 94.81 323 ALA A C 1
ATOM 2489 O O . ALA A 1 323 ? 4.739 -2.022 21.332 1.00 94.81 323 ALA A O 1
ATOM 2490 N N . PRO A 1 324 ? 5.801 -3.819 22.217 1.00 93.00 324 PRO A N 1
ATOM 2491 C CA . PRO A 1 324 ? 5.773 -3.339 23.593 1.00 93.00 324 PRO A CA 1
ATOM 2492 C C . PRO A 1 324 ? 6.782 -2.217 23.825 1.00 93.00 324 PRO A C 1
ATOM 2494 O O . PRO A 1 324 ? 7.827 -2.166 23.191 1.00 93.00 324 PRO A O 1
ATOM 2497 N N . GLU A 1 325 ? 6.494 -1.337 24.781 1.00 90.75 325 GLU A N 1
ATOM 2498 C CA . GLU A 1 325 ? 7.454 -0.326 25.236 1.00 90.75 325 GLU A CA 1
ATOM 2499 C C . GLU A 1 325 ? 8.700 -0.961 25.859 1.00 90.75 325 GLU A C 1
ATOM 2501 O O . GLU A 1 325 ? 8.618 -1.919 26.638 1.00 90.75 325 GLU A O 1
ATOM 2506 N N . ASP A 1 326 ? 9.862 -0.369 25.588 1.00 84.94 326 ASP A N 1
ATOM 2507 C CA . ASP A 1 326 ? 11.135 -0.857 26.113 1.00 84.94 326 ASP A CA 1
ATOM 2508 C C . ASP A 1 326 ? 11.407 -0.345 27.531 1.00 84.94 326 ASP A C 1
ATOM 2510 O O . ASP A 1 326 ? 12.270 0.495 27.773 1.00 84.94 326 ASP A O 1
ATOM 2514 N N . ARG A 1 327 ? 10.668 -0.873 28.508 1.00 83.75 327 ARG A N 1
ATOM 2515 C CA . ARG A 1 327 ? 10.807 -0.467 29.919 1.00 83.75 327 ARG A CA 1
ATOM 2516 C C . ARG A 1 327 ? 12.198 -0.730 30.508 1.00 83.75 327 ARG A C 1
ATOM 2518 O O . ARG A 1 327 ? 12.538 -0.135 31.525 1.00 83.75 327 ARG A O 1
ATOM 2525 N N . LYS A 1 328 ? 12.963 -1.660 29.928 1.00 81.69 328 LYS A N 1
ATOM 2526 C CA . LYS A 1 328 ? 14.286 -2.081 30.420 1.00 81.69 328 LYS A CA 1
ATOM 2527 C C . LYS A 1 328 ? 15.444 -1.471 29.618 1.00 81.69 328 LYS A C 1
ATOM 2529 O O . LYS A 1 328 ? 16.586 -1.612 30.046 1.00 81.69 328 LYS A O 1
ATOM 2534 N N . GLY A 1 329 ? 15.160 -0.803 28.498 1.00 79.69 329 GLY A N 1
ATOM 2535 C CA . GLY A 1 329 ? 16.148 -0.181 27.615 1.00 79.69 329 GLY A CA 1
ATOM 2536 C C . GLY A 1 329 ? 17.019 -1.174 26.840 1.00 79.69 329 GLY A C 1
ATOM 2537 O O . GLY A 1 329 ? 18.142 -0.837 26.473 1.00 79.69 329 GLY A O 1
ATOM 2538 N N . ASN A 1 330 ? 16.565 -2.417 26.660 1.00 85.81 330 ASN A N 1
ATOM 2539 C CA . ASN A 1 330 ? 17.339 -3.479 26.012 1.00 85.81 330 ASN A CA 1
ATOM 2540 C C . ASN A 1 330 ? 16.640 -4.124 24.807 1.00 85.81 330 ASN A C 1
ATOM 2542 O O . ASN A 1 330 ? 17.224 -5.003 24.170 1.00 85.81 330 ASN A O 1
ATOM 2546 N N . LEU A 1 331 ? 15.407 -3.723 24.506 1.00 88.88 331 LEU A N 1
ATOM 2547 C CA . LEU A 1 331 ? 14.614 -4.273 23.414 1.00 88.88 331 LEU A CA 1
ATOM 2548 C C . LEU A 1 331 ? 14.900 -3.553 22.093 1.00 88.88 331 LEU A C 1
ATOM 2550 O O . LEU A 1 331 ? 14.999 -4.200 21.048 1.00 88.88 331 LEU A O 1
ATOM 2554 N N . TYR A 1 332 ? 15.070 -2.230 22.133 1.00 90.94 332 TYR A N 1
ATOM 2555 C CA . TYR A 1 332 ? 15.273 -1.417 20.938 1.00 90.94 332 TYR A CA 1
ATOM 2556 C C . TYR A 1 332 ? 16.556 -0.599 21.003 1.00 90.94 332 TYR A C 1
ATOM 2558 O O . TYR A 1 332 ? 16.933 -0.051 22.030 1.00 90.94 332 TYR A O 1
ATOM 2566 N N . ARG A 1 333 ? 17.226 -0.482 19.851 1.00 88.75 333 ARG A N 1
ATOM 2567 C CA . ARG A 1 333 ? 18.406 0.388 19.707 1.00 88.75 333 ARG A CA 1
ATOM 2568 C C . ARG A 1 333 ? 18.032 1.863 19.565 1.00 88.75 333 ARG A C 1
ATOM 2570 O O . ARG A 1 333 ? 18.851 2.728 19.843 1.00 88.75 333 ARG A O 1
ATOM 2577 N N . HIS A 1 334 ? 16.835 2.133 19.053 1.00 85.31 334 HIS A N 1
ATOM 2578 C CA . HIS A 1 334 ? 16.319 3.477 18.849 1.00 85.31 334 HIS A CA 1
ATOM 2579 C C . HIS A 1 334 ? 15.406 3.843 20.021 1.00 85.31 334 HIS A C 1
ATOM 2581 O O . HIS A 1 334 ? 14.465 3.113 20.318 1.00 85.31 334 HIS A O 1
ATOM 2587 N N . SER A 1 335 ? 15.713 4.942 20.701 1.00 82.25 335 SER A N 1
ATOM 2588 C CA . SER A 1 335 ? 14.963 5.432 21.865 1.00 82.25 335 SER A CA 1
ATOM 2589 C C . SER A 1 335 ? 15.166 6.939 22.055 1.00 82.25 335 SER A C 1
ATOM 2591 O O . SER A 1 335 ? 15.167 7.436 23.183 1.00 82.25 335 SER A O 1
ATOM 2593 N N . ALA A 1 336 ? 15.457 7.655 20.964 1.00 81.31 336 ALA A N 1
ATOM 2594 C CA . ALA A 1 336 ? 15.902 9.045 21.024 1.00 81.31 336 ALA A CA 1
ATOM 2595 C C . ALA A 1 336 ? 14.796 9.969 21.551 1.00 81.31 336 ALA A C 1
ATOM 2597 O O . ALA A 1 336 ? 15.091 10.937 22.248 1.00 81.31 336 ALA A O 1
ATOM 2598 N N . GLU A 1 337 ? 13.533 9.642 21.269 1.00 83.62 337 GLU A N 1
ATOM 2599 C CA . GLU A 1 337 ? 12.373 10.434 21.678 1.00 83.62 337 GLU A CA 1
ATOM 2600 C C . GLU A 1 337 ? 11.562 9.806 22.828 1.00 83.62 337 GLU A C 1
ATOM 2602 O O . GLU A 1 337 ? 10.431 10.224 23.089 1.00 83.62 337 GLU A O 1
ATOM 2607 N N . GLY A 1 338 ? 12.123 8.817 23.531 1.00 85.69 338 GLY A N 1
ATOM 2608 C CA . GLY A 1 338 ? 11.504 8.176 24.694 1.00 85.69 338 GLY A CA 1
ATOM 2609 C C . GLY A 1 338 ? 11.243 6.678 24.529 1.00 85.69 338 GLY A C 1
ATOM 2610 O O . GLY A 1 338 ? 11.654 6.045 23.559 1.00 85.69 338 GLY A O 1
ATOM 2611 N N . LEU A 1 339 ? 10.567 6.096 25.525 1.00 87.94 339 LEU A N 1
ATOM 2612 C CA . LEU A 1 339 ? 10.321 4.647 25.618 1.00 87.94 339 LEU A CA 1
ATOM 2613 C C . LEU A 1 339 ? 9.311 4.129 24.579 1.00 87.94 339 LEU A C 1
ATOM 2615 O O . LEU A 1 339 ? 9.315 2.942 24.254 1.00 87.94 339 LEU A O 1
ATOM 2619 N N . ASP A 1 340 ? 8.444 5.012 24.082 1.00 89.38 340 ASP A N 1
ATOM 2620 C CA . ASP A 1 340 ? 7.374 4.726 23.122 1.00 89.38 340 ASP A CA 1
ATOM 2621 C C . ASP A 1 340 ? 7.758 5.055 21.667 1.00 89.38 340 ASP A C 1
ATOM 2623 O O . ASP A 1 340 ? 6.962 4.839 20.754 1.00 89.38 340 ASP A O 1
ATOM 2627 N N . ASP A 1 341 ? 8.988 5.528 21.445 1.00 90.81 341 ASP A N 1
ATOM 2628 C CA . ASP A 1 341 ? 9.490 6.006 20.159 1.00 90.81 341 ASP A CA 1
ATOM 2629 C C . ASP A 1 341 ? 9.582 4.886 19.109 1.00 90.81 341 ASP A C 1
ATOM 2631 O O . ASP A 1 341 ? 8.807 4.828 18.150 1.00 90.81 341 ASP A O 1
ATOM 2635 N N . MET A 1 342 ? 10.460 3.904 19.337 1.00 93.94 342 MET A N 1
ATOM 2636 C CA . MET A 1 342 ? 10.590 2.756 18.436 1.00 93.94 342 MET A CA 1
ATOM 2637 C C . MET A 1 342 ? 9.321 1.887 18.341 1.00 93.94 342 MET A C 1
ATOM 2639 O O . MET A 1 342 ? 8.963 1.506 17.222 1.00 93.94 342 MET A O 1
ATOM 2643 N N . PRO A 1 343 ? 8.588 1.592 19.437 1.00 94.56 343 PRO A N 1
ATOM 2644 C CA . PRO A 1 343 ? 7.290 0.927 19.342 1.00 94.56 343 PRO A CA 1
ATOM 2645 C C . PRO A 1 343 ? 6.322 1.623 18.380 1.00 94.56 343 PRO A C 1
ATOM 2647 O O . PRO A 1 343 ? 5.661 0.953 17.584 1.00 94.56 343 PRO A O 1
ATOM 2650 N N . ALA A 1 344 ? 6.251 2.957 18.412 1.00 95.44 344 ALA A N 1
ATOM 2651 C CA . ALA A 1 344 ? 5.381 3.725 17.531 1.00 95.44 344 ALA A CA 1
ATOM 2652 C C . ALA A 1 344 ? 5.773 3.586 16.054 1.00 95.44 344 ALA A C 1
ATOM 2654 O O . ALA A 1 344 ? 4.894 3.429 15.203 1.00 95.44 344 ALA A O 1
ATOM 2655 N N . HIS A 1 345 ? 7.072 3.573 15.748 1.00 95.81 345 HIS A N 1
ATOM 2656 C CA . HIS A 1 345 ? 7.567 3.320 14.393 1.00 95.81 345 HIS A CA 1
ATOM 2657 C C . HIS A 1 345 ? 7.203 1.925 13.881 1.00 95.81 345 HIS A C 1
ATOM 2659 O O . HIS A 1 345 ? 6.762 1.786 12.740 1.00 95.81 345 HIS A O 1
ATOM 2665 N N . ILE A 1 346 ? 7.334 0.895 14.722 1.00 96.00 346 ILE A N 1
ATOM 2666 C CA . ILE A 1 346 ? 6.972 -0.482 14.357 1.00 96.00 346 ILE A CA 1
ATOM 2667 C C . ILE A 1 346 ? 5.472 -0.573 14.066 1.00 96.00 346 ILE A C 1
ATOM 2669 O O . ILE A 1 346 ? 5.081 -1.070 13.012 1.00 96.00 346 ILE A O 1
ATOM 2673 N N . LYS A 1 347 ? 4.627 -0.047 14.962 1.00 96.81 347 LYS A N 1
ATOM 2674 C CA . LYS A 1 347 ? 3.165 -0.047 14.786 1.00 96.81 347 LYS A CA 1
ATOM 2675 C C . LYS A 1 347 ? 2.747 0.717 13.526 1.00 96.81 347 LYS A C 1
ATOM 2677 O O . LYS A 1 347 ? 1.908 0.234 12.770 1.00 96.81 347 LYS A O 1
ATOM 2682 N N . SER A 1 348 ? 3.370 1.867 13.262 1.00 96.69 348 SER A N 1
ATOM 2683 C CA . SER A 1 348 ? 3.127 2.658 12.049 1.00 96.69 348 SER A CA 1
ATOM 2684 C C . SER A 1 348 ? 3.502 1.893 10.781 1.00 96.69 348 SER A C 1
ATOM 2686 O O . SER A 1 348 ? 2.713 1.850 9.840 1.00 96.69 348 SER A O 1
ATOM 2688 N N . ALA A 1 349 ? 4.654 1.218 10.775 1.00 96.56 349 ALA A N 1
ATOM 2689 C CA . ALA A 1 349 ? 5.104 0.419 9.638 1.00 96.56 349 ALA A CA 1
ATOM 2690 C C . ALA A 1 349 ? 4.216 -0.809 9.369 1.00 96.56 349 ALA A C 1
ATOM 2692 O O . ALA A 1 349 ? 4.021 -1.170 8.211 1.00 96.56 349 ALA A O 1
ATOM 2693 N N . LEU A 1 350 ? 3.672 -1.437 10.417 1.00 96.56 350 LEU A N 1
ATOM 2694 C CA . LEU A 1 350 ? 2.783 -2.597 10.292 1.00 96.56 350 LEU A CA 1
ATOM 2695 C C . LEU A 1 350 ? 1.401 -2.234 9.741 1.00 96.56 350 LEU A C 1
ATOM 2697 O O . LEU A 1 350 ? 0.838 -3.001 8.966 1.00 96.56 350 LEU A O 1
ATOM 2701 N N . ILE A 1 351 ? 0.846 -1.093 10.151 1.00 96.50 351 ILE A N 1
ATOM 2702 C CA . ILE A 1 351 ? -0.514 -0.692 9.760 1.00 96.50 351 ILE A CA 1
ATOM 2703 C C . ILE A 1 351 ? -0.508 0.135 8.474 1.00 96.50 351 ILE A C 1
ATOM 2705 O O . ILE A 1 351 ? -1.351 -0.064 7.602 1.00 96.50 351 ILE A O 1
ATOM 2709 N N . GLY A 1 352 ? 0.460 1.038 8.340 1.00 96.31 352 GLY A N 1
ATOM 2710 C CA . GLY A 1 352 ? 0.618 1.921 7.194 1.00 96.31 352 GLY A CA 1
ATOM 2711 C C . GLY A 1 352 ? 0.174 3.363 7.451 1.00 96.31 352 GLY A C 1
ATOM 2712 O O . GLY A 1 352 ? -0.682 3.674 8.280 1.00 96.31 352 GLY A O 1
ATOM 2713 N N . ALA A 1 353 ? 0.776 4.276 6.688 1.00 97.00 353 ALA A N 1
ATOM 2714 C CA . ALA A 1 353 ? 0.521 5.713 6.775 1.00 97.00 353 ALA A CA 1
ATOM 2715 C C . ALA A 1 353 ? -0.664 6.183 5.909 1.00 97.00 353 ALA A C 1
ATOM 2717 O O . ALA A 1 353 ? -0.975 7.375 5.888 1.00 97.00 353 ALA A O 1
ATOM 2718 N N . SER A 1 354 ? -1.315 5.287 5.160 1.00 97.81 354 SER A N 1
ATOM 2719 C CA . SER A 1 354 ? -2.352 5.682 4.207 1.00 97.81 354 SER A CA 1
ATOM 2720 C C . SER A 1 354 ? -3.500 4.706 4.072 1.00 97.81 354 SER A C 1
ATOM 2722 O O . SER A 1 354 ? -3.301 3.496 4.098 1.00 97.81 354 SER A O 1
ATOM 2724 N N . VAL A 1 355 ? -4.680 5.261 3.799 1.00 97.81 355 VAL A N 1
ATOM 2725 C CA . VAL A 1 355 ? -5.881 4.517 3.412 1.00 97.81 355 VAL A CA 1
ATOM 2726 C C . VAL A 1 355 ? -6.468 5.111 2.137 1.00 97.81 355 VAL A C 1
ATOM 2728 O O . VAL A 1 355 ? -6.488 6.329 1.957 1.00 97.81 355 VAL A O 1
ATOM 2731 N N . SER A 1 356 ? -6.948 4.244 1.248 1.00 98.00 356 SER A N 1
ATOM 2732 C CA . SER A 1 356 ? -7.636 4.622 0.012 1.00 98.00 356 SER A CA 1
ATOM 2733 C C . SER A 1 356 ? -9.084 4.147 0.067 1.00 98.00 356 SER A C 1
ATOM 2735 O O . SER A 1 356 ? -9.342 2.980 0.353 1.00 98.00 356 SER A O 1
ATOM 2737 N N . ILE A 1 357 ? -10.025 5.063 -0.160 1.00 98.19 357 ILE A N 1
ATOM 2738 C CA . ILE A 1 357 ? -11.459 4.864 0.059 1.00 98.19 357 ILE A CA 1
ATOM 2739 C C . ILE A 1 357 ? -12.212 5.280 -1.210 1.00 98.19 357 ILE A C 1
ATOM 2741 O O . ILE A 1 357 ? -12.062 6.426 -1.647 1.00 98.19 357 ILE A O 1
ATOM 2745 N N . PRO A 1 358 ? -13.037 4.404 -1.806 1.00 98.12 358 PRO A N 1
ATOM 2746 C CA . PRO A 1 358 ? -13.837 4.771 -2.966 1.00 98.12 358 PRO A CA 1
ATOM 2747 C C . PRO A 1 358 ? -14.856 5.865 -2.621 1.00 98.12 358 PRO A C 1
ATOM 2749 O O . PRO A 1 358 ? -15.393 5.916 -1.515 1.00 98.12 358 PRO A O 1
ATOM 2752 N N . ILE A 1 359 ? -15.142 6.734 -3.584 1.00 97.69 359 ILE A N 1
ATOM 2753 C CA . ILE A 1 359 ? -16.170 7.773 -3.490 1.00 97.69 359 ILE A CA 1
ATOM 2754 C C . ILE A 1 359 ? -17.300 7.404 -4.442 1.00 97.69 359 ILE A C 1
ATOM 2756 O O . ILE A 1 359 ? -17.065 7.073 -5.607 1.00 97.69 359 ILE A O 1
ATOM 2760 N N . THR A 1 360 ? -1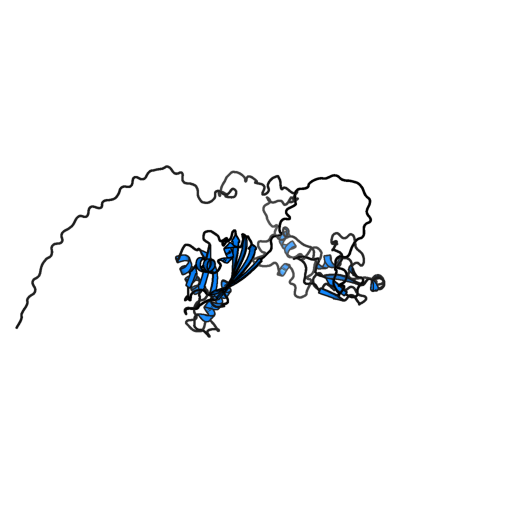8.532 7.492 -3.958 1.00 97.06 360 THR A N 1
ATOM 2761 C CA . THR A 1 360 ? -19.736 7.323 -4.769 1.00 97.06 360 THR A CA 1
ATOM 2762 C C . THR A 1 360 ? -20.748 8.373 -4.357 1.00 97.06 360 THR A C 1
ATOM 2764 O O . THR A 1 360 ? -21.060 8.533 -3.178 1.00 97.06 360 THR A O 1
ATOM 2767 N N . ASP A 1 361 ? -21.233 9.122 -5.336 1.00 95.81 361 ASP A N 1
ATOM 2768 C CA . ASP A 1 361 ? -22.276 10.119 -5.169 1.00 95.81 361 ASP A CA 1
ATOM 2769 C C . ASP A 1 361 ? -22.024 11.142 -4.053 1.00 95.81 361 ASP A C 1
ATOM 2771 O O . ASP A 1 361 ? -22.919 11.539 -3.296 1.00 95.81 361 ASP A O 1
ATOM 2775 N N . GLY A 1 362 ? -20.786 11.619 -3.995 1.00 95.38 362 GLY A N 1
ATOM 2776 C CA . GLY A 1 362 ? -20.347 12.631 -3.053 1.00 95.38 362 GLY A CA 1
ATOM 2777 C C . GLY A 1 362 ? -20.135 12.129 -1.626 1.00 95.38 362 GLY A C 1
ATOM 2778 O O . GLY A 1 362 ? -20.026 12.933 -0.699 1.00 95.38 362 GLY A O 1
ATOM 2779 N N . ARG A 1 363 ? -20.119 10.806 -1.428 1.00 96.44 363 ARG A N 1
ATOM 2780 C CA . ARG A 1 363 ? -19.957 10.144 -0.130 1.00 96.44 363 ARG A CA 1
ATOM 2781 C C . ARG A 1 363 ? -18.828 9.126 -0.188 1.00 96.44 363 ARG A C 1
ATOM 2783 O O . ARG A 1 363 ? -18.530 8.564 -1.239 1.00 96.44 363 ARG A O 1
ATOM 2790 N N . LEU A 1 364 ? -18.225 8.874 0.968 1.00 97.31 364 LEU A N 1
ATOM 2791 C CA . LEU A 1 364 ? -17.308 7.754 1.135 1.00 97.31 364 LEU A CA 1
ATOM 2792 C C . LEU A 1 364 ? -18.101 6.452 1.009 1.00 97.31 364 LEU A C 1
ATOM 2794 O O . LEU A 1 364 ? -19.095 6.262 1.708 1.00 97.31 364 LEU A O 1
ATOM 2798 N N . ASN A 1 365 ? -17.673 5.577 0.108 1.00 97.12 365 ASN A N 1
ATOM 2799 C CA . ASN A 1 365 ? -18.293 4.282 -0.134 1.00 97.12 365 ASN A CA 1
ATOM 2800 C C . ASN A 1 365 ? -17.595 3.218 0.725 1.00 97.12 365 ASN A C 1
ATOM 2802 O O . ASN A 1 365 ? -16.807 2.405 0.243 1.00 97.12 365 ASN A O 1
ATOM 2806 N N . THR A 1 366 ? -17.826 3.309 2.033 1.00 97.00 366 THR A N 1
ATOM 2807 C CA . THR A 1 366 ? -17.351 2.354 3.040 1.00 97.00 366 THR A CA 1
ATOM 2808 C C . THR A 1 366 ? -18.430 1.315 3.340 1.00 97.00 366 THR A C 1
ATOM 2810 O O . THR A 1 366 ? -19.623 1.587 3.200 1.00 97.00 366 THR A O 1
ATOM 2813 N N . GLY A 1 367 ? -18.034 0.128 3.808 1.00 96.69 367 GLY A N 1
ATOM 2814 C CA . GLY A 1 367 ? -18.984 -0.842 4.358 1.00 96.69 367 GLY A CA 1
ATOM 2815 C C . GLY A 1 367 ? -19.744 -0.288 5.571 1.00 96.69 367 GLY A C 1
ATOM 2816 O O . GLY A 1 367 ? -19.285 0.651 6.220 1.00 96.69 367 GLY A O 1
ATOM 2817 N N . THR A 1 368 ? -20.886 -0.895 5.910 1.00 95.50 368 THR A N 1
ATOM 2818 C CA . THR A 1 368 ? -21.766 -0.452 7.015 1.00 95.50 368 THR A CA 1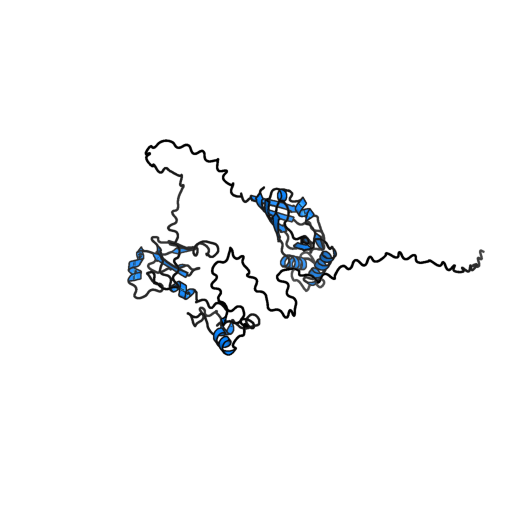
ATOM 2819 C C . THR A 1 368 ? -21.013 -0.250 8.328 1.00 95.50 368 THR A C 1
ATOM 2821 O O . THR A 1 368 ? -21.191 0.765 8.997 1.00 95.50 368 THR A O 1
ATOM 2824 N N . TRP A 1 369 ? -20.134 -1.196 8.653 1.00 96.38 369 TRP A N 1
ATOM 2825 C CA . TRP A 1 369 ? -19.342 -1.188 9.878 1.00 96.38 369 TRP A CA 1
ATOM 2826 C C . TRP A 1 369 ? -17.962 -0.567 9.696 1.00 96.38 369 TRP A C 1
ATOM 2828 O O . TRP A 1 369 ? -17.186 -0.556 10.632 1.00 96.38 369 TRP A O 1
ATOM 2838 N N . GLN A 1 370 ? -17.610 -0.062 8.515 1.00 97.50 370 GLN A N 1
ATOM 2839 C CA . GLN A 1 370 ? -16.277 0.486 8.280 1.00 97.50 370 GLN A CA 1
ATOM 2840 C C . GLN A 1 370 ? -16.228 1.981 8.593 1.00 97.50 370 GLN A C 1
ATOM 2842 O O . GLN A 1 370 ? -17.081 2.765 8.177 1.00 97.50 370 GLN A O 1
ATOM 2847 N N . GLY A 1 371 ? -15.179 2.384 9.298 1.00 96.94 371 GLY A N 1
ATOM 2848 C CA . GLY A 1 371 ? -14.853 3.770 9.587 1.00 96.94 371 GLY A CA 1
ATOM 2849 C C . GLY A 1 371 ? -13.359 4.027 9.492 1.00 96.94 371 GLY A C 1
ATOM 2850 O O . GLY A 1 371 ? -12.541 3.112 9.564 1.00 96.94 371 GLY A O 1
ATOM 2851 N N . ILE A 1 372 ? -13.006 5.300 9.332 1.00 98.00 372 ILE A N 1
ATOM 2852 C CA . ILE A 1 372 ? -11.618 5.741 9.246 1.00 98.00 372 ILE A CA 1
ATOM 2853 C C . ILE A 1 372 ? -11.079 5.887 10.658 1.00 98.00 372 ILE A C 1
ATOM 2855 O O . ILE A 1 372 ? -11.576 6.695 11.446 1.00 98.00 372 ILE A O 1
ATOM 2859 N N . TRP A 1 373 ? -10.054 5.108 10.962 1.00 97.62 373 TRP A N 1
ATOM 2860 C CA . TRP A 1 373 ? -9.377 5.122 12.242 1.00 97.62 373 TRP A CA 1
ATOM 2861 C C . TRP A 1 373 ? -8.082 5.917 12.160 1.00 97.62 373 TRP A C 1
ATOM 2863 O O . TRP A 1 373 ? -7.302 5.782 11.218 1.00 97.62 373 TRP A O 1
ATOM 2873 N N . TYR A 1 374 ? -7.850 6.713 13.194 1.00 97.38 374 TYR A N 1
ATOM 2874 C CA . TYR A 1 374 ? -6.588 7.352 13.507 1.00 97.38 374 TYR A CA 1
ATOM 2875 C C . TYR A 1 374 ? -5.970 6.658 14.713 1.00 97.38 374 TYR A C 1
ATOM 2877 O O . TYR A 1 374 ? -6.574 6.611 15.785 1.00 97.38 374 TYR A O 1
ATOM 2885 N N . LEU A 1 375 ? -4.769 6.127 14.525 1.00 97.19 375 LEU A N 1
ATOM 2886 C CA . LEU A 1 375 ? -4.044 5.382 15.540 1.00 97.19 375 LEU A CA 1
ATOM 2887 C C . LEU A 1 375 ? -2.851 6.210 16.003 1.00 97.19 375 LEU A C 1
ATOM 2889 O O . LEU A 1 375 ? -1.879 6.365 15.262 1.00 97.19 375 LEU A O 1
ATOM 2893 N N . GLU A 1 376 ? -2.936 6.756 17.213 1.00 97.00 376 GLU A N 1
ATOM 2894 C CA . GLU A 1 376 ? -1.824 7.446 17.863 1.00 97.00 376 GLU A CA 1
ATOM 2895 C C . GLU A 1 376 ? -1.080 6.454 18.755 1.00 97.00 376 GLU A C 1
ATOM 2897 O O . GLU A 1 376 ? -1.681 5.806 19.614 1.00 97.00 376 GLU A O 1
ATOM 2902 N N . PHE A 1 377 ? 0.230 6.340 18.564 1.00 96.19 377 PHE A N 1
ATOM 2903 C CA . PHE A 1 377 ? 1.054 5.398 19.320 1.00 96.19 377 PHE A CA 1
ATOM 2904 C C . PHE A 1 377 ? 1.875 6.077 20.410 1.00 96.19 377 PHE A C 1
ATOM 2906 O O . PHE A 1 377 ? 2.311 5.396 21.338 1.00 96.19 377 PHE A O 1
ATOM 2913 N N . ARG A 1 378 ? 2.066 7.398 20.323 1.00 94.69 378 ARG A N 1
ATOM 2914 C CA . ARG A 1 378 ? 2.834 8.166 21.304 1.00 94.69 378 ARG A CA 1
ATOM 2915 C C . ARG A 1 378 ? 1.963 8.554 22.497 1.00 94.69 378 ARG A C 1
ATOM 2917 O O . ARG A 1 378 ? 0.815 8.965 22.347 1.00 94.69 378 ARG A O 1
ATOM 2924 N N . ALA A 1 379 ? 2.507 8.443 23.703 1.00 92.88 379 ALA A N 1
ATOM 2925 C CA . ALA A 1 379 ? 1.834 8.804 24.946 1.00 92.88 379 ALA A CA 1
ATOM 2926 C C . ALA A 1 379 ? 1.594 10.319 25.044 1.00 92.88 379 ALA A C 1
ATOM 2928 O O . ALA A 1 379 ? 0.535 10.759 25.501 1.00 92.88 379 ALA A O 1
ATOM 2929 N N . ALA A 1 380 ? 2.561 11.120 24.587 1.00 93.38 380 ALA A N 1
ATOM 2930 C CA . ALA A 1 380 ? 2.421 12.567 24.507 1.00 93.38 380 ALA A CA 1
ATOM 2931 C C . ALA A 1 380 ? 1.352 12.968 23.478 1.00 93.38 380 ALA A C 1
ATOM 2933 O O . ALA A 1 380 ? 1.115 12.282 22.487 1.00 93.38 380 ALA A O 1
ATOM 2934 N N . LYS A 1 381 ? 0.683 14.102 23.717 1.00 95.69 381 LYS A N 1
ATOM 2935 C CA . LYS A 1 381 ? -0.335 14.599 22.788 1.00 95.69 381 LYS A CA 1
ATOM 2936 C C . LYS A 1 381 ? 0.329 15.215 21.563 1.00 95.69 381 LYS A C 1
ATOM 2938 O O . LYS A 1 381 ? 1.004 16.234 21.690 1.00 95.69 381 LYS A O 1
ATOM 2943 N N . HIS A 1 382 ? 0.057 14.662 20.385 1.00 92.94 382 HIS A N 1
ATOM 2944 C CA . HIS A 1 382 ? 0.554 15.194 19.120 1.00 92.94 382 HIS A CA 1
ATOM 2945 C C . HIS A 1 382 ? -0.581 15.586 18.187 1.00 92.94 382 HIS A C 1
ATOM 2947 O O . HIS A 1 382 ? -1.638 14.959 18.144 1.00 92.94 382 HIS A O 1
ATOM 2953 N N . SER A 1 383 ? -0.331 16.646 17.426 1.00 95.19 383 SER A N 1
ATOM 2954 C CA . SER A 1 383 ? -1.180 17.082 16.327 1.00 95.19 383 SER A CA 1
ATOM 2955 C C . SER A 1 383 ? -0.644 16.489 15.027 1.00 95.19 383 SER A C 1
ATOM 2957 O O . SER A 1 383 ? 0.551 16.613 14.741 1.00 95.19 383 SER A O 1
ATOM 2959 N N . ARG A 1 384 ? -1.498 15.811 14.252 1.00 96.62 384 ARG A N 1
ATOM 2960 C CA . ARG A 1 384 ? -1.080 15.078 13.047 1.00 96.62 384 ARG A CA 1
ATOM 2961 C C . ARG A 1 384 ? -1.658 15.698 11.792 1.00 96.62 384 ARG A C 1
ATOM 2963 O O . ARG A 1 384 ? -2.813 16.109 11.753 1.00 96.62 384 ARG A O 1
ATOM 2970 N N . LYS A 1 385 ? -0.832 15.744 10.754 1.00 97.94 385 LYS A N 1
ATOM 2971 C CA . LYS A 1 385 ? -1.136 16.370 9.468 1.00 97.94 385 LYS A CA 1
ATOM 2972 C C . LYS A 1 385 ? -1.486 15.286 8.458 1.00 97.94 385 LYS A C 1
ATOM 2974 O O . LYS A 1 385 ? -0.719 14.335 8.303 1.00 97.94 385 LYS A O 1
ATOM 2979 N N . ILE A 1 386 ? -2.624 15.441 7.791 1.00 98.19 386 ILE A N 1
ATOM 2980 C CA . ILE A 1 386 ? -3.141 14.504 6.794 1.00 98.19 386 ILE A CA 1
ATOM 2981 C C . ILE A 1 386 ? -3.268 15.218 5.456 1.00 98.19 386 ILE A C 1
ATOM 2983 O O . ILE A 1 386 ? -3.905 16.268 5.356 1.00 98.19 386 ILE A O 1
ATOM 2987 N N . VAL A 1 387 ? -2.687 14.617 4.423 1.00 98.50 387 VAL A N 1
ATOM 2988 C CA . VAL A 1 387 ? -2.884 15.001 3.027 1.00 98.50 387 VAL A CA 1
ATOM 2989 C C . VAL A 1 387 ? -4.002 14.139 2.460 1.00 98.50 387 VAL A C 1
ATOM 2991 O O . VAL A 1 387 ? -3.869 12.921 2.359 1.00 98.50 387 VAL A O 1
ATOM 2994 N N . ALA A 1 388 ? -5.102 14.777 2.084 1.00 98.31 388 ALA A N 1
ATOM 2995 C CA . ALA A 1 388 ? -6.192 14.166 1.349 1.00 98.31 388 ALA A CA 1
ATOM 2996 C C . ALA A 1 388 ? -6.032 14.469 -0.136 1.00 98.31 388 ALA A C 1
ATOM 2998 O O . ALA A 1 388 ? -5.955 15.632 -0.529 1.00 98.31 388 ALA A O 1
ATOM 2999 N N . THR A 1 389 ? -5.999 13.428 -0.958 1.00 98.38 389 THR A N 1
ATOM 3000 C CA . THR A 1 389 ? -6.007 13.538 -2.417 1.00 98.38 389 THR A CA 1
ATOM 3001 C C . THR A 1 389 ? -7.251 12.845 -2.944 1.00 98.38 389 THR A C 1
ATOM 3003 O O . THR A 1 389 ? -7.448 11.660 -2.691 1.00 98.38 389 THR A O 1
ATOM 3006 N N . ILE A 1 390 ? -8.090 13.584 -3.656 1.00 97.69 390 ILE A N 1
ATOM 3007 C CA . ILE A 1 390 ? -9.279 13.083 -4.332 1.00 97.69 390 ILE A CA 1
ATOM 3008 C C . ILE A 1 390 ? -8.989 13.058 -5.830 1.00 97.69 390 ILE A C 1
ATOM 3010 O O . ILE A 1 390 ? -8.537 14.055 -6.395 1.00 97.69 390 ILE A O 1
ATOM 3014 N N . GLN A 1 391 ? -9.267 11.926 -6.466 1.00 96.69 391 GLN A N 1
ATOM 3015 C CA . GLN A 1 391 ? -9.210 11.766 -7.917 1.00 96.69 391 GLN A CA 1
ATOM 3016 C C . GLN A 1 391 ? -10.524 11.158 -8.411 1.00 96.69 391 GLN A C 1
ATOM 3018 O O . GLN A 1 391 ? -11.021 10.205 -7.809 1.00 96.69 391 GLN A O 1
ATOM 3023 N N . GLY A 1 392 ? -11.096 11.684 -9.492 1.00 95.50 392 GLY A N 1
ATOM 3024 C CA . GLY A 1 392 ? -12.324 11.121 -10.053 1.00 95.50 392 GLY A CA 1
ATOM 3025 C C . GLY A 1 392 ? -13.107 12.050 -10.970 1.00 95.50 392 GLY A C 1
ATOM 3026 O O . GLY A 1 392 ? -12.672 13.158 -11.300 1.00 95.50 392 GLY A O 1
ATOM 3027 N N . GLU A 1 393 ? -14.282 11.573 -11.363 1.00 94.50 393 GLU A N 1
ATOM 3028 C CA . GLU A 1 393 ? -15.257 12.282 -12.189 1.00 94.50 393 GLU A CA 1
ATOM 3029 C C . GLU A 1 393 ? -16.096 13.220 -11.310 1.00 94.50 393 GLU A C 1
ATOM 3031 O O . GLU A 1 393 ? -16.710 12.791 -10.323 1.00 94.50 393 GLU A O 1
ATOM 3036 N N . LYS A 1 394 ? -16.115 14.508 -11.668 1.00 91.38 394 LYS A N 1
ATOM 3037 C CA . LYS A 1 394 ? -16.993 15.502 -11.038 1.00 91.38 394 LYS A CA 1
ATOM 3038 C C . LYS A 1 394 ? -18.426 15.386 -11.548 1.00 91.38 394 LYS A C 1
ATOM 3040 O O . LYS A 1 394 ? -18.670 14.828 -12.612 1.00 91.38 394 LYS A O 1
ATOM 3045 N N . ARG A 1 395 ? -19.352 15.892 -10.743 1.00 86.69 395 ARG A N 1
ATOM 3046 C CA . ARG A 1 395 ? -20.777 16.004 -11.059 1.00 86.69 395 ARG A CA 1
ATOM 3047 C C . ARG A 1 395 ? -21.091 17.145 -12.009 1.00 86.69 395 ARG A C 1
ATOM 3049 O O . ARG A 1 395 ? -20.326 18.137 -12.014 1.00 86.69 395 ARG A O 1
#

InterPro domains:
  IPR001602 UPF0047 protein YjbQ-like [PF01894] (271-390)
  IPR001602 UPF0047 protein YjbQ-like [PS01314] (354-372)
  IPR001602 UPF0047 protein YjbQ-like [PTHR30615] (250-392)
  IPR001602 UPF0047 protein YjbQ-like [TIGR00149] (257-393)
  IPR019401 Zinc finger, CHCC-type [PF10276] (144-179)
  IPR035917 YjbQ-like superfamily [G3DSA:2.60.120.460] (244-393)
  IPR035917 YjbQ-like superfamily [SSF111038] (252-393)

Radius of gyration: 37.38 Å; chains: 1; bounding box: 76×65×146 Å

Sequence (395 aa):
MASLLPVMRTRVPRVATYALRSPCRSLSSTNRQLRQGPGTGENFEQANDPQGRKLTPNVSKTNETPTDAMGARDKPLQEAVPAAEKSRQLQSPNRATTWSRSQQPREMAMTGPRFEQTIIEEQPAPFAAIELIHKQPVRWVDGKSVACDGGGGPLGHPRIYINVDKPQICWCTYCGLPYASKAHKKHLESLPSTTYPLAPSNDPAQVRLPTSPTKLILNAEQSPGSINSTPLDHPAAHICLPSSTTPTSPTMSWFQKTFTLPAKSRGSYLITDQVVSALPELKDYKVGMLNLFVQHTSCALSLNENWDSDVREDMSDALDRIAPEDRKGNLYRHSAEGLDDMPAHIKSALIGASVSIPITDGRLNTGTWQGIWYLEFRAAKHSRKIVATIQGEKR

pLDDT: mean 76.22, std 22.2, range [26.81, 98.5]

Organism: Exophiala mesophila (NCBI:txid212818)